Protein 5XOY (pdb70)

Nearest PDB structures (foldseek):
  5xoy-assembly1_B-2  TM=1.003E+00  e=1.636E-80  Thermus thermophilus HB27
  5xoy-assembly1_A-2  TM=9.913E-01  e=3.897E-72  Thermus thermophilus HB27
  4q7a-assembly1_D-2  TM=9.589E-01  e=3.058E-46  Sphaerobacter thermophilus DSM 20745
  4q7a-assembly1_A  TM=8.316E-01  e=2.411E-44  Sphaerobacter thermophilus DSM 20745
  3ct9-assembly1_B  TM=8.031E-01  e=6.276E-24  Bacteroides thetaiotaomicron VPI-5482

InterPro domains:
  IPR002933 Peptidase M20 [PF01546] (64-349)
  IPR010175 [LysW]-lysine/[LysW]-ornithine hydrolase [MF_01120] (6-352)
  IPR010175 [LysW]-lysine/[LysW]-ornithine hydrolase [TIGR01902] (10-354)
  IPR050072 Peptidase M20A family, bacterial cell wall biosynthesis [PTHR43808] (4-353)

Organism: Thermus thermophilus (strain ATCC BAA-163 / DSM 7039 / HB27) (NCBI:txid262724)

Foldseek 3Di:
DDLVVLLLVLQVDAAAFPRQQVSLVSLQVVLVVLVFNWDADPQRKTKGKFADADAEEEEAEASHAHDDWFPFDQPPQWTWITCQQRFSLQLSLLSLLRSPADNLLSHHYMYMGIHFGPFVHLPSVRLVVCLVVDAHQEYAYTHAQALLEWEQWEFKKKKKKKKAAAAPVDQRQVVVVVLLVVVVVVQVVLCVPHDLLQGKDKAWPDWDWDPNTMIMTMIMITHHQVAFDVNSVVVSVVSDDPRMDMDMGSGFHIGGHDCDDLLNVLLCVLSVVLVHHHDYDYDHHDGCCRVNCVRHVHYYIYHGHDDCVLRPPNGDIGRNVRSNSRSSSSSSSSVSSSVVD/DDLVVLLLVLQVDAAAFPRQQVSLVSLQVVLVVLVFNWDADPQRKTKGKFADAPAEEEEEEASHFHDDWFDWDCDDLKTWGGQQQRFSLQLSLLSLLRSPADPLLSHHYMYMRIHFGQFVPLCSVRLVVCLVPDAHQEYAYTHAQALQEWEQWEFWKKKKKKKFKDFDDDPPDPDDAGQVLVVVLVVLVVVVQVVLCVPHDLLQGKDKDWDDKDWDPDDGMTMIMTMMMIGHHQVAFDVNVVVVSVVSHDPRMDMDMGSGFGIGGHDCDDLLNVLLCVQCVVLPHHHDYDYYSHDGCCRVNCVRHVHYYIYHGHDDNVLRPPNGGIGRNVRSVSNSSSSNSSSVSSSVD

Structure (mmCIF, N/CA/C/O backbone):
data_5XOY
#
_entry.id   5XOY
#
_cell.length_a   132.778
_cell.length_b   69.927
_cell.length_c   118.094
_cell.angle_alpha   90.00
_cell.angle_beta   90.00
_cell.angle_gamma   90.00
#
_symmetry.space_group_name_H-M   'P 21 21 2'
#
loop_
_entity.id
_entity.type
_entity.pdbx_description
1 polymer '[LysW]-lysine hydrolase'
2 non-polymer LYSINE
3 non-polymer 'SULFATE ION'
4 water water
#
loop_
_atom_site.group_PDB
_atom_site.id
_atom_site.type_symbol
_atom_site.label_atom_id
_atom_site.label_alt_id
_atom_site.label_comp_id
_atom_site.label_asym_id
_atom_site.label_entity_id
_atom_site.label_seq_id
_atom_site.pdbx_PDB_ins_code
_atom_site.Cartn_x
_atom_site.Cartn_y
_atom_site.Cartn_z
_atom_site.occupancy
_atom_site.B_iso_or_equiv
_atom_site.auth_seq_id
_atom_site.auth_comp_id
_atom_site.auth_asym_id
_atom_site.auth_atom_id
_atom_site.pdbx_PDB_model_num
ATOM 1 N N . LEU A 1 18 ? -36.857 -14.875 73.543 1.00 60.50 6 LEU A N 1
ATOM 2 C CA . LEU A 1 18 ? -36.335 -15.526 72.281 1.00 61.74 6 LEU A CA 1
ATOM 3 C C . LEU A 1 18 ? -35.110 -16.417 72.574 1.00 51.70 6 LEU A C 1
ATOM 4 O O . LEU A 1 18 ? -34.166 -15.993 73.250 1.00 47.74 6 LEU A O 1
ATOM 9 N N . ASP A 1 19 ? -35.177 -17.689 72.187 1.00 44.71 7 ASP A N 1
ATOM 10 C CA . ASP A 1 19 ? -34.065 -18.578 72.470 1.00 48.74 7 ASP A CA 1
ATOM 11 C C . ASP A 1 19 ? -33.088 -18.563 71.258 1.00 45.36 7 ASP A C 1
ATOM 12 O O . ASP A 1 19 ? -33.511 -18.781 70.116 1.00 40.99 7 ASP A O 1
ATOM 17 N N . PRO A 1 20 ? -31.796 -18.324 71.512 1.00 45.41 8 PRO A N 1
ATOM 18 C CA . PRO A 1 20 ? -30.780 -18.279 70.424 1.00 49.19 8 PRO A CA 1
ATOM 19 C C . PRO A 1 20 ? -30.867 -19.495 69.505 1.00 45.37 8 PRO A C 1
ATOM 20 O O . PRO A 1 20 ? -31.128 -19.352 68.294 1.00 40.73 8 PRO A O 1
ATOM 24 N N . VAL A 1 21 ? -30.768 -20.686 70.088 1.00 43.81 9 VAL A N 1
ATOM 25 C CA . VAL A 1 21 ? -30.738 -21.874 69.245 1.00 48.04 9 VAL A CA 1
ATOM 26 C C . VAL A 1 21 ? -32.038 -22.119 68.472 1.00 45.11 9 VAL A C 1
ATOM 27 O O . VAL A 1 21 ? -31.998 -22.484 67.292 1.00 47.81 9 VAL A O 1
ATOM 31 N N . GLU A 1 22 ? -33.167 -21.898 69.103 1.00 44.94 10 GLU A N 1
ATOM 32 C CA . GLU A 1 22 ? -34.459 -22.132 68.451 1.00 48.34 10 GLU A CA 1
ATOM 33 C C . GLU A 1 22 ? -34.648 -21.054 67.366 1.00 45.23 10 GLU A C 1
ATOM 34 O O . GLU A 1 22 ? -35.188 -21.315 66.297 1.00 44.48 10 GLU A O 1
ATOM 40 N N . PHE A 1 23 ? -34.180 -19.833 67.633 1.00 45.28 11 PHE A N 1
ATOM 41 C CA . PHE A 1 23 ? -34.228 -18.776 66.609 1.00 45.65 11 PHE A CA 1
ATOM 42 C C . PHE A 1 23 ? -33.358 -19.141 65.384 1.00 43.04 11 PHE A C 1
ATOM 43 O O . PHE A 1 23 ? -33.817 -19.103 64.228 1.00 37.10 11 PHE A O 1
ATOM 51 N N . LEU A 1 24 ? -32.118 -19.554 65.648 1.00 39.25 12 LEU A N 1
ATOM 52 C CA . LEU A 1 24 ? -31.271 -20.050 64.554 1.00 41.38 12 LEU A CA 1
ATOM 53 C C . LEU A 1 24 ? -31.992 -21.159 63.786 1.00 43.82 12 LEU A C 1
ATOM 54 O O . LEU A 1 24 ? -32.103 -21.109 62.542 1.00 44.13 12 LEU A O 1
ATOM 59 N N . LYS A 1 25 ? -32.520 -22.137 64.533 1.00 44.79 13 LYS A N 1
ATOM 60 C CA . LYS A 1 25 ? -33.186 -23.305 63.929 1.00 42.25 13 LYS A CA 1
ATOM 61 C C . LYS A 1 25 ? -34.232 -22.849 62.981 1.00 39.88 13 LYS A C 1
ATOM 62 O O . LYS A 1 25 ? -34.289 -23.287 61.814 1.00 44.61 13 LYS A O 1
ATOM 68 N N . GLY A 1 26 ? -35.044 -21.918 63.439 1.00 38.38 14 GLY A N 1
ATOM 69 C CA . GLY A 1 26 ? -36.109 -21.405 62.561 1.00 38.14 14 GLY A CA 1
ATOM 70 C C . GLY A 1 26 ? -35.518 -20.694 61.362 1.00 35.31 14 GLY A C 1
ATOM 71 O O . GLY A 1 26 ? -36.095 -20.707 60.295 1.00 33.94 14 GLY A O 1
ATOM 72 N N . ALA A 1 27 ? -34.372 -20.048 61.533 1.00 37.91 15 ALA A N 1
ATOM 73 C CA . ALA A 1 27 ? -33.684 -19.459 60.352 1.00 41.79 15 ALA A CA 1
ATOM 74 C C . ALA A 1 27 ? -33.249 -20.536 59.345 1.00 38.13 15 ALA A C 1
ATOM 75 O O . ALA A 1 27 ? -33.553 -20.435 58.159 1.00 37.38 15 ALA A O 1
ATOM 77 N N . LEU A 1 28 ? -32.627 -21.604 59.831 1.00 37.51 16 LEU A N 1
ATOM 78 C CA . LEU A 1 28 ? -32.217 -22.693 58.930 1.00 37.89 16 LEU A CA 1
ATOM 79 C C . LEU A 1 28 ? -33.375 -23.285 58.180 1.00 38.51 16 LEU A C 1
ATOM 80 O O . LEU A 1 28 ? -33.215 -23.752 57.052 1.00 39.27 16 LEU A O 1
ATOM 85 N N . GLU A 1 29 ? -34.538 -23.300 58.825 1.00 43.24 17 GLU A N 1
ATOM 86 C CA . GLU A 1 29 ? -35.727 -23.956 58.259 1.00 43.09 17 GLU A CA 1
ATOM 87 C C . GLU A 1 29 ? -36.340 -23.190 57.104 1.00 42.79 17 GLU A C 1
ATOM 88 O O . GLU A 1 29 ? -37.187 -23.724 56.405 1.00 35.50 17 GLU A O 1
ATOM 94 N N . ILE A 1 30 ? -35.920 -21.933 56.922 1.00 44.40 18 ILE A N 1
ATOM 95 C CA . ILE A 1 30 ? -36.330 -21.144 55.776 1.00 45.68 18 ILE A CA 1
ATOM 96 C C . ILE A 1 30 ? -35.262 -21.161 54.639 1.00 45.82 18 ILE A C 1
ATOM 97 O O . ILE A 1 30 ? -34.204 -20.539 54.767 1.00 47.47 18 ILE A O 1
ATOM 102 N N . PRO A 1 31 ? -35.546 -21.841 53.514 1.00 44.34 19 PRO A N 1
ATOM 103 C CA . PRO A 1 31 ? -34.556 -21.814 52.393 1.00 47.12 19 PRO A CA 1
ATOM 104 C C . PRO A 1 31 ? -34.223 -20.391 51.928 1.00 45.30 19 PRO A C 1
ATOM 105 O O . PRO A 1 31 ? -35.118 -19.575 51.750 1.00 44.57 19 PRO A O 1
ATOM 109 N N . SER A 1 32 ? -32.938 -20.097 51.761 1.00 41.04 20 SER A N 1
ATOM 110 C CA . SER A 1 32 ? -32.523 -18.794 51.266 1.00 38.91 20 SER A CA 1
ATOM 111 C C . SER A 1 32 ? -31.368 -18.983 50.267 1.00 39.57 20 SER A C 1
ATOM 112 O O . SER A 1 32 ? -30.263 -18.486 50.478 1.00 38.40 20 SER A O 1
ATOM 115 N N . PRO A 1 33 ? -31.618 -19.732 49.180 1.00 39.68 21 PRO A N 1
ATOM 116 C CA . PRO A 1 33 ? -30.591 -19.759 48.138 1.00 41.19 21 PRO A CA 1
ATOM 117 C C . PRO A 1 33 ? -30.451 -18.365 47.555 1.00 41.74 21 PRO A C 1
ATOM 118 O O . PRO A 1 33 ? -31.415 -17.605 47.558 1.00 44.47 21 PRO A O 1
ATOM 122 N N . SER A 1 34 ? -29.243 -18.033 47.108 1.00 44.52 22 SER A N 1
ATOM 123 C CA . SER A 1 34 ? -28.906 -16.718 46.552 1.00 41.10 22 SER A CA 1
ATOM 124 C C . SER A 1 34 ? -29.983 -16.207 45.633 1.00 39.24 22 SER A C 1
ATOM 125 O O . SER A 1 34 ? -30.509 -16.942 44.821 1.00 44.39 22 SER A O 1
ATOM 128 N N . GLY A 1 35 ? -30.333 -14.938 45.794 1.00 42.45 23 GLY A N 1
ATOM 129 C CA . GLY A 1 35 ? -31.476 -14.380 45.082 1.00 43.68 23 GLY A CA 1
ATOM 130 C C . GLY A 1 35 ? -32.844 -14.595 45.730 1.00 45.50 23 GLY A C 1
ATOM 131 O O . GLY A 1 35 ? -33.832 -14.081 45.226 1.00 40.05 23 GLY A O 1
ATOM 132 N N . LYS A 1 36 ? -32.949 -15.373 46.809 1.00 45.82 24 LYS A N 1
ATOM 133 C CA . LYS A 1 36 ? -34.303 -15.719 47.323 1.00 50.10 24 LYS A CA 1
ATOM 134 C C . LYS A 1 36 ? -34.313 -15.617 48.794 1.00 39.76 24 LYS A C 1
ATOM 135 O O . LYS A 1 36 ? -34.812 -16.476 49.455 1.00 43.29 24 LYS A O 1
ATOM 141 N N . GLU A 1 37 ? -33.727 -14.536 49.273 1.00 42.83 25 GLU A N 1
ATOM 142 C CA . GLU A 1 37 ? -33.400 -14.342 50.671 1.00 43.25 25 GLU A CA 1
ATOM 143 C C . GLU A 1 37 ? -34.536 -13.633 51.436 1.00 43.46 25 GLU A C 1
ATOM 144 O O . GLU A 1 37 ? -34.433 -13.498 52.648 1.00 38.97 25 GLU A O 1
ATOM 150 N N . ARG A 1 38 ? -35.583 -13.190 50.737 1.00 41.69 26 ARG A N 1
ATOM 151 C CA . ARG A 1 38 ? -36.557 -12.247 51.296 1.00 50.32 26 ARG A CA 1
ATOM 152 C C . ARG A 1 38 ? -37.271 -12.854 52.533 1.00 46.35 26 ARG A C 1
ATOM 153 O O . ARG A 1 38 ? -37.243 -12.262 53.621 1.00 38.81 26 ARG A O 1
ATOM 161 N N . LEU A 1 39 ? -37.844 -14.045 52.360 1.00 43.56 27 LEU A N 1
ATOM 162 C CA . LEU A 1 39 ? -38.518 -14.749 53.457 1.00 46.44 27 LEU A CA 1
ATOM 163 C C . LEU A 1 39 ? -37.660 -14.800 54.721 1.00 45.23 27 LEU A C 1
ATOM 164 O O . LEU A 1 39 ? -38.144 -14.471 55.818 1.00 51.23 27 LEU A O 1
ATOM 169 N N . VAL A 1 40 ? -36.384 -15.152 54.594 1.00 40.71 28 VAL A N 1
ATOM 170 C CA . VAL A 1 40 ? -35.562 -15.300 55.794 1.00 38.55 28 VAL A CA 1
ATOM 171 C C . VAL A 1 40 ? -35.106 -13.969 56.347 1.00 36.88 28 VAL A C 1
ATOM 172 O O . VAL A 1 40 ? -34.792 -13.832 57.545 1.00 39.03 28 VAL A O 1
ATOM 176 N N . ALA A 1 41 ? -35.049 -12.972 55.482 1.00 40.27 29 ALA A N 1
ATOM 177 C CA . ALA A 1 41 ? -34.676 -11.617 55.924 1.00 42.45 29 ALA A CA 1
ATOM 178 C C . ALA A 1 41 ? -35.810 -11.093 56.823 1.00 40.81 29 ALA A C 1
ATOM 179 O O . ALA A 1 41 ? -35.570 -10.549 57.899 1.00 37.28 29 ALA A O 1
ATOM 181 N N . GLU A 1 42 ? -37.026 -11.262 56.319 1.00 42.99 30 GLU A N 1
ATOM 182 C CA . GLU A 1 42 ? -38.292 -11.056 57.036 1.00 50.57 30 GLU A CA 1
ATOM 183 C C . GLU A 1 42 ? -38.245 -11.651 58.433 1.00 46.22 30 GLU A C 1
ATOM 184 O O . GLU A 1 42 ? -38.381 -10.943 59.415 1.00 43.63 30 GLU A O 1
ATOM 190 N N . TYR A 1 43 ? -37.983 -12.954 58.499 1.00 44.66 31 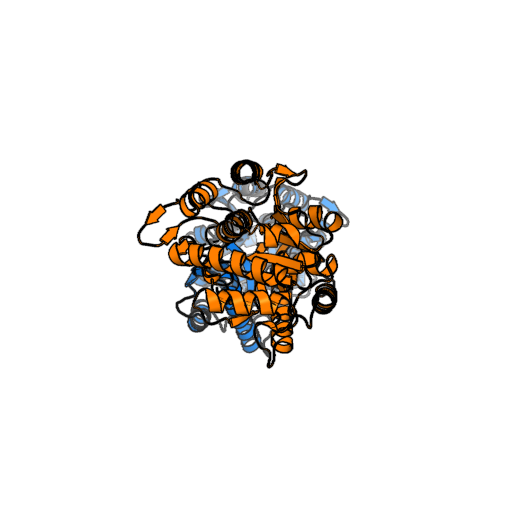TYR A N 1
ATOM 191 C CA . TYR A 1 43 ? -37.855 -13.651 59.759 1.00 39.88 31 TYR A CA 1
ATOM 192 C C . TYR A 1 43 ? -36.759 -13.048 60.611 1.00 42.39 31 TYR A C 1
ATOM 193 O O . TYR A 1 43 ? -36.934 -12.848 61.804 1.00 45.86 31 TYR A O 1
ATOM 202 N N . LEU A 1 44 ? -35.601 -12.768 60.030 1.00 46.22 32 LEU A N 1
ATOM 203 C CA . LEU A 1 44 ? -34.520 -12.200 60.841 1.00 46.44 32 LEU A CA 1
ATOM 204 C C . LEU A 1 44 ? -34.860 -10.770 61.364 1.00 43.40 32 LEU A C 1
ATOM 205 O O . LEU A 1 44 ? -34.500 -10.391 62.485 1.00 39.54 32 LEU A O 1
ATOM 210 N N . ALA A 1 45 ? -35.581 -10.010 60.558 1.00 45.18 33 ALA A N 1
ATOM 211 C CA . ALA A 1 45 ? -35.944 -8.630 60.887 1.00 53.84 33 ALA A CA 1
ATOM 212 C C . ALA A 1 45 ? -36.956 -8.619 62.045 1.00 53.02 33 ALA A C 1
ATOM 213 O O . ALA A 1 45 ? -36.764 -7.917 63.036 1.00 49.98 33 ALA A O 1
ATOM 215 N N . GLU A 1 46 ? -38.029 -9.390 61.877 1.00 54.07 34 GLU A N 1
ATOM 216 C CA . GLU A 1 46 ? -38.924 -9.774 62.979 1.00 60.27 34 GLU A CA 1
ATOM 217 C C . GLU A 1 46 ? -38.168 -10.020 64.280 1.00 54.70 34 GLU A C 1
ATOM 218 O O . GLU A 1 46 ? -38.399 -9.335 65.288 1.00 48.18 34 GLU A O 1
ATOM 224 N N . GLY A 1 47 ? -37.259 -10.988 64.254 1.00 46.71 35 GLY A N 1
ATOM 225 C CA . GLY A 1 47 ? -36.531 -11.354 65.456 1.00 48.96 35 GLY A CA 1
ATOM 226 C C . GLY A 1 47 ? -35.747 -10.199 66.064 1.00 49.43 35 GLY A C 1
ATOM 227 O O . GLY A 1 47 ? -35.559 -10.126 67.287 1.00 50.72 35 GLY A O 1
ATOM 228 N N . MET A 1 48 ? -35.268 -9.305 65.203 1.00 50.42 36 MET A N 1
ATOM 229 C CA . MET A 1 48 ? -34.421 -8.204 65.641 1.00 48.45 36 MET A CA 1
ATOM 230 C C . MET A 1 48 ? -35.289 -7.072 66.232 1.00 45.03 36 MET A C 1
ATOM 231 O O . MET A 1 48 ? -34.885 -6.400 67.166 1.00 43.87 36 MET A O 1
ATOM 236 N N . GLN A 1 49 ? -36.456 -6.857 65.660 1.00 45.69 37 GLN A N 1
ATOM 237 C CA . GLN A 1 49 ? -37.501 -6.037 66.300 1.00 56.21 37 GLN A CA 1
ATOM 238 C C . GLN A 1 49 ? -37.724 -6.453 67.752 1.00 52.30 37 GLN A C 1
ATOM 239 O O . GLN A 1 49 ? -37.428 -5.685 68.678 1.00 47.33 37 GLN A O 1
ATOM 245 N N . LYS A 1 50 ? -38.181 -7.698 67.919 1.00 57.71 38 LYS A N 1
ATOM 246 C CA . LYS A 1 50 ? -38.464 -8.297 69.220 1.00 54.99 38 LYS A CA 1
ATOM 247 C C . LYS A 1 50 ? -37.335 -8.109 70.201 1.00 52.74 38 LYS A C 1
ATOM 248 O O . LYS A 1 50 ? -37.581 -7.939 71.390 1.00 61.34 38 LYS A O 1
ATOM 254 N N . LEU A 1 51 ? -36.095 -8.153 69.728 1.00 49.87 39 LEU A N 1
ATOM 255 C CA . LEU A 1 51 ? -34.944 -8.059 70.628 1.00 43.88 39 LEU A CA 1
ATOM 256 C C . LEU A 1 51 ? -34.565 -6.613 70.948 1.00 42.38 39 LEU A C 1
ATOM 257 O O . LEU A 1 51 ? -33.603 -6.362 71.697 1.00 43.19 39 LEU A O 1
ATOM 262 N N . GLY A 1 52 ? -35.320 -5.654 70.413 1.00 44.47 40 GLY A N 1
ATOM 263 C CA . GLY A 1 52 ? -34.961 -4.225 70.562 1.00 49.35 40 GLY A CA 1
ATOM 264 C C . GLY A 1 52 ? -33.766 -3.814 69.703 1.00 53.44 40 GLY A C 1
ATOM 265 O O . GLY A 1 52 ? -32.857 -3.138 70.180 1.00 50.94 40 GLY A O 1
ATOM 266 N N . LEU A 1 53 ? -33.758 -4.258 68.442 1.00 50.70 41 LEU A N 1
ATOM 267 C CA . LEU A 1 53 ? -32.670 -3.993 67.521 1.00 48.55 41 LEU A CA 1
ATOM 268 C C . LEU A 1 53 ? -33.240 -3.428 66.264 1.00 44.29 41 LEU A C 1
ATOM 269 O O . LEU A 1 53 ? -32.646 -3.534 65.214 1.00 54.00 41 LEU A O 1
ATOM 274 N N . LYS A 1 54 ? -34.414 -2.838 66.371 1.00 48.96 42 LYS A N 1
ATOM 275 C CA . LYS A 1 54 ? -34.974 -1.997 65.324 1.00 49.03 42 LYS A CA 1
ATOM 276 C C . LYS A 1 54 ? -34.870 -2.654 63.945 1.00 52.34 42 LYS A C 1
ATOM 277 O O . LYS A 1 54 ? -34.543 -2.004 62.951 1.00 47.72 42 LYS A O 1
ATOM 283 N N . GLY A 1 55 ? -35.176 -3.939 63.912 1.00 50.55 43 GLY A N 1
ATOM 284 C CA . GLY A 1 55 ? -35.056 -4.740 62.720 1.00 47.22 43 GLY A CA 1
ATOM 285 C C . GLY A 1 55 ? -35.863 -4.247 61.553 1.00 47.03 43 GLY A C 1
ATOM 286 O O . GLY A 1 55 ? -36.996 -3.816 61.721 1.00 48.57 43 GLY A O 1
ATOM 287 N N . PHE A 1 56 ? -35.259 -4.337 60.359 1.00 48.37 44 PHE A N 1
ATOM 288 C CA . PHE A 1 56 ? -35.958 -4.143 59.076 1.00 42.87 44 PHE A CA 1
ATOM 289 C C . PHE A 1 56 ? -35.225 -4.838 57.924 1.00 45.13 44 PHE A C 1
ATOM 290 O O . PHE A 1 56 ? -34.120 -5.341 58.082 1.00 50.33 44 PHE A O 1
ATOM 298 N N . VAL A 1 57 ? -35.874 -4.811 56.770 1.00 47.60 45 VAL A N 1
ATOM 299 C CA . VAL A 1 57 ? -35.388 -5.303 55.522 1.00 45.06 45 VAL A CA 1
ATOM 300 C C . VAL A 1 57 ? -35.119 -4.163 54.549 1.00 42.87 45 VAL A C 1
ATOM 301 O O . VAL A 1 57 ? -36.037 -3.412 54.220 1.00 42.46 45 VAL A O 1
ATOM 305 N N . ASP A 1 58 ? -33.889 -4.056 54.033 1.00 44.59 46 ASP A N 1
ATOM 306 C CA . ASP A 1 58 ? -33.567 -2.942 53.097 1.00 41.28 46 ASP A CA 1
ATOM 307 C C . ASP A 1 58 ? -33.924 -3.264 51.682 1.00 40.73 46 ASP A C 1
ATOM 308 O O . ASP A 1 58 ? -34.500 -4.320 51.392 1.00 43.48 46 ASP A O 1
ATOM 313 N N . GLU A 1 59 ? -33.630 -2.324 50.807 1.00 45.12 47 GLU A N 1
ATOM 314 C CA . GLU A 1 59 ? -33.973 -2.464 49.398 1.00 48.83 47 GLU A CA 1
ATOM 315 C C . GLU A 1 59 ? -33.259 -3.632 48.714 1.00 46.35 47 GLU A C 1
ATOM 316 O O . GLU A 1 59 ? -33.789 -4.168 47.762 1.00 50.41 47 GLU A O 1
ATOM 322 N N . ALA A 1 60 ? -32.085 -4.023 49.194 1.00 42.36 48 ALA A N 1
ATOM 323 C CA . ALA A 1 60 ? -31.359 -5.162 48.614 1.00 48.96 48 ALA A CA 1
ATOM 324 C C . ALA A 1 60 ? -31.775 -6.487 49.277 1.00 50.80 48 ALA A C 1
ATOM 325 O O . ALA A 1 60 ? -31.134 -7.550 49.046 1.00 42.35 48 ALA A O 1
ATOM 327 N N . ASP A 1 61 ? -32.815 -6.392 50.120 1.00 43.32 49 ASP A N 1
ATOM 328 C CA . ASP A 1 61 ? -33.401 -7.520 50.842 1.00 40.55 49 ASP A CA 1
ATOM 329 C C . ASP A 1 61 ? -32.519 -8.019 51.923 1.00 36.69 49 ASP A C 1
ATOM 330 O O . ASP A 1 61 ? -32.659 -9.156 52.319 1.00 34.74 49 ASP A O 1
ATOM 335 N N . ASN A 1 62 ? -31.623 -7.176 52.409 1.00 37.62 50 ASN A N 1
ATOM 336 C CA . ASN A 1 62 ? -30.809 -7.525 53.526 1.00 39.90 50 ASN A CA 1
ATOM 337 C C . ASN A 1 62 ? -31.645 -7.487 54.832 1.00 47.05 50 ASN A C 1
ATOM 338 O O . ASN A 1 62 ? -32.540 -6.655 54.996 1.00 43.07 50 ASN A O 1
ATOM 343 N N . ALA A 1 63 ? -31.318 -8.378 55.763 1.00 46.03 51 ALA A N 1
ATOM 344 C CA . ALA A 1 63 ? -31.767 -8.273 57.127 1.00 44.75 51 ALA A CA 1
ATOM 345 C C . ALA A 1 63 ? -30.980 -7.191 57.827 1.00 47.37 51 ALA A C 1
ATOM 346 O O . ALA A 1 63 ? -29.773 -7.325 57.939 1.00 50.85 51 ALA A O 1
ATOM 348 N N . ARG A 1 64 ? -31.648 -6.169 58.371 1.00 46.86 52 ARG A N 1
ATOM 349 C CA . ARG A 1 64 ? -30.936 -5.073 59.047 1.00 45.65 52 ARG A CA 1
ATOM 350 C C . ARG A 1 64 ? -31.386 -4.834 60.490 1.00 51.84 52 ARG A C 1
ATOM 351 O O . ARG A 1 64 ? -32.532 -5.092 60.883 1.00 47.39 52 ARG A O 1
ATOM 359 N N . GLY A 1 65 ? -30.456 -4.336 61.277 1.00 46.53 53 GLY A N 1
ATOM 360 C CA . GLY A 1 65 ? -30.712 -4.116 62.665 1.00 50.79 53 GLY A CA 1
ATOM 361 C C . GLY A 1 65 ? -29.766 -3.077 63.181 1.00 49.92 53 GLY A C 1
ATOM 362 O O . GLY A 1 65 ? -28.723 -2.819 62.590 1.00 50.10 53 GLY A O 1
ATOM 363 N N . GLN A 1 66 ? -30.106 -2.475 64.303 1.00 51.88 54 GLN A N 1
ATOM 364 C CA . GLN A 1 66 ? -29.237 -1.431 64.816 1.00 54.63 54 GLN A CA 1
ATOM 365 C C . GLN A 1 66 ? -29.437 -1.219 66.297 1.00 56.40 54 GLN A C 1
ATOM 366 O O . GLN A 1 66 ? -30.571 -1.191 66.779 1.00 52.78 54 GLN A O 1
ATOM 372 N N . VAL A 1 67 ? -28.333 -1.068 67.014 1.00 52.58 55 VAL A N 1
ATOM 373 C CA . VAL A 1 67 ? -28.413 -0.812 68.430 1.00 54.31 55 VAL A CA 1
ATOM 374 C C . VAL A 1 67 ? -27.345 0.176 68.838 1.00 55.88 55 VAL A C 1
ATOM 375 O O . VAL A 1 67 ? -26.299 0.217 68.221 1.00 55.45 55 VAL A O 1
ATOM 379 N N . GLY A 1 68 ? -27.608 0.976 69.869 1.00 56.99 56 GLY A N 1
ATOM 380 C CA . GLY A 1 68 ? -26.581 1.864 70.432 1.00 57.78 56 GLY A CA 1
ATOM 381 C C . GLY A 1 68 ? -26.739 3.271 69.901 1.00 58.58 56 GLY A C 1
ATOM 382 O O . GLY A 1 68 ? -27.550 3.508 69.009 1.00 56.52 56 GLY A O 1
ATOM 383 N N . GLU A 1 69 ? -25.989 4.204 70.481 1.00 61.64 57 GLU A N 1
ATOM 384 C CA . GLU A 1 69 ? -26.084 5.631 70.116 1.00 66.38 57 GLU A CA 1
ATOM 385 C C . GLU A 1 69 ? -24.731 6.297 69.943 1.00 60.65 57 GLU A C 1
ATOM 386 O O . GLU A 1 69 ? -24.667 7.433 69.485 1.00 55.60 57 GLU A O 1
ATOM 392 N 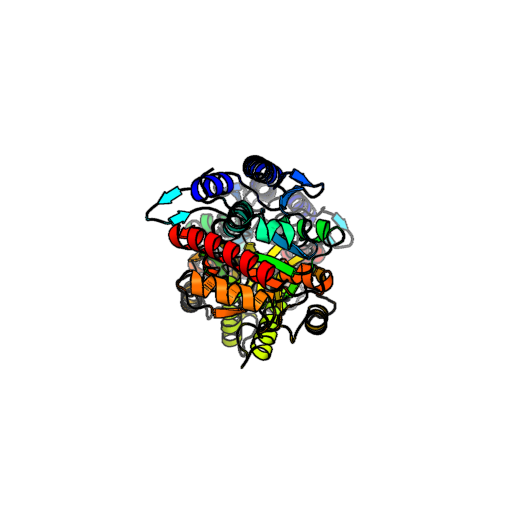N . GLY A 1 70 ? -23.672 5.591 70.324 1.00 59.16 58 GLY A N 1
ATOM 393 C CA . GLY A 1 70 ? -22.347 6.153 70.462 1.00 63.23 58 GLY A CA 1
ATOM 394 C C . GLY A 1 70 ? -21.674 6.576 69.177 1.00 67.58 58 GLY A C 1
ATOM 395 O O . GLY A 1 70 ? -22.127 6.241 68.089 1.00 65.29 58 GLY A O 1
ATOM 396 N N . PRO A 1 71 ? -20.590 7.346 69.304 1.00 69.16 59 PRO A N 1
ATOM 397 C CA . PRO A 1 71 ? -19.888 7.899 68.159 1.00 70.17 59 PRO A CA 1
ATOM 398 C C . PRO A 1 71 ? -19.242 6.834 67.253 1.00 69.29 59 PRO A C 1
ATOM 399 O O . PRO A 1 71 ? -19.220 7.026 66.041 1.00 70.15 59 PRO A O 1
ATOM 403 N N . VAL A 1 72 ? -18.732 5.739 67.830 1.00 66.03 60 VAL A N 1
ATOM 404 C CA . VAL A 1 72 ? -17.954 4.737 67.056 1.00 67.57 60 VAL A CA 1
ATOM 405 C C . VAL A 1 72 ? -18.848 3.658 66.415 1.00 63.78 60 VAL A C 1
ATOM 406 O O . VAL A 1 72 ? -19.490 2.877 67.120 1.00 69.18 60 VAL A O 1
ATOM 410 N N . GLN A 1 73 ? -18.875 3.646 65.081 1.00 58.65 61 GLN A N 1
ATOM 411 C CA . GLN A 1 73 ? -19.721 2.740 64.314 1.00 63.22 61 GLN A CA 1
ATOM 412 C C . GLN A 1 73 ? -19.024 1.383 64.159 1.00 60.47 61 GLN A C 1
ATOM 413 O O . GLN A 1 73 ? -17.855 1.308 63.792 1.00 55.70 61 GLN A O 1
ATOM 419 N N . VAL A 1 74 ? -19.762 0.322 64.452 1.00 56.40 62 VAL A N 1
ATOM 420 C CA . VAL A 1 74 ? -19.268 -1.028 64.325 1.00 50.95 62 VAL A CA 1
ATOM 421 C C . VAL A 1 74 ? -20.243 -1.736 63.433 1.00 51.55 62 VAL A C 1
ATOM 422 O O . VAL A 1 74 ? -21.452 -1.676 63.693 1.00 53.18 62 VAL A O 1
ATOM 426 N N . VAL A 1 75 ? -19.743 -2.329 62.342 1.00 48.62 63 VAL A N 1
ATOM 427 C CA . VAL A 1 75 ? -20.598 -3.144 61.499 1.00 48.35 63 VAL A CA 1
ATOM 428 C C . VAL A 1 75 ? -20.352 -4.627 61.740 1.00 49.92 63 VAL A C 1
ATOM 429 O O . VAL A 1 75 ? -19.223 -5.081 61.703 1.00 54.49 63 VAL A O 1
ATOM 433 N N . LEU A 1 76 ? -21.424 -5.350 62.068 1.00 47.53 64 LEU A N 1
ATOM 434 C CA . LEU A 1 76 ? -21.408 -6.799 62.143 1.00 44.99 64 LEU A CA 1
ATOM 435 C C . LEU A 1 76 ? -22.171 -7.199 60.902 1.00 43.02 64 LEU A C 1
ATOM 436 O O . LEU A 1 76 ? -23.403 -7.036 60.828 1.00 40.21 64 LEU A O 1
ATOM 441 N N . LEU A 1 77 ? -21.421 -7.668 59.898 1.00 40.21 65 LEU A N 1
ATOM 442 C CA . LEU A 1 77 ? -22.008 -7.997 58.624 1.00 41.51 65 LEU A CA 1
ATOM 443 C C . LEU A 1 77 ? -21.821 -9.488 58.364 1.00 38.33 65 LEU A C 1
ATOM 444 O O . LEU A 1 77 ? -20.693 -10.002 58.414 1.00 39.98 65 LEU A O 1
ATOM 449 N N . GLY A 1 78 ? -22.923 -10.163 58.064 1.00 34.92 66 GLY A N 1
ATOM 450 C CA . GLY A 1 78 ? -22.916 -11.601 57.795 1.00 31.84 66 GLY A CA 1
ATOM 451 C C . GLY A 1 78 ? -23.636 -11.802 56.507 1.00 32.94 66 GLY A C 1
ATOM 452 O O . GLY A 1 78 ? -23.941 -10.833 55.810 1.00 32.73 66 GLY A O 1
ATOM 453 N N . HIS A 1 79 ? -23.941 -13.048 56.153 1.00 33.77 67 HIS A N 1
ATOM 454 C CA . HIS A 1 79 ? -24.807 -13.227 55.023 1.00 34.17 67 HIS A CA 1
ATOM 455 C C . HIS A 1 79 ? -25.891 -14.248 55.308 1.00 34.52 67 HIS A C 1
ATOM 456 O O . HIS A 1 79 ? -25.736 -15.123 56.125 1.00 36.35 67 HIS A O 1
ATOM 463 N N . ILE A 1 80 ? -26.972 -14.123 54.572 1.00 35.38 68 ILE A N 1
ATOM 464 C CA . ILE A 1 80 ? -28.182 -14.819 54.883 1.00 38.28 68 ILE A CA 1
ATOM 465 C C . ILE A 1 80 ? -28.640 -15.692 53.759 1.00 35.54 68 ILE A C 1
ATOM 466 O O . ILE A 1 80 ? -29.578 -16.486 53.954 1.00 33.82 68 ILE A O 1
ATOM 471 N N . ASP A 1 81 ? -27.971 -15.586 52.600 1.00 34.64 69 ASP A N 1
ATOM 472 C CA . ASP A 1 81 ? -28.145 -16.564 51.541 1.00 31.21 69 ASP A CA 1
ATOM 473 C C . ASP A 1 81 ? -27.253 -17.759 51.827 1.00 33.88 69 ASP A C 1
ATOM 474 O O . ASP A 1 81 ? -26.316 -17.699 52.624 1.00 34.63 69 ASP A O 1
ATOM 479 N N . THR A 1 82 ? -27.568 -18.884 51.212 1.00 39.28 70 THR A N 1
ATOM 480 C CA . THR A 1 82 ? -26.702 -20.057 51.303 1.00 38.93 70 THR A CA 1
ATOM 481 C C . THR A 1 82 ? -26.572 -20.604 49.896 1.00 38.14 70 THR A C 1
ATOM 482 O O . THR A 1 82 ? -27.319 -20.201 48.999 1.00 32.35 70 THR A O 1
ATOM 486 N N . VAL A 1 83 ? -25.684 -21.572 49.736 1.00 35.01 71 VAL A N 1
ATOM 487 C CA . VAL A 1 83 ? -25.696 -22.368 48.516 1.00 41.19 71 VAL A CA 1
ATOM 488 C C . VAL A 1 83 ? -26.928 -23.278 48.517 1.00 40.99 71 VAL A C 1
ATOM 489 O O . VAL A 1 83 ? -27.502 -23.525 49.555 1.00 37.86 71 VAL A O 1
ATOM 493 N N . PRO A 1 84 ? -27.342 -23.746 47.339 1.00 42.16 72 PRO A N 1
ATOM 494 C CA . PRO A 1 84 ? -28.529 -24.577 47.279 1.00 42.56 72 PRO A CA 1
ATOM 495 C C . PRO A 1 84 ? -28.330 -25.994 47.803 1.00 40.36 72 PRO A C 1
ATOM 496 O O . PRO A 1 84 ? -27.208 -26.412 48.083 1.00 43.21 72 PRO A O 1
ATOM 500 N N . GLY A 1 85 ? -29.458 -26.692 47.975 1.00 45.28 73 GLY A N 1
ATOM 501 C CA . GLY A 1 85 ? -29.512 -28.015 48.625 1.00 45.26 73 GLY A CA 1
ATOM 502 C C . GLY A 1 85 ? -29.898 -27.864 50.084 1.00 42.72 73 GLY A C 1
ATOM 503 O O . GLY A 1 85 ? -29.061 -27.520 50.903 1.00 45.21 73 GLY A O 1
ATOM 504 N N . GLN A 1 86 ? -31.169 -28.080 50.413 1.00 42.67 74 GLN A N 1
ATOM 505 C CA . GLN A 1 86 ? -31.611 -27.972 51.808 1.00 43.36 74 GLN A CA 1
ATOM 506 C C . GLN A 1 86 ? -31.251 -29.267 52.570 1.00 44.82 74 GLN A C 1
ATOM 507 O O . GLN A 1 86 ? -31.404 -30.366 52.047 1.00 42.88 74 GLN A O 1
ATOM 513 N N . ILE A 1 87 ? -30.706 -29.103 53.772 1.00 45.70 75 ILE A N 1
ATOM 514 C CA . ILE A 1 87 ? -30.442 -30.184 54.716 1.00 45.93 75 ILE A CA 1
ATOM 515 C C . ILE A 1 87 ? -31.602 -30.214 55.747 1.00 50.06 75 ILE A C 1
ATOM 516 O O . ILE A 1 87 ? -31.950 -29.185 56.342 1.00 46.76 75 ILE A O 1
ATOM 521 N N . PRO A 1 88 ? -32.212 -31.390 55.978 1.00 57.29 76 PRO A N 1
ATOM 522 C CA . PRO A 1 88 ? -33.275 -31.422 56.994 1.00 49.54 76 PRO A CA 1
ATOM 523 C C . PRO A 1 88 ? -32.777 -30.886 58.310 1.00 43.46 76 PRO A C 1
ATOM 524 O O . PRO A 1 88 ? -31.731 -31.325 58.800 1.00 39.70 76 PRO A O 1
ATOM 528 N N . VAL A 1 89 ? -33.518 -29.944 58.884 1.00 39.02 77 VAL A N 1
ATOM 529 C CA . VAL A 1 89 ? -33.034 -29.276 60.071 1.00 37.69 77 VAL A CA 1
ATOM 530 C C . VAL A 1 89 ? -33.353 -30.112 61.298 1.00 38.53 77 VAL A C 1
ATOM 531 O O . VAL A 1 89 ? -34.468 -30.577 61.451 1.00 36.29 77 VAL A O 1
ATOM 535 N N . ARG A 1 90 ? -32.380 -30.360 62.159 1.00 40.57 78 ARG A N 1
ATOM 536 C CA . ARG A 1 90 ? -32.692 -31.104 63.387 1.00 39.70 78 ARG A CA 1
ATOM 537 C C . ARG A 1 90 ? -31.697 -30.793 64.429 1.00 41.58 78 ARG A C 1
ATOM 538 O O . ARG A 1 90 ? -30.562 -30.416 64.116 1.00 39.87 78 ARG A O 1
ATOM 546 N N . LEU A 1 91 ? -32.136 -30.962 65.673 1.00 45.32 79 LEU A N 1
ATOM 547 C CA . LEU A 1 91 ? -31.274 -30.855 66.818 1.00 45.84 79 LEU A CA 1
ATOM 548 C C . LEU A 1 91 ? -31.045 -32.263 67.313 1.00 46.36 79 LEU A C 1
ATOM 549 O O . LEU A 1 91 ? -31.995 -33.033 67.463 1.00 54.25 79 LEU A O 1
ATOM 554 N N . GLU A 1 92 ? -29.781 -32.639 67.474 1.00 46.16 80 GLU A N 1
ATOM 555 C CA . GLU A 1 92 ? -29.434 -34.042 67.652 1.00 48.08 80 GLU A CA 1
ATOM 556 C C . GLU A 1 92 ? -28.005 -34.203 68.124 1.00 51.24 80 GLU A C 1
ATOM 557 O O . GLU A 1 92 ? -27.067 -33.747 67.471 1.00 60.84 80 GLU A O 1
ATOM 563 N N . GLY A 1 93 ? -27.844 -34.855 69.269 1.00 47.85 81 GLY A N 1
ATOM 564 C CA . GLY A 1 93 ? -26.538 -35.100 69.828 1.00 49.54 81 GLY A CA 1
ATOM 565 C C . GLY A 1 93 ? -25.769 -33.831 70.114 1.00 50.70 81 GLY A C 1
ATOM 566 O O . GLY A 1 93 ? -24.540 -33.840 70.038 1.00 49.84 81 GLY A O 1
ATOM 567 N N . GLY A 1 94 ? -26.472 -32.743 70.446 1.00 50.11 82 GLY A N 1
ATOM 568 C CA . GLY A 1 94 ? -25.803 -31.474 70.778 1.00 51.30 82 GLY A CA 1
ATOM 569 C C . GLY A 1 94 ? -25.404 -30.635 69.552 1.00 56.60 82 GLY A C 1
ATOM 570 O O . GLY A 1 94 ? -24.711 -29.599 69.696 1.00 50.37 82 GLY A O 1
ATOM 571 N N . ARG A 1 95 ? -25.861 -31.059 68.359 1.00 50.98 83 ARG A N 1
ATOM 572 C CA . ARG A 1 95 ? -25.490 -30.416 67.100 1.00 50.89 83 ARG A CA 1
ATOM 573 C C . ARG A 1 95 ? -26.731 -29.918 66.393 1.00 47.92 83 ARG A C 1
ATOM 574 O O . ARG A 1 95 ? -27.771 -30.578 66.367 1.00 47.45 83 ARG A O 1
ATOM 582 N N . LEU A 1 96 ? -26.642 -28.726 65.821 1.00 41.82 84 LEU A N 1
ATOM 583 C CA . LEU A 1 96 ? -27.751 -28.229 65.065 1.00 41.59 84 LEU A CA 1
ATOM 584 C C . LEU A 1 96 ? -27.356 -28.321 63.607 1.00 41.14 84 LEU A C 1
ATOM 585 O O . LEU A 1 96 ? -26.406 -27.665 63.176 1.00 44.11 84 LEU A O 1
ATOM 590 N N . PHE A 1 97 ? -28.101 -29.139 62.867 1.00 40.45 85 PHE A N 1
ATOM 591 C CA . PHE A 1 97 ? -27.853 -29.434 61.449 1.00 41.65 85 PHE A CA 1
ATOM 592 C C . PHE A 1 97 ? -28.704 -28.542 60.566 1.00 39.72 85 PHE A C 1
ATOM 593 O O . PHE A 1 97 ? -29.856 -28.299 60.871 1.00 36.78 85 PHE A O 1
ATOM 601 N N . GLY A 1 98 ? -28.148 -28.077 59.457 1.00 37.61 86 GLY A N 1
ATOM 602 C CA . GLY A 1 98 ? -28.928 -27.353 58.454 1.00 39.66 86 GLY A CA 1
ATOM 603 C C . GLY A 1 98 ? -28.070 -26.548 57.488 1.00 40.37 86 GLY A C 1
ATOM 604 O O . GLY A 1 98 ? -26.932 -26.197 57.789 1.00 40.40 86 GLY A O 1
ATOM 605 N N . ARG A 1 99 ? -28.613 -26.273 56.316 1.00 38.17 87 ARG A N 1
ATOM 606 C CA . ARG A 1 99 ? -27.951 -25.392 55.386 1.00 38.65 87 ARG A CA 1
ATOM 607 C C . ARG A 1 99 ? -27.835 -23.966 55.954 1.00 41.46 87 ARG A C 1
ATOM 608 O O . ARG A 1 99 ? -28.848 -23.264 56.160 1.00 39.40 87 ARG A O 1
ATOM 616 N N . GLY A 1 100 ? -26.599 -23.529 56.162 1.00 41.55 88 GLY A N 1
ATOM 617 C CA . GLY A 1 100 ? -26.346 -22.223 56.727 1.00 41.31 88 GLY A CA 1
ATOM 618 C C . GLY A 1 100 ? -25.916 -22.261 58.172 1.00 41.05 88 GLY A C 1
ATOM 619 O O . GLY A 1 100 ? -25.543 -21.221 58.747 1.00 44.75 88 GLY A O 1
ATOM 620 N N . ALA A 1 101 ? -25.971 -23.450 58.765 1.00 37.15 89 ALA A N 1
ATOM 621 C CA . ALA A 1 101 ? -25.648 -23.674 60.181 1.00 37.03 89 ALA A CA 1
ATOM 622 C C . ALA A 1 101 ? -24.330 -23.023 60.536 1.00 39.52 89 ALA A C 1
ATOM 623 O O . ALA A 1 101 ? -24.130 -22.403 61.596 1.00 42.87 89 ALA A O 1
ATOM 625 N N . VAL A 1 102 ? -23.403 -23.196 59.610 1.00 42.95 90 VAL A N 1
ATOM 626 C CA . VAL A 1 102 ? -22.082 -22.677 59.763 1.00 42.05 90 VAL A CA 1
ATOM 627 C C . VAL A 1 102 ? -21.819 -21.536 58.790 1.00 37.73 90 VAL A C 1
ATOM 628 O O . VAL A 1 102 ? -21.100 -20.599 59.158 1.00 38.47 90 VAL A O 1
ATOM 632 N N . ASP A 1 103 ? -22.423 -21.593 57.589 1.00 36.97 91 ASP A N 1
ATOM 633 C CA . ASP A 1 103 ? -22.146 -20.645 56.512 1.00 35.62 91 ASP A CA 1
ATOM 634 C C . ASP A 1 103 ? -23.452 -20.141 55.921 1.00 35.20 91 ASP A C 1
ATOM 635 O O . ASP A 1 103 ? -23.930 -20.664 54.875 1.00 36.49 91 ASP A O 1
ATOM 640 N N . ALA A 1 104 ? -24.032 -19.095 56.518 1.00 33.27 92 ALA A N 1
ATOM 641 C CA . ALA A 1 104 ? -23.487 -18.403 57.689 1.00 36.65 92 ALA A CA 1
ATOM 642 C C . ALA A 1 104 ? -24.591 -17.769 58.583 1.00 31.18 92 ALA A C 1
ATOM 643 O O . ALA A 1 104 ? -24.384 -16.838 59.298 1.00 31.01 92 ALA A O 1
ATOM 645 N N . LYS A 1 105 ? -25.767 -18.332 58.518 1.00 35.13 93 LYS A N 1
ATOM 646 C CA . LYS A 1 105 ? -26.864 -18.058 59.412 1.00 30.96 93 LYS A CA 1
ATOM 647 C C . LYS A 1 105 ? -26.449 -18.169 60.863 1.00 33.69 93 LYS A C 1
ATOM 648 O O . LYS A 1 105 ? -26.709 -17.270 61.680 1.00 39.24 93 LYS A O 1
ATOM 654 N N . GLY A 1 106 ? -25.730 -19.213 61.182 1.00 34.05 94 GLY A N 1
ATOM 655 C CA . GLY A 1 106 ? -25.168 -19.326 62.504 1.00 37.58 94 GLY A CA 1
ATOM 656 C C . GLY A 1 106 ? -24.417 -18.105 62.973 1.00 39.95 94 GLY A C 1
ATOM 657 O O . GLY A 1 106 ? -24.788 -17.508 63.993 1.00 45.82 94 GLY A O 1
ATOM 658 N N . PRO A 1 107 ? -23.291 -17.764 62.296 1.00 42.67 95 PRO A N 1
ATOM 659 C CA . PRO A 1 107 ? -22.577 -16.555 62.715 1.00 38.89 95 PRO A CA 1
ATOM 660 C C . PRO A 1 107 ? -23.446 -15.271 62.794 1.00 36.62 95 PRO A C 1
ATOM 661 O O . PRO A 1 107 ? -23.265 -14.489 63.704 1.00 33.67 95 PRO A O 1
ATOM 665 N N . PHE A 1 108 ? -24.383 -15.074 61.875 1.00 34.57 96 PHE A N 1
ATOM 666 C CA . PHE A 1 108 ? -25.178 -13.859 61.907 1.00 38.70 96 PHE A CA 1
ATOM 667 C C . PHE A 1 108 ? -26.128 -13.837 63.107 1.00 42.22 96 PHE A C 1
ATOM 668 O O . PHE A 1 108 ? -26.295 -12.793 63.720 1.00 45.70 96 PHE A O 1
ATOM 676 N N . VAL A 1 109 ? -26.714 -14.990 63.437 1.00 41.36 97 VAL A N 1
ATOM 677 C CA . VAL A 1 109 ? -27.619 -15.085 64.573 1.00 44.44 97 VAL A CA 1
ATOM 678 C C . VAL A 1 109 ? -26.828 -14.853 65.849 1.00 44.05 97 VAL A C 1
ATOM 679 O O . VAL A 1 109 ? -27.313 -14.193 66.778 1.00 42.73 97 VAL A O 1
ATOM 683 N N . ALA A 1 110 ? -25.600 -15.351 65.877 1.00 42.42 98 ALA A N 1
ATOM 684 C CA . ALA A 1 110 ? -24.742 -15.133 67.031 1.00 42.15 98 ALA A CA 1
ATOM 685 C C . ALA A 1 110 ? -24.455 -13.649 67.181 1.00 46.25 98 ALA A C 1
ATOM 686 O O . ALA A 1 110 ? -24.237 -13.160 68.283 1.00 48.65 98 ALA A O 1
ATOM 688 N N . MET A 1 111 ? -24.438 -12.933 66.058 1.00 47.47 99 MET A N 1
ATOM 689 C CA . MET A 1 111 ? -24.194 -11.502 66.074 1.00 47.06 99 MET A CA 1
ATOM 690 C C . MET A 1 111 ? -25.428 -10.769 66.586 1.00 42.92 99 MET A C 1
ATOM 691 O O . MET A 1 111 ? -25.317 -9.805 67.290 1.00 38.70 99 MET A O 1
ATOM 696 N N . ILE A 1 112 ? -26.590 -11.200 66.142 1.00 42.42 100 ILE A N 1
ATOM 697 C CA . ILE A 1 112 ? -27.852 -10.652 66.614 1.00 45.41 100 ILE A CA 1
ATOM 698 C C . ILE A 1 112 ? -27.929 -10.749 68.145 1.00 45.64 100 ILE A C 1
ATOM 699 O O . ILE A 1 112 ? -28.038 -9.738 68.827 1.00 44.76 100 ILE A O 1
ATOM 704 N N . PHE A 1 113 ? -27.771 -11.941 68.693 1.00 49.67 101 PHE A N 1
ATOM 705 C CA . PHE A 1 113 ? -27.901 -12.120 70.155 1.00 50.91 101 PHE A CA 1
ATOM 706 C C . PHE A 1 113 ? -26.801 -11.460 70.974 1.00 50.18 101 PHE A C 1
ATOM 707 O O . PHE A 1 113 ? -27.046 -10.996 72.086 1.00 53.33 101 PHE A O 1
ATOM 715 N N . ALA A 1 114 ? -25.592 -11.411 70.440 1.00 51.42 102 ALA A N 1
ATOM 716 C CA . ALA A 1 114 ? -24.519 -10.675 71.119 1.00 53.22 102 ALA A CA 1
ATOM 717 C C . ALA A 1 114 ? -24.888 -9.181 71.217 1.00 52.10 102 ALA A C 1
ATOM 718 O O . ALA A 1 114 ? -24.595 -8.513 72.213 1.00 50.14 102 ALA A O 1
ATOM 720 N N . ALA A 1 115 ? -25.524 -8.663 70.179 1.00 45.02 103 ALA A N 1
ATOM 721 C CA . ALA A 1 115 ? -25.762 -7.244 70.116 1.00 52.96 103 ALA A CA 1
ATOM 722 C C . ALA A 1 115 ? -26.881 -6.940 71.079 1.00 57.05 103 ALA A C 1
ATOM 723 O O . ALA A 1 115 ? -26.861 -5.931 71.759 1.00 56.44 103 ALA A O 1
ATOM 725 N N . ALA A 1 116 ? -27.849 -7.852 71.113 1.00 60.35 104 ALA A N 1
ATOM 726 C CA . ALA A 1 116 ? -29.035 -7.745 71.934 1.00 57.34 104 ALA A CA 1
ATOM 727 C C . ALA A 1 116 ? -28.750 -7.709 73.434 1.00 57.12 104 ALA A C 1
ATOM 728 O O . ALA A 1 116 ? -29.604 -7.244 74.176 1.00 56.19 104 ALA A O 1
ATOM 730 N N . GLY A 1 117 ? -27.573 -8.169 73.870 1.00 52.60 105 GLY A N 1
ATOM 731 C CA . GLY A 1 117 ? -27.216 -8.184 75.276 1.00 51.66 105 GLY A CA 1
ATOM 732 C C . GLY A 1 117 ? -26.105 -7.221 75.640 1.00 57.56 105 GLY A C 1
ATOM 733 O O . GLY A 1 117 ? -25.369 -7.442 76.612 1.00 50.85 105 GLY A O 1
ATOM 734 N N . LEU A 1 118 ? -25.975 -6.146 74.874 1.00 58.12 106 LEU A N 1
ATOM 735 C CA . LEU A 1 118 ? -24.932 -5.143 75.152 1.00 66.61 106 LEU A CA 1
ATOM 736 C C . LEU A 1 118 ? -25.261 -4.300 76.372 1.00 66.44 106 LEU A C 1
ATOM 737 O O . LEU A 1 118 ? -26.402 -3.883 76.549 1.00 68.76 106 LEU A O 1
ATOM 742 N N . SER A 1 119 ? -24.246 -4.028 77.186 1.00 65.83 107 SER A N 1
ATOM 743 C CA . SER A 1 119 ? -24.388 -3.133 78.329 1.00 59.71 107 SER A CA 1
ATOM 744 C C . SER A 1 119 ? -24.858 -1.765 77.845 1.00 63.11 107 SER A C 1
ATOM 745 O O . SER A 1 119 ? -24.513 -1.356 76.726 1.00 63.50 107 SER A O 1
ATOM 748 N N . GLU A 1 120 ? -25.630 -1.063 78.680 1.00 66.52 108 GLU A N 1
ATOM 749 C CA . GLU A 1 120 ? -25.954 0.351 78.429 1.00 72.19 108 GLU A CA 1
ATOM 750 C C . GLU A 1 120 ? -24.685 1.234 78.356 1.00 67.53 108 GLU A C 1
ATOM 751 O O . GLU A 1 120 ? -24.678 2.210 77.611 1.00 63.30 108 GLU A O 1
ATOM 757 N N . GLU A 1 121 ? -23.609 0.860 79.063 1.00 67.35 109 GLU A N 1
ATOM 758 C CA . GLU A 1 121 ? -22.307 1.545 78.931 1.00 71.88 109 GLU A CA 1
ATOM 759 C C . GLU A 1 121 ? -21.799 1.477 77.483 1.00 76.90 109 GLU A C 1
ATOM 760 O O . GLU A 1 121 ? -21.471 2.498 76.874 1.00 79.64 109 GLU A O 1
ATOM 766 N N . ALA A 1 122 ? -21.754 0.268 76.928 1.00 75.86 110 ALA A N 1
ATOM 767 C CA . ALA A 1 122 ? -21.360 0.083 75.532 1.00 68.84 110 ALA A CA 1
ATOM 768 C C . ALA A 1 122 ? -22.322 0.749 74.526 1.00 66.92 110 ALA A C 1
ATOM 769 O O . ALA A 1 122 ? -21.877 1.248 73.497 1.00 61.38 110 ALA A O 1
ATOM 771 N N . ARG A 1 123 ? -23.622 0.776 74.819 1.00 62.61 111 ARG A N 1
ATOM 772 C CA . ARG A 1 123 ? -24.600 1.387 73.902 1.00 65.99 111 ARG A CA 1
ATOM 773 C C . ARG A 1 123 ? -24.466 2.924 73.796 1.00 66.83 111 ARG A C 1
ATOM 774 O O . ARG A 1 123 ? -25.084 3.564 72.929 1.00 67.06 111 ARG A O 1
ATOM 782 N N . LYS A 1 124 ? -23.647 3.512 74.659 1.00 66.12 112 LYS A N 1
ATOM 783 C CA . LYS A 1 124 ? -23.342 4.929 74.554 1.00 77.29 112 LYS A CA 1
ATOM 784 C C . LYS A 1 124 ? -21.984 5.183 73.888 1.00 78.36 112 LYS A C 1
ATOM 785 O O . LYS A 1 124 ? -21.794 6.234 73.294 1.00 74.70 112 LYS A O 1
ATOM 791 N N . ARG A 1 125 ? -21.042 4.240 73.985 1.00 81.17 113 ARG A N 1
ATOM 792 C CA . ARG A 1 125 ? -19.762 4.359 73.261 1.00 80.43 113 ARG A CA 1
ATOM 793 C C . ARG A 1 125 ? -19.938 3.994 71.774 1.00 77.56 113 ARG A C 1
ATOM 794 O O . ARG A 1 125 ? -19.437 4.706 70.901 1.00 80.61 113 ARG A O 1
ATOM 802 N N . LEU A 1 126 ? -20.681 2.915 71.490 1.00 70.49 114 LEU A N 1
ATOM 803 C CA . LEU A 1 126 ? -20.852 2.407 70.116 1.00 60.06 114 LEU A CA 1
ATOM 804 C C . LEU A 1 126 ? -22.228 2.649 69.568 1.00 54.36 114 LEU A C 1
ATOM 805 O O . LEU A 1 126 ? -23.194 2.717 70.314 1.00 60.92 114 LEU A O 1
ATOM 810 N N . THR A 1 127 ? -22.294 2.779 68.257 1.00 48.93 115 THR A N 1
ATOM 811 C CA . THR A 1 127 ? -23.476 2.461 67.487 1.00 49.93 115 THR A CA 1
ATOM 812 C C . THR A 1 127 ? -23.106 1.210 66.634 1.00 54.42 115 THR A C 1
ATOM 813 O O . THR A 1 127 ? -22.057 1.162 65.984 1.00 61.07 115 THR A O 1
ATOM 817 N N . VAL A 1 128 ? -23.934 0.171 66.705 1.00 54.19 116 VAL A N 1
ATOM 818 C CA . VAL A 1 128 ? -23.628 -1.134 66.130 1.00 48.36 116 VAL A CA 1
ATOM 819 C C . VAL A 1 128 ? -24.659 -1.417 65.066 1.00 46.31 116 VAL A C 1
ATOM 820 O O . VAL A 1 128 ? -25.816 -1.468 65.395 1.00 43.00 116 VAL A O 1
ATOM 824 N N . HIS A 1 129 ? -24.241 -1.592 63.805 1.00 44.22 117 HIS A N 1
ATOM 825 C CA . HIS A 1 129 ? -25.169 -1.951 62.747 1.00 45.24 117 HIS A CA 1
ATOM 826 C C . HIS A 1 129 ? -25.057 -3.429 62.348 1.00 46.76 117 HIS A C 1
ATOM 827 O O . HIS A 1 129 ? -23.974 -4.000 62.282 1.00 49.08 117 HIS A O 1
ATOM 834 N N . LEU A 1 130 ? -26.186 -4.016 62.009 1.00 46.78 118 LEU A N 1
ATOM 835 C CA . LEU A 1 130 ? -26.275 -5.437 61.760 1.00 43.47 118 LEU A CA 1
ATOM 836 C C . LEU A 1 130 ? -26.687 -5.552 60.341 1.00 40.84 118 LEU A C 1
ATOM 837 O O . LEU A 1 130 ? -27.692 -4.968 59.954 1.00 39.50 118 LEU A O 1
ATOM 842 N N . VAL A 1 131 ? -25.937 -6.321 59.557 1.00 42.14 119 VAL A N 1
ATOM 843 C CA . VAL A 1 131 ? -26.327 -6.557 58.153 1.00 42.30 119 VAL A CA 1
ATOM 844 C C . VAL A 1 131 ? -26.269 -8.043 57.851 1.00 39.85 119 VAL A C 1
ATOM 845 O O . VAL A 1 131 ? -25.202 -8.659 57.943 1.00 46.08 119 VAL A O 1
ATOM 849 N N . GLY A 1 132 ? -27.419 -8.608 57.520 1.00 36.36 120 GLY A N 1
ATOM 850 C CA . GLY A 1 132 ? -27.502 -9.965 56.996 1.00 35.96 120 GLY A CA 1
ATOM 851 C C . GLY A 1 132 ? -27.571 -9.865 55.504 1.00 40.27 120 GLY A C 1
ATOM 852 O O . GLY A 1 132 ? -28.683 -9.768 54.933 1.00 37.91 120 GLY A O 1
ATOM 853 N N . ALA A 1 133 ? -26.379 -9.861 54.869 1.00 40.52 121 ALA A N 1
ATOM 854 C CA . ALA A 1 133 ? -26.262 -9.549 53.422 1.00 39.20 121 ALA A CA 1
ATOM 855 C C . ALA A 1 133 ? -26.840 -10.601 52.494 1.00 37.70 121 ALA A C 1
ATOM 856 O O . ALA A 1 133 ? -26.791 -11.780 52.787 1.00 37.08 121 ALA A O 1
ATOM 858 N N . THR A 1 134 ? -27.437 -10.149 51.399 1.00 37.74 122 THR A N 1
ATOM 859 C CA . THR A 1 134 ? -27.831 -11.019 50.360 1.00 39.78 122 THR A CA 1
ATOM 860 C C . THR A 1 134 ? -26.724 -11.324 49.333 1.00 41.97 122 THR A C 1
ATOM 861 O O . THR A 1 134 ? -25.753 -10.573 49.170 1.00 35.18 122 THR A O 1
ATOM 865 N N . GLU A 1 135 ? -26.939 -12.444 48.640 1.00 40.50 123 GLU A N 1
ATOM 866 C CA . GLU A 1 135 ? -26.156 -12.846 47.481 1.00 39.29 123 GLU A CA 1
ATOM 867 C C . GLU A 1 135 ? -24.666 -12.920 47.787 1.00 36.47 123 GLU A C 1
ATOM 868 O O . GLU A 1 135 ? -23.878 -12.746 46.892 1.00 34.73 123 GLU A O 1
ATOM 874 N N . GLU A 1 136 ? -24.240 -13.156 49.034 1.00 33.68 124 GLU A N 1
ATOM 875 C CA . GLU A 1 136 ? -22.810 -13.361 49.223 1.00 33.34 124 GLU A CA 1
ATOM 876 C C . GLU A 1 136 ? -22.284 -14.632 48.562 1.00 41.08 124 GLU A C 1
ATOM 877 O O . GLU A 1 136 ? -21.089 -14.703 48.278 1.00 41.86 124 GLU A O 1
ATOM 883 N N . GLU A 1 137 ? -23.133 -15.640 48.337 1.00 41.21 125 GLU A N 1
ATOM 884 C CA . GLU A 1 137 ? -22.657 -16.886 47.728 1.00 44.05 125 GLU A CA 1
ATOM 885 C C . GLU A 1 137 ? -22.567 -16.749 46.204 1.00 45.34 125 GLU A C 1
ATOM 886 O O . GLU A 1 137 ? -22.004 -17.599 45.507 1.00 48.25 125 GLU A O 1
ATOM 892 N N . ALA A 1 138 ? -23.104 -15.661 45.684 1.00 40.97 126 ALA A N 1
ATOM 893 C CA . ALA A 1 138 ? -23.064 -15.422 44.278 1.00 40.14 126 ALA A CA 1
ATOM 894 C C . ALA A 1 138 ? -21.934 -14.432 43.883 1.00 39.29 126 ALA A C 1
ATOM 895 O O . ALA A 1 138 ? -21.392 -13.704 44.722 1.00 39.26 126 ALA A O 1
ATOM 897 N N . PRO A 1 139 ? -21.558 -14.417 42.593 1.00 43.05 127 PRO A N 1
ATOM 898 C CA . PRO A 1 139 ? -20.575 -13.418 42.104 1.00 41.80 127 PRO A CA 1
ATOM 899 C C . PRO A 1 139 ? -20.910 -11.948 42.503 1.00 40.94 127 PRO A C 1
ATOM 900 O O . PRO A 1 139 ? -20.029 -11.159 42.758 1.00 33.37 127 PRO A O 1
ATOM 904 N N . SER A 1 140 ? -22.189 -11.604 42.575 1.00 44.80 128 SER A N 1
ATOM 905 C CA . SER A 1 140 ? -22.627 -10.202 42.831 1.00 43.49 128 SER A CA 1
ATOM 906 C C . SER A 1 140 ? -22.190 -9.638 44.180 1.00 41.55 128 SER A C 1
ATOM 907 O O . SER A 1 140 ? -21.786 -8.485 44.284 1.00 42.24 128 SER A O 1
ATOM 910 N N . SER A 1 141 ? -22.280 -10.448 45.221 1.00 39.14 129 SER A N 1
ATOM 911 C CA . SER A 1 141 ? -22.297 -9.909 46.578 1.00 39.48 129 SER A CA 1
ATOM 912 C C . SER A 1 141 ? -23.163 -8.628 46.671 1.00 41.60 129 SER A C 1
ATOM 913 O O . SER A 1 141 ? -22.782 -7.682 47.358 1.00 41.98 129 SER A O 1
ATOM 916 N N . LYS A 1 142 ? -24.294 -8.610 45.963 1.00 38.61 130 LYS A N 1
ATOM 917 C CA . LYS A 1 142 ? -25.197 -7.476 45.900 1.00 41.87 130 LYS A CA 1
ATOM 918 C C . LYS A 1 142 ? -25.471 -6.844 47.273 1.00 45.54 130 LYS A C 1
ATOM 919 O O . LYS A 1 142 ? -25.332 -5.635 47.460 1.00 46.02 130 LYS A O 1
ATOM 925 N N . GLY A 1 143 ? -25.857 -7.694 48.221 1.00 42.67 131 GLY A N 1
ATOM 926 C CA . GLY A 1 143 ? -26.067 -7.302 49.578 1.00 39.93 131 GLY A CA 1
ATOM 927 C C . GLY A 1 143 ? -25.031 -6.393 50.172 1.00 38.03 131 GLY A C 1
ATOM 928 O O . GLY A 1 143 ? -25.353 -5.292 50.608 1.00 39.49 131 GLY A O 1
ATOM 929 N N . ALA A 1 144 ? -23.798 -6.858 50.232 1.00 37.94 132 ALA A N 1
ATOM 930 C CA . ALA A 1 144 ? -22.759 -6.129 50.890 1.00 38.14 132 ALA A CA 1
ATOM 931 C C . ALA A 1 144 ? -22.413 -4.863 50.100 1.00 44.21 132 ALA A C 1
ATOM 932 O O . ALA A 1 144 ? -21.988 -3.852 50.681 1.00 39.78 132 ALA A O 1
ATOM 934 N N . ARG A 1 145 ? -22.609 -4.913 48.786 1.00 43.61 133 ARG A N 1
ATOM 935 C CA . ARG A 1 145 ? -22.282 -3.770 47.968 1.00 46.04 133 ARG A CA 1
ATOM 936 C C . ARG A 1 145 ? -23.383 -2.737 48.121 1.00 46.35 133 ARG A C 1
ATOM 937 O O . ARG A 1 145 ? -23.154 -1.556 47.881 1.00 48.78 133 ARG A O 1
ATOM 945 N N . PHE A 1 146 ? -24.577 -3.161 48.518 1.00 51.32 134 PHE A N 1
ATOM 946 C CA . PHE A 1 146 ? -25.662 -2.195 48.762 1.00 48.09 134 PHE A CA 1
ATOM 947 C C . PHE A 1 146 ? -25.321 -1.293 49.932 1.00 44.75 134 PHE A C 1
ATOM 948 O O . PHE A 1 146 ? -25.446 -0.078 49.833 1.00 46.94 134 PHE A O 1
ATOM 956 N N . VAL A 1 147 ? -24.836 -1.874 51.013 1.00 41.71 135 VAL A N 1
ATOM 957 C CA . VAL A 1 147 ? -24.559 -1.093 52.210 1.00 41.98 135 VAL A CA 1
ATOM 958 C C . VAL A 1 147 ? -23.208 -0.417 52.276 1.00 43.98 135 VAL A C 1
ATOM 959 O O . VAL A 1 147 ? -22.960 0.413 53.167 1.00 44.93 135 VAL A O 1
ATOM 963 N N . ALA A 1 148 ? -22.315 -0.788 51.372 1.00 45.73 136 ALA A N 1
ATOM 964 C CA . ALA A 1 148 ? -20.962 -0.290 51.406 1.00 46.69 136 ALA A CA 1
ATOM 965 C C . ALA A 1 148 ? -20.899 1.263 51.451 1.00 39.94 136 ALA A C 1
ATOM 966 O O . ALA A 1 148 ? -20.247 1.840 52.327 1.00 41.46 136 ALA A O 1
ATOM 968 N N . PRO A 1 149 ? -21.567 1.927 50.524 1.00 37.04 137 PRO A N 1
ATOM 969 C CA . PRO A 1 149 ? -21.608 3.377 50.611 1.00 44.93 137 PRO A CA 1
ATOM 970 C C . PRO A 1 149 ? -22.714 3.927 51.542 1.00 53.84 137 PRO A C 1
ATOM 971 O O . PRO A 1 149 ? -22.822 5.143 51.674 1.00 58.02 137 PRO A O 1
ATOM 975 N N . ARG A 1 150 ? -23.562 3.071 52.123 1.00 49.49 138 ARG A N 1
ATOM 976 C CA . ARG A 1 150 ? -24.592 3.553 53.034 1.00 43.74 138 ARG A CA 1
ATOM 977 C C . ARG A 1 150 ? -24.214 3.452 54.499 1.00 49.40 138 ARG A C 1
ATOM 978 O O . ARG A 1 150 ? -25.054 3.697 55.329 1.00 60.84 138 ARG A O 1
ATOM 986 N N . LEU A 1 151 ? -22.971 3.095 54.827 1.00 50.96 139 LEU A N 1
ATOM 987 C CA . LEU A 1 151 ? -22.522 3.054 56.219 1.00 49.32 139 LEU A CA 1
ATOM 988 C C . LEU A 1 151 ? -21.065 3.425 56.257 1.00 53.72 139 LEU A C 1
ATOM 989 O O . LEU A 1 151 ? -20.353 3.203 55.285 1.00 57.57 139 LEU A O 1
ATOM 994 N N . LYS A 1 152 ? -20.609 3.911 57.404 1.00 58.84 140 LYS A N 1
ATOM 995 C CA . LYS A 1 152 ? -19.274 4.494 57.560 1.00 58.55 140 LYS A CA 1
ATOM 996 C C . LYS A 1 152 ? -18.632 3.915 58.806 1.00 53.86 140 LYS A C 1
ATOM 997 O O . LYS A 1 152 ? -18.478 4.589 59.805 1.00 57.30 140 LYS A O 1
ATOM 1003 N N . PRO A 1 153 ? -18.258 2.644 58.763 1.00 53.43 141 PRO A N 1
ATOM 1004 C CA . PRO A 1 153 ? -17.769 1.988 59.970 1.00 55.10 141 PRO A CA 1
ATOM 1005 C C . PRO A 1 153 ? -16.424 2.437 60.456 1.00 55.12 141 PRO A C 1
ATOM 1006 O O . PRO A 1 153 ? -15.591 2.825 59.658 1.00 67.69 141 PRO A O 1
ATOM 1010 N N . HIS A 1 154 ? -16.209 2.365 61.760 1.00 52.52 142 HIS A N 1
ATOM 1011 C CA . HIS A 1 154 ? -14.876 2.521 62.328 1.00 50.79 142 HIS A CA 1
ATOM 1012 C C . HIS A 1 154 ? -14.251 1.161 62.461 1.00 49.97 142 HIS A C 1
ATOM 1013 O O . HIS A 1 154 ? -13.037 1.030 62.477 1.00 50.92 142 HIS A O 1
ATOM 1020 N N . TYR A 1 155 ? -15.096 0.149 62.637 1.00 52.66 143 TYR A N 1
ATOM 1021 C CA . TYR A 1 155 ? -14.683 -1.242 62.657 1.00 51.13 143 TYR A CA 1
ATOM 1022 C C . TYR A 1 155 ? -15.728 -2.101 61.975 1.00 51.64 143 TYR A C 1
ATOM 1023 O O . TYR A 1 155 ? -16.899 -1.718 61.843 1.00 52.78 143 TYR A O 1
ATOM 1032 N N . ALA A 1 156 ? -15.304 -3.282 61.555 1.00 47.18 144 ALA A N 1
ATOM 1033 C CA . ALA A 1 156 ? -16.214 -4.193 60.881 1.00 48.38 144 ALA A CA 1
ATOM 1034 C C . ALA A 1 156 ? -15.840 -5.625 61.209 1.00 46.89 144 ALA A C 1
ATOM 1035 O O . ALA A 1 156 ? -14.663 -5.944 61.315 1.00 46.36 144 ALA A O 1
ATOM 1037 N N . VAL A 1 157 ? -16.869 -6.450 61.414 1.00 46.90 145 VAL A N 1
ATOM 1038 C CA . VAL A 1 157 ? -16.738 -7.872 61.684 1.00 43.98 145 VAL A CA 1
ATOM 1039 C C . VAL A 1 157 ? -17.620 -8.600 60.709 1.00 44.33 145 VAL A C 1
ATOM 1040 O O . VAL A 1 157 ? -18.809 -8.266 60.538 1.00 42.22 145 VAL A O 1
ATOM 1044 N N . ILE A 1 158 ? -17.013 -9.585 60.059 1.00 43.58 146 ILE A N 1
ATOM 1045 C CA . ILE A 1 158 ? -17.637 -10.357 59.008 1.00 42.72 146 ILE A CA 1
ATOM 1046 C C . ILE A 1 158 ? -17.980 -11.689 59.597 1.00 40.80 146 ILE A C 1
ATOM 1047 O O . ILE A 1 158 ? -17.152 -12.324 60.283 1.00 40.57 146 ILE A O 1
ATOM 1052 N N . GLY A 1 159 ? -19.216 -12.096 59.370 1.00 41.02 147 GLY A N 1
ATOM 1053 C CA . GLY A 1 159 ? -19.767 -13.266 60.040 1.00 41.08 147 GLY A CA 1
ATOM 1054 C C . GLY A 1 159 ? -19.580 -14.492 59.192 1.00 34.27 147 GLY A C 1
ATOM 1055 O O . GLY A 1 159 ? -20.392 -14.796 58.360 1.00 39.19 147 GLY A O 1
ATOM 1056 N N . GLU A 1 160 ? -18.480 -15.163 59.401 1.00 35.13 148 GLU A N 1
ATOM 1057 C CA . GLU A 1 160 ? -18.148 -16.387 58.667 1.00 40.27 148 GLU A CA 1
ATOM 1058 C C . GLU A 1 160 ? -17.458 -17.232 59.669 1.00 35.48 148 GLU A C 1
ATOM 1059 O O . GLU A 1 160 ? -16.832 -16.719 60.589 1.00 45.15 148 GLU A O 1
ATOM 1065 N N . PRO A 1 161 ? -17.567 -18.531 59.518 1.00 36.35 149 PRO A N 1
ATOM 1066 C CA . PRO A 1 161 ? -17.129 -19.422 60.570 1.00 36.88 149 PRO A CA 1
ATOM 1067 C C . PRO A 1 161 ? -15.625 -19.419 60.760 1.00 39.20 149 PRO A C 1
ATOM 1068 O O . PRO A 1 161 ? -14.909 -19.964 59.948 1.00 44.15 149 PRO A O 1
ATOM 1072 N N . SER A 1 162 ? -15.172 -18.820 61.846 1.00 39.78 150 SER A N 1
ATOM 1073 C CA . SER A 1 162 ? -13.792 -18.832 62.240 1.00 40.99 150 SER A CA 1
ATOM 1074 C C . SER A 1 162 ? -13.453 -19.889 63.234 1.00 45.05 150 SER A C 1
ATOM 1075 O O . SER A 1 162 ? -12.265 -20.066 63.544 1.00 42.49 150 SER A O 1
ATOM 1078 N N . GLY A 1 163 ? -14.470 -20.565 63.783 1.00 48.10 151 GLY A N 1
ATOM 1079 C CA . GLY A 1 163 ? -14.295 -21.330 65.027 1.00 45.16 151 GLY A CA 1
ATOM 1080 C C . GLY A 1 163 ? -14.377 -20.335 66.191 1.00 46.93 151 GLY A C 1
ATOM 1081 O O . GLY A 1 163 ? -13.957 -19.187 66.052 1.00 47.49 151 GLY A O 1
ATOM 1082 N N . TRP A 1 164 ? -14.904 -20.754 67.344 1.00 44.94 152 TRP A N 1
ATOM 1083 C CA . TRP A 1 164 ? -15.176 -19.815 68.427 1.00 43.46 152 TRP A CA 1
ATOM 1084 C C . TRP A 1 164 ? -13.927 -19.263 69.071 1.00 47.22 152 TRP A C 1
ATOM 1085 O O . TRP A 1 164 ? -13.928 -18.126 69.571 1.00 45.16 152 TRP A O 1
ATOM 1096 N N . GLU A 1 165 ? -12.858 -20.047 69.040 1.00 46.60 153 GLU A N 1
ATOM 1097 C CA . GLU A 1 165 ? -11.573 -19.582 69.530 1.00 47.81 153 GLU A CA 1
ATOM 1098 C C . GLU A 1 165 ? -10.752 -18.939 68.404 1.00 51.99 153 GLU A C 1
ATOM 1099 O O . GLU A 1 165 ? -9.577 -18.619 68.606 1.00 51.47 153 GLU A O 1
ATOM 1105 N N . GLY A 1 166 ? -11.349 -18.771 67.224 1.00 47.98 154 GLY A N 1
ATOM 1106 C CA . GLY A 1 166 ? -10.584 -18.388 66.039 1.00 49.03 154 GLY A CA 1
ATOM 1107 C C . GLY A 1 166 ? -10.937 -16.984 65.601 1.00 53.00 154 GLY A C 1
ATOM 1108 O O . GLY A 1 166 ? -12.088 -16.537 65.748 1.00 57.41 154 GLY A O 1
ATOM 1109 N N . ILE A 1 167 ? -9.940 -16.263 65.111 1.00 50.36 155 ILE A N 1
ATOM 1110 C CA . ILE A 1 167 ? -10.182 -14.968 64.515 1.00 52.38 155 ILE A CA 1
ATOM 1111 C C . ILE A 1 167 ? -9.482 -14.887 63.163 1.00 50.92 155 ILE A C 1
ATOM 1112 O O . ILE A 1 167 ? -8.291 -15.122 63.016 1.00 56.10 155 ILE A O 1
ATOM 1117 N N . THR A 1 168 ? -10.270 -14.565 62.163 1.00 46.61 156 THR A N 1
ATOM 1118 C CA . THR A 1 168 ? -9.834 -14.710 60.824 1.00 44.93 156 THR A CA 1
ATOM 1119 C C . THR A 1 168 ? -9.361 -13.371 60.313 1.00 43.56 156 THR A C 1
ATOM 1120 O O . THR A 1 168 ? -10.126 -12.383 60.247 1.00 38.07 156 THR A O 1
ATOM 1124 N N . LEU A 1 169 ? -8.082 -13.362 59.950 1.00 44.81 157 LEU A N 1
ATOM 1125 C CA . LEU A 1 169 ? -7.406 -12.139 59.497 1.00 44.33 157 LEU A CA 1
ATOM 1126 C C . LEU A 1 169 ? -7.543 -11.946 58.007 1.00 41.42 157 LEU A C 1
ATOM 1127 O O . LEU A 1 169 ? -7.446 -10.819 57.530 1.00 41.83 157 LEU A O 1
ATOM 1132 N N . GLY A 1 170 ? -7.811 -13.028 57.271 1.00 42.88 158 GLY A N 1
ATOM 1133 C CA . GLY A 1 170 ? -7.785 -12.961 55.812 1.00 42.53 158 GLY A CA 1
ATOM 1134 C C . GLY A 1 170 ? -8.518 -14.026 55.040 1.00 42.19 158 GLY A C 1
ATOM 1135 O O . GLY A 1 170 ? -8.702 -15.146 55.516 1.00 46.86 158 GLY A O 1
ATOM 1136 N N . TYR A 1 171 ? -8.924 -13.648 53.829 1.00 42.82 159 TYR A N 1
ATOM 1137 C CA . TYR A 1 171 ? -9.523 -14.513 52.850 1.00 43.40 159 TYR A CA 1
ATOM 1138 C C . TYR A 1 171 ? -8.872 -14.242 51.466 1.00 47.16 159 TYR A C 1
ATOM 1139 O O . TYR A 1 171 ? -8.572 -13.091 51.104 1.00 48.32 159 TYR A O 1
ATOM 1148 N N . LYS A 1 172 ? -8.684 -15.312 50.697 1.00 42.71 160 LYS A N 1
ATOM 1149 C CA . LYS A 1 172 ? -8.150 -15.240 49.344 1.00 38.06 160 LYS A CA 1
ATOM 1150 C C . LYS A 1 172 ? -9.092 -14.475 48.442 1.00 36.78 160 LYS A C 1
ATOM 1151 O O . LYS A 1 172 ? -10.297 -14.423 48.681 1.00 39.01 160 LYS A O 1
ATOM 1157 N N . GLY A 1 173 ? -8.547 -13.880 47.399 1.00 33.05 161 GLY A N 1
ATOM 1158 C CA . GLY A 1 173 ? -9.371 -13.178 46.427 1.00 33.99 161 GLY A CA 1
ATOM 1159 C C . GLY A 1 173 ? -9.937 -14.257 45.531 1.00 33.65 161 GLY A C 1
ATOM 1160 O O . GLY A 1 173 ? -9.770 -15.420 45.829 1.00 33.85 161 GLY A O 1
ATOM 1161 N N . ARG A 1 174 ? -10.538 -13.861 44.418 1.00 34.32 162 ARG A N 1
ATOM 1162 C CA . ARG A 1 174 ? -11.253 -14.760 43.558 1.00 39.05 162 ARG A CA 1
ATOM 1163 C C . ARG A 1 174 ? -11.265 -14.244 42.113 1.00 40.11 162 ARG A C 1
ATOM 1164 O O . ARG A 1 174 ? -11.127 -13.045 41.875 1.00 40.73 162 ARG A O 1
ATOM 1172 N N . LEU A 1 175 ? -11.407 -15.171 41.167 1.00 36.84 163 LEU A N 1
ATOM 1173 C CA . LEU A 1 175 ? -11.612 -14.850 39.770 1.00 36.91 163 LEU A CA 1
ATOM 1174 C C . LEU A 1 175 ? -12.374 -15.980 39.147 1.00 33.54 163 LEU A C 1
ATOM 1175 O O . LEU A 1 175 ? -12.022 -17.130 39.342 1.00 38.19 163 LEU A O 1
ATOM 1180 N N . LEU A 1 176 ? -13.427 -15.661 38.417 1.00 36.93 164 LEU A N 1
ATOM 1181 C CA . LEU A 1 176 ? -14.194 -16.641 37.653 1.00 37.35 164 LEU A CA 1
ATOM 1182 C C . LEU A 1 176 ? -13.953 -16.446 36.183 1.00 37.02 164 LEU A C 1
ATOM 1183 O O . LEU A 1 176 ? -13.691 -15.342 35.725 1.00 33.04 164 LEU A O 1
ATOM 1188 N N . VAL A 1 177 ? -14.041 -17.540 35.443 1.00 38.33 165 VAL A N 1
ATOM 1189 C CA . VAL A 1 177 ? -13.582 -17.573 34.087 1.00 36.71 165 VAL A CA 1
ATOM 1190 C C . VAL A 1 177 ? -14.514 -18.436 33.280 1.00 38.49 165 VAL A C 1
ATOM 1191 O O . VAL A 1 177 ? -14.893 -19.523 33.708 1.00 40.07 165 VAL A O 1
ATOM 1195 N N . LYS A 1 178 ? -14.898 -17.957 32.117 1.00 38.96 166 LYS A N 1
ATOM 1196 C CA . LYS A 1 178 ? -15.624 -18.786 31.206 1.00 42.26 166 LYS A CA 1
ATOM 1197 C C . LYS A 1 178 ? -14.707 -18.939 29.984 1.00 40.37 166 LYS A C 1
ATOM 1198 O O . LYS A 1 178 ? -14.220 -17.943 29.459 1.00 35.00 166 LYS A O 1
ATOM 1204 N N . ALA A 1 179 ? -14.418 -20.188 29.599 1.00 37.36 167 ALA A N 1
ATOM 1205 C CA . ALA A 1 179 ? -13.590 -20.476 28.423 1.00 37.01 167 ALA A CA 1
ATOM 1206 C C . ALA A 1 179 ? -14.462 -21.114 27.386 1.00 35.89 167 ALA A C 1
ATOM 1207 O O . ALA A 1 179 ? -15.261 -21.945 27.685 1.00 37.28 167 ALA A O 1
ATOM 1209 N N . ARG A 1 180 ? -14.298 -20.726 26.150 1.00 38.33 168 ARG A N 1
ATOM 1210 C CA . ARG A 1 180 ? -15.144 -21.234 25.123 1.00 38.66 168 ARG A CA 1
ATOM 1211 C C . ARG A 1 180 ? -14.294 -21.567 23.904 1.00 39.50 168 ARG A C 1
ATOM 1212 O O . ARG A 1 180 ? -13.318 -20.861 23.570 1.00 34.71 168 ARG A O 1
ATOM 1220 N N . ARG A 1 181 ? -14.666 -22.645 23.225 1.00 40.69 169 ARG A N 1
ATOM 1221 C CA . ARG A 1 181 ? -13.968 -23.018 22.015 1.00 42.51 169 ARG A CA 1
ATOM 1222 C C . ARG A 1 181 ? -14.987 -23.482 20.996 1.00 46.52 169 ARG A C 1
ATOM 1223 O O . ARG A 1 181 ? -15.842 -24.311 21.308 1.00 45.69 169 ARG A O 1
ATOM 1231 N N . GLU A 1 182 ? -14.873 -22.969 19.781 1.00 51.59 170 GLU A N 1
ATOM 1232 C CA . GLU A 1 182 ? -15.858 -23.205 18.724 1.00 63.35 170 GLU A CA 1
ATOM 1233 C C . GLU A 1 182 ? -15.142 -23.581 17.425 1.00 67.78 170 GLU A C 1
ATOM 1234 O O . GLU A 1 182 ? -14.238 -22.873 16.991 1.00 66.26 170 GLU A O 1
ATOM 1240 N N . LYS A 1 183 ? -15.570 -24.678 16.798 1.00 77.43 171 LYS A N 1
ATOM 1241 C CA . LYS A 1 183 ? -14.797 -25.362 15.729 1.00 80.22 171 LYS A CA 1
ATOM 1242 C C . LYS A 1 183 ? -15.726 -25.756 14.536 1.00 93.85 171 LYS A C 1
ATOM 1243 O O . LYS A 1 183 ? -16.731 -25.084 14.303 1.00 96.99 171 LYS A O 1
ATOM 1249 N N . ASP A 1 184 ? -15.363 -26.802 13.775 1.00 102.39 172 ASP A N 1
ATOM 1250 C CA . ASP A 1 184 ? -16.203 -27.423 12.719 1.00 98.89 172 ASP A CA 1
ATOM 1251 C C . ASP A 1 184 ? -16.063 -28.942 12.835 1.00 100.02 172 ASP A C 1
ATOM 1252 O O . ASP A 1 184 ? -14.940 -29.429 13.002 1.00 91.41 172 ASP A O 1
ATOM 1257 N N A HIS A 1 185 ? -17.161 -29.699 12.763 0.50 98.99 173 HIS A N 1
ATOM 1258 N N B HIS A 1 185 ? -17.175 -29.672 12.704 0.50 97.98 173 HIS A N 1
ATOM 1259 C CA A HIS A 1 185 ? -17.078 -31.171 12.901 0.50 94.19 173 HIS A CA 1
ATOM 1260 C CA B HIS A 1 185 ? -17.149 -31.136 12.804 0.50 93.24 173 HIS A CA 1
ATOM 1261 C C A HIS A 1 185 ? -16.595 -31.813 11.599 0.50 91.75 173 HIS A C 1
ATOM 1262 C C B HIS A 1 185 ? -16.198 -31.733 11.756 0.50 88.41 173 HIS A C 1
ATOM 1263 O O A HIS A 1 185 ? -15.391 -31.888 11.339 0.50 85.70 173 HIS A O 1
ATOM 1264 O O B HIS A 1 185 ? -15.751 -31.045 10.833 0.50 81.47 173 HIS A O 1
ATOM 1277 N N . GLU A 1 192 ? -7.717 -32.063 14.238 1.00 69.55 180 GLU A N 1
ATOM 1278 C CA . GLU A 1 192 ? -8.177 -33.384 14.680 1.00 80.26 180 GLU A CA 1
ATOM 1279 C C . GLU A 1 192 ? -8.984 -33.362 16.016 1.00 70.22 180 GLU A C 1
ATOM 1280 O O . GLU A 1 192 ? -10.185 -33.537 15.980 1.00 82.92 180 GLU A O 1
ATOM 1286 N N . PRO A 1 193 ? -8.350 -33.136 17.181 1.00 61.68 181 PRO A N 1
ATOM 1287 C CA . PRO A 1 193 ? -9.143 -33.222 18.410 1.00 52.57 181 PRO A CA 1
ATOM 1288 C C . PRO A 1 193 ? -10.295 -32.221 18.430 1.00 46.00 181 PRO A C 1
ATOM 1289 O O . PRO A 1 193 ? -10.217 -31.178 17.808 1.00 44.13 181 PRO A O 1
ATOM 1293 N N . ASN A 1 194 ? -11.368 -32.568 19.114 1.00 38.02 182 ASN A N 1
ATOM 1294 C CA . ASN A 1 194 ? -12.573 -31.779 19.072 1.00 38.41 182 ASN A CA 1
ATOM 1295 C C . ASN A 1 194 ? -12.497 -30.634 20.072 1.00 38.80 182 ASN A C 1
ATOM 1296 O O . ASN A 1 194 ? -11.553 -30.530 20.876 1.00 37.19 182 ASN A O 1
ATOM 1301 N N . ALA A 1 195 ? -13.515 -29.790 20.047 1.00 39.48 183 ALA A N 1
ATOM 1302 C CA . ALA A 1 195 ? -13.558 -28.611 20.931 1.00 38.92 183 ALA A CA 1
ATOM 1303 C C . ALA A 1 195 ? -13.439 -28.957 22.410 1.00 35.36 183 ALA A C 1
ATOM 1304 O O . ALA A 1 195 ? -12.741 -28.290 23.171 1.00 34.10 183 ALA A O 1
ATOM 1306 N N . ALA A 1 196 ? -14.091 -30.026 22.808 1.00 34.15 184 ALA A N 1
ATOM 1307 C CA . ALA A 1 196 ? -14.059 -30.416 24.201 1.00 37.48 184 ALA A CA 1
ATOM 1308 C C . ALA A 1 196 ? -12.610 -30.762 24.608 1.00 36.72 184 ALA A C 1
ATOM 1309 O O . ALA A 1 196 ? -12.082 -30.269 25.613 1.00 35.45 184 ALA A O 1
ATOM 1311 N N . GLU A 1 197 ? -11.956 -31.567 23.781 1.00 36.40 185 GLU A N 1
ATOM 1312 C CA . GLU A 1 197 ? -10.580 -32.000 24.075 1.00 35.94 185 GLU A CA 1
ATOM 1313 C C . GLU A 1 197 ? -9.631 -30.826 24.140 1.00 34.10 185 GLU A C 1
ATOM 1314 O O . GLU A 1 197 ? -8.672 -30.829 24.911 1.00 36.29 185 GLU A O 1
ATOM 1320 N N . GLU A 1 198 ? -9.897 -29.817 23.335 1.00 34.66 186 GLU A N 1
ATOM 1321 C CA . GLU A 1 198 ? -9.011 -28.680 23.284 1.00 37.33 186 GLU A CA 1
ATOM 1322 C C . GLU A 1 198 ? -9.213 -27.865 24.529 1.00 36.23 186 GLU A C 1
ATOM 1323 O O . GLU A 1 198 ? -8.260 -27.330 25.110 1.00 37.88 186 GLU A O 1
ATOM 1329 N N . LEU A 1 199 ? -10.450 -27.786 24.988 1.00 39.38 187 LEU A N 1
ATOM 1330 C CA . LEU A 1 199 ? -10.670 -27.148 26.302 1.00 36.93 187 LEU A CA 1
ATOM 1331 C C . LEU A 1 199 ? -9.979 -27.923 27.433 1.00 35.68 187 LEU A C 1
ATOM 1332 O O . LEU A 1 199 ? -9.414 -27.321 28.340 1.00 32.32 187 LEU A O 1
ATOM 1337 N N . ILE A 1 200 ? -9.972 -29.256 27.361 1.00 32.74 188 ILE A N 1
ATOM 1338 C CA . ILE A 1 200 ? -9.222 -30.023 28.329 1.00 32.51 188 ILE A CA 1
ATOM 1339 C C . ILE A 1 200 ? -7.739 -29.660 28.338 1.00 32.75 188 ILE A C 1
ATOM 1340 O O . ILE A 1 200 ? -7.147 -29.496 29.423 1.00 31.23 188 ILE A O 1
ATOM 1345 N N . SER A 1 201 ? -7.130 -29.531 27.150 1.00 32.18 189 SER A N 1
ATOM 1346 C CA . SER A 1 201 ? -5.698 -29.155 27.083 1.00 31.58 189 SER A CA 1
ATOM 1347 C C . SER A 1 201 ? -5.460 -27.831 27.793 1.00 31.28 189 SER A C 1
ATOM 1348 O O . SER A 1 201 ? -4.514 -27.696 28.569 1.00 32.19 189 SER A O 1
ATOM 1351 N N . TYR A 1 202 ? -6.345 -26.862 27.575 1.00 31.23 190 TYR A N 1
ATOM 1352 C CA . TYR A 1 202 ? -6.206 -25.607 28.297 1.00 31.33 190 TYR A CA 1
ATOM 1353 C C . TYR A 1 202 ? -6.276 -25.838 29.777 1.00 32.95 190 TYR A C 1
ATOM 1354 O O . TYR A 1 202 ? -5.402 -25.372 30.506 1.00 32.20 190 TYR A O 1
ATOM 1363 N N . PHE A 1 203 ? -7.300 -26.571 30.230 1.00 32.04 191 PHE A N 1
ATOM 1364 C CA . PHE A 1 203 ? -7.447 -26.831 31.662 1.00 33.40 191 PHE A CA 1
ATOM 1365 C C . PHE A 1 203 ? -6.202 -27.527 32.255 1.00 31.62 191 PHE A C 1
ATOM 1366 O O . PHE A 1 203 ? -5.723 -27.197 33.362 1.00 31.12 191 PHE A O 1
ATOM 1374 N N . VAL A 1 204 ? -5.668 -28.488 31.520 1.00 29.55 192 VAL A N 1
ATOM 1375 C CA . VAL A 1 204 ? -4.512 -29.221 32.039 1.00 31.30 192 VAL A CA 1
ATOM 1376 C C . VAL A 1 204 ? -3.301 -28.265 32.148 1.00 32.47 192 VAL A C 1
ATOM 1377 O O . VAL A 1 204 ? -2.553 -28.335 33.105 1.00 36.13 192 VAL A O 1
ATOM 1381 N N . ALA A 1 205 ? -3.131 -27.349 31.186 1.00 34.15 193 ALA A N 1
ATOM 1382 C CA . ALA A 1 205 ? -2.023 -26.388 31.267 1.00 34.36 193 ALA A CA 1
ATOM 1383 C C . ALA A 1 205 ? -2.172 -25.453 32.402 1.00 33.53 193 ALA A C 1
ATOM 1384 O O . ALA A 1 205 ? -1.187 -25.143 33.093 1.00 31.90 193 ALA A O 1
ATOM 1386 N N . ILE A 1 206 ? -3.394 -24.990 32.648 1.00 37.16 194 ILE A N 1
ATOM 1387 C CA . ILE A 1 206 ? -3.544 -24.028 33.739 1.00 33.61 194 ILE A CA 1
ATOM 1388 C C . ILE A 1 206 ? -3.334 -24.739 35.075 1.00 32.70 194 ILE A C 1
ATOM 1389 O O . ILE A 1 206 ? -2.706 -24.180 35.964 1.00 34.19 194 ILE A O 1
ATOM 1394 N N . LYS A 1 207 ? -3.756 -25.991 35.189 1.00 33.05 195 LYS A N 1
ATOM 1395 C CA . LYS A 1 207 ? -3.419 -26.781 36.387 1.00 37.64 195 LYS A CA 1
ATOM 1396 C C . LYS A 1 207 ? -1.929 -26.905 36.657 1.00 33.65 195 LYS A C 1
ATOM 1397 O O . LYS A 1 207 ? -1.464 -26.687 37.773 1.00 34.19 195 LYS A O 1
ATOM 1403 N N . ALA A 1 208 ? -1.175 -27.253 35.618 1.00 36.63 196 ALA A N 1
ATOM 1404 C CA . ALA A 1 208 ? 0.273 -27.407 35.723 1.00 32.61 196 ALA A CA 1
ATOM 1405 C C . ALA A 1 208 ? 0.912 -26.075 36.090 1.00 29.31 196 ALA A C 1
ATOM 1406 O O . ALA A 1 208 ? 1.826 -26.002 36.908 1.00 29.65 196 ALA A O 1
ATOM 1408 N N . TRP A 1 209 ? 0.379 -25.003 35.532 1.00 29.14 197 TRP A N 1
ATOM 1409 C CA . TRP A 1 209 ? 0.849 -23.641 35.896 1.00 32.47 197 TRP A CA 1
ATOM 1410 C C . TRP A 1 209 ? 0.658 -23.417 37.377 1.00 35.67 197 TRP A C 1
ATOM 1411 O O . TRP A 1 209 ? 1.596 -23.007 38.062 1.00 31.96 197 TRP A O 1
ATOM 1422 N N . ALA A 1 210 ? -0.548 -23.725 37.886 1.00 35.31 198 ALA A N 1
ATOM 1423 C CA . ALA A 1 210 ? -0.862 -23.461 39.310 1.00 32.96 198 ALA A CA 1
ATOM 1424 C C . ALA A 1 210 ? 0.021 -24.247 40.255 1.00 33.51 198 ALA A C 1
ATOM 1425 O O . ALA A 1 210 ? 0.475 -23.713 41.256 1.00 36.04 198 ALA A O 1
ATOM 1427 N N . GLU A 1 211 ? 0.273 -25.517 39.929 1.00 36.02 199 GLU A N 1
ATOM 1428 C CA . GLU A 1 211 ? 1.173 -26.383 40.729 1.00 37.58 199 GLU A CA 1
ATOM 1429 C C . GLU A 1 211 ? 2.575 -25.788 40.797 1.00 35.87 199 GLU A C 1
ATOM 1430 O O . GLU A 1 211 ? 3.191 -25.755 41.854 1.00 35.37 199 GLU A O 1
ATOM 1436 N N . ALA A 1 212 ? 3.081 -25.283 39.674 1.00 38.34 200 ALA A N 1
ATOM 1437 C CA . ALA A 1 212 ? 4.431 -24.708 39.670 1.00 36.29 200 ALA A CA 1
ATOM 1438 C C . ALA A 1 212 ? 4.428 -23.442 40.482 1.00 34.91 200 ALA A C 1
ATOM 1439 O O . ALA A 1 212 ? 5.279 -23.283 41.346 1.00 39.42 200 ALA A O 1
ATOM 1441 N N . MET A 1 213 ? 3.447 -22.575 40.276 1.00 35.60 201 MET A N 1
ATOM 1442 C CA . MET A 1 213 ? 3.324 -21.356 41.121 1.00 37.30 201 MET A CA 1
ATOM 1443 C C . MET A 1 213 ? 3.201 -21.643 42.621 1.00 37.60 201 MET A C 1
ATOM 1444 O O . MET A 1 213 ? 3.576 -20.808 43.431 1.00 39.24 201 MET A O 1
ATOM 1449 N N . ASN A 1 214 ? 2.672 -22.811 42.997 1.00 38.45 202 ASN A N 1
ATOM 1450 C CA . ASN A 1 214 ? 2.425 -23.133 44.410 1.00 37.59 202 ASN A CA 1
ATOM 1451 C C . ASN A 1 214 ? 3.525 -23.864 45.162 1.00 38.42 202 ASN A C 1
ATOM 1452 O O . ASN A 1 214 ? 3.411 -24.016 46.368 1.00 36.23 202 ASN A O 1
ATOM 1457 N N . VAL A 1 215 ? 4.554 -24.361 44.472 1.00 36.68 203 VAL A N 1
ATOM 1458 C CA . VAL A 1 215 ? 5.527 -25.164 45.125 1.00 37.55 203 VAL A CA 1
ATOM 1459 C C . VAL A 1 215 ? 6.180 -24.295 46.207 1.00 43.05 203 VAL A C 1
ATOM 1460 O O . VAL A 1 215 ? 6.577 -23.186 45.949 1.00 43.69 203 VAL A O 1
ATOM 1464 N N . GLY A 1 216 ? 6.266 -24.820 47.425 1.00 50.46 204 GLY A N 1
ATOM 1465 C CA . GLY A 1 216 ? 6.881 -24.102 48.530 1.00 53.38 204 GLY A CA 1
ATOM 1466 C C . GLY A 1 216 ? 6.038 -23.058 49.249 1.00 56.18 204 GLY A C 1
ATOM 1467 O O . GLY A 1 216 ? 6.556 -22.354 50.118 1.00 52.18 204 GLY A O 1
ATOM 1468 N N . GLN A 1 217 ? 4.755 -22.936 48.907 1.00 51.86 205 GLN A N 1
ATOM 1469 C CA . GLN A 1 217 ? 3.918 -21.880 49.489 1.00 51.34 205 GLN A CA 1
ATOM 1470 C C . GLN A 1 217 ? 2.920 -22.470 50.459 1.00 48.76 205 GLN A C 1
ATOM 1471 O O . GLN A 1 217 ? 2.429 -23.553 50.253 1.00 53.13 205 GLN A O 1
ATOM 1477 N N . ARG A 1 218 ? 2.591 -21.751 51.514 1.00 56.13 206 ARG A N 1
ATOM 1478 C CA . ARG A 1 218 ? 1.540 -22.225 52.424 1.00 56.33 206 ARG A CA 1
ATOM 1479 C C . ARG A 1 218 ? 0.193 -21.987 51.768 1.00 54.14 206 ARG A C 1
ATOM 1480 O O . ARG A 1 218 ? 0.093 -21.149 50.858 1.00 50.28 206 ARG A O 1
ATOM 1488 N N . PRO A 1 219 ? -0.845 -22.708 52.229 1.00 49.82 207 PRO A N 1
ATOM 1489 C CA . PRO A 1 219 ? -2.131 -22.664 51.539 1.00 45.13 207 PRO A CA 1
ATOM 1490 C C . PRO A 1 219 ? -2.677 -21.286 51.300 1.00 42.08 207 PRO A C 1
ATOM 1491 O O . PRO A 1 219 ? -3.306 -21.045 50.265 1.00 39.19 207 PRO A O 1
ATOM 1495 N N . PHE A 1 220 ? -2.455 -20.362 52.220 1.00 40.95 208 PHE A N 1
ATOM 1496 C CA . PHE A 1 220 ? -3.002 -19.047 51.992 1.00 44.48 208 PHE A CA 1
ATOM 1497 C C . PHE A 1 220 ? -2.343 -18.401 50.779 1.00 42.63 208 PHE A C 1
ATOM 1498 O O . PHE A 1 220 ? -2.975 -17.597 50.072 1.00 38.94 208 PHE A O 1
ATOM 1506 N N . ASP A 1 221 ? -1.077 -18.739 50.543 1.00 41.81 209 ASP A N 1
ATOM 1507 C CA . ASP A 1 221 ? -0.342 -18.153 49.430 1.00 42.31 209 ASP A CA 1
ATOM 1508 C C . ASP A 1 221 ? -0.403 -18.973 48.146 1.00 41.76 209 ASP A C 1
ATOM 1509 O O . ASP A 1 221 ? 0.307 -18.674 47.200 1.00 41.44 209 ASP A O 1
ATOM 1514 N N . GLN A 1 222 ? -1.284 -19.965 48.084 1.00 40.24 210 GLN A N 1
ATOM 1515 C CA . GLN A 1 222 ? -1.429 -20.777 46.885 1.00 39.45 210 GLN A CA 1
ATOM 1516 C C . GLN A 1 222 ? -2.555 -20.302 46.037 1.00 38.63 210 GLN A C 1
ATOM 1517 O O . GLN A 1 222 ? -3.469 -19.665 46.531 1.00 42.51 210 GLN A O 1
ATOM 1523 N N . VAL A 1 223 ? -2.433 -20.573 44.740 1.00 40.19 211 VAL A N 1
ATOM 1524 C CA . VAL A 1 223 ? -3.474 -20.345 43.758 1.00 39.34 211 VAL A CA 1
ATOM 1525 C C . VAL A 1 223 ? -4.270 -21.625 43.716 1.00 38.76 211 VAL A C 1
ATOM 1526 O O . VAL A 1 223 ? -3.714 -22.705 43.763 1.00 38.74 211 VAL A O 1
ATOM 1530 N N . GLN A 1 224 ? -5.572 -21.514 43.667 1.00 43.57 212 GLN A N 1
ATOM 1531 C CA . GLN A 1 224 ? -6.419 -22.678 43.662 1.00 41.16 212 GLN A CA 1
ATOM 1532 C C . GLN A 1 224 ? -7.230 -22.569 42.395 1.00 39.76 212 GLN A C 1
ATOM 1533 O O . GLN A 1 224 ? -7.712 -21.479 42.066 1.00 38.36 212 GLN A O 1
ATOM 1539 N N . TYR A 1 225 ? -7.346 -23.668 41.664 1.00 36.63 213 TYR A N 1
ATOM 1540 C CA . TYR A 1 225 ? -7.877 -23.645 40.302 1.00 41.28 213 TYR A CA 1
ATOM 1541 C C . TYR A 1 225 ? -8.857 -24.796 40.193 1.00 42.08 213 TYR A C 1
ATOM 1542 O O . TYR A 1 225 ? -8.450 -25.958 40.273 1.00 40.44 213 TYR A O 1
ATOM 1551 N N . THR A 1 226 ? -10.146 -24.464 40.061 1.00 41.61 214 THR A N 1
ATOM 1552 C CA . THR A 1 226 ? -11.213 -25.444 40.120 1.00 36.30 214 THR A CA 1
ATOM 1553 C C . THR A 1 226 ? -12.071 -25.391 38.884 1.00 36.80 214 THR A C 1
ATOM 1554 O O . THR A 1 226 ? -12.569 -24.321 38.502 1.00 39.20 214 THR A O 1
ATOM 1558 N N . LEU A 1 227 ? -12.305 -26.555 38.296 1.00 37.68 215 LEU A N 1
ATOM 1559 C CA . LEU A 1 227 ? -13.317 -26.709 37.239 1.00 38.97 215 LEU A CA 1
ATOM 1560 C C . LEU A 1 227 ? -14.745 -26.751 37.814 1.00 39.86 215 LEU A C 1
ATOM 1561 O O . LEU A 1 227 ? -15.081 -27.674 38.513 1.00 39.46 215 LEU A O 1
ATOM 1566 N N . ARG A 1 228 ? -15.578 -25.761 37.505 1.00 44.15 216 ARG A N 1
ATOM 1567 C CA . ARG A 1 228 ? -16.947 -25.687 38.028 1.00 45.01 216 ARG A CA 1
ATOM 1568 C C . ARG A 1 228 ? -17.948 -26.409 37.130 1.00 45.46 216 ARG A C 1
ATOM 1569 O O . ARG A 1 228 ? -18.919 -27.017 37.583 1.00 43.64 216 ARG A O 1
ATOM 1577 N N . ASP A 1 229 ? -17.711 -26.350 35.836 1.00 45.99 217 ASP A N 1
ATOM 1578 C CA . ASP A 1 229 ? -18.646 -26.944 34.906 1.00 44.02 217 ASP A CA 1
ATOM 1579 C C . ASP A 1 229 ? -17.973 -27.132 33.569 1.00 38.56 217 ASP A C 1
ATOM 1580 O O . ASP A 1 229 ? -17.034 -26.432 33.229 1.00 39.26 217 ASP A O 1
ATOM 1585 N N . PHE A 1 230 ? -18.478 -28.057 32.786 1.00 39.72 218 PHE A N 1
ATOM 1586 C CA . PHE A 1 230 ? -17.895 -28.358 31.508 1.00 39.98 218 PHE A CA 1
ATOM 1587 C C . PHE A 1 230 ? -19.074 -28.770 30.665 1.00 41.49 218 PHE A C 1
ATOM 1588 O O . PHE A 1 230 ? -19.800 -29.706 30.993 1.00 41.13 218 PHE A O 1
ATOM 1596 N N . ARG A 1 231 ? -19.288 -28.042 29.597 1.00 43.95 219 ARG A N 1
ATOM 1597 C CA . ARG A 1 231 ? -20.488 -28.219 28.794 1.00 51.71 219 ARG A CA 1
ATOM 1598 C C . ARG A 1 231 ? -20.084 -28.474 27.354 1.00 49.09 219 ARG A C 1
ATOM 1599 O O . ARG A 1 231 ? -19.276 -27.748 26.776 1.00 46.94 219 ARG A O 1
ATOM 1607 N N . VAL A 1 232 ? -20.617 -29.552 26.805 1.00 43.79 220 VAL A N 1
ATOM 1608 C CA . VAL A 1 232 ? -20.307 -29.955 25.481 1.00 47.55 220 VAL A CA 1
ATOM 1609 C C . VAL A 1 232 ? -21.614 -30.004 24.679 1.00 52.90 220 VAL A C 1
ATOM 1610 O O . VAL A 1 232 ? -22.572 -30.633 25.101 1.00 54.66 220 VAL A O 1
ATOM 1614 N N . HIS A 1 233 ? -21.635 -29.351 23.525 1.00 63.71 221 HIS A N 1
ATOM 1615 C CA . HIS A 1 233 ? -22.845 -29.213 22.719 1.00 71.63 221 HIS A CA 1
ATOM 1616 C C . HIS A 1 233 ? -22.606 -29.875 21.371 1.00 75.95 221 HIS A C 1
ATOM 1617 O O . HIS A 1 233 ? -21.960 -29.280 20.511 1.00 75.71 221 HIS A O 1
ATOM 1624 N N . PRO A 1 234 ? -23.089 -31.118 21.180 1.00 91.04 222 PRO A N 1
ATOM 1625 C CA . PRO A 1 234 ? -23.029 -31.715 19.825 1.00 97.38 222 PRO A CA 1
ATOM 1626 C C . PRO A 1 234 ? -23.895 -30.997 18.766 1.00 91.93 222 PRO A C 1
ATOM 1627 O O . PRO A 1 234 ? -23.410 -30.705 17.661 1.00 88.67 222 PRO A O 1
ATOM 1631 N N . ARG A 1 238 ? -21.781 -26.767 13.775 1.00 102.89 226 ARG A N 1
ATOM 1632 C CA . ARG A 1 238 ? -20.411 -26.809 14.290 1.00 103.47 226 ARG A CA 1
ATOM 1633 C C . ARG A 1 238 ? -20.327 -27.363 15.719 1.00 94.88 226 ARG A C 1
ATOM 1634 O O . ARG A 1 238 ? -21.357 -27.622 16.347 1.00 96.70 226 ARG A O 1
ATOM 1642 N N . GLN A 1 239 ? -19.107 -27.548 16.230 1.00 78.40 227 GLN A N 1
ATOM 1643 C CA . GLN A 1 239 ? -18.927 -28.027 17.621 1.00 71.62 227 GLN A CA 1
ATOM 1644 C C . GLN A 1 239 ? -18.349 -26.985 18.582 1.00 57.49 227 GLN A C 1
ATOM 1645 O O . GLN A 1 239 ? -17.495 -26.184 18.233 1.00 52.54 227 GLN A O 1
ATOM 1651 N N . VAL A 1 240 ? -18.872 -27.019 19.798 1.00 51.10 228 VAL A N 1
ATOM 1652 C CA . VAL A 1 240 ? -18.732 -25.951 20.767 1.00 49.69 228 VAL A CA 1
ATOM 1653 C C . VAL A 1 240 ? -18.678 -26.545 22.151 1.00 43.63 228 VAL A C 1
ATOM 1654 O O . VAL A 1 240 ? -19.442 -27.472 22.496 1.00 42.98 228 VAL A O 1
ATOM 1658 N N . ALA A 1 241 ? -17.806 -25.988 22.968 1.00 40.16 229 ALA A N 1
ATOM 1659 C CA . ALA A 1 241 ? -17.675 -26.453 24.327 1.00 36.92 229 ALA A CA 1
ATOM 1660 C C . ALA A 1 241 ? -17.264 -25.293 25.173 1.00 33.74 229 ALA A C 1
ATOM 1661 O O . ALA A 1 241 ? -16.609 -24.376 24.681 1.00 36.35 229 ALA A O 1
ATOM 1663 N N . GLU A 1 242 ? -17.682 -25.317 26.439 1.00 38.18 230 GLU A N 1
ATOM 1664 C CA . GLU A 1 242 ? -17.316 -24.308 27.422 1.00 38.31 230 GLU A CA 1
ATOM 1665 C C . GLU A 1 242 ? -16.940 -24.914 28.768 1.00 36.02 230 GLU A C 1
ATOM 1666 O O . GLU A 1 242 ? -17.433 -25.960 29.140 1.00 32.93 230 GLU A O 1
ATOM 1672 N N . MET A 1 243 ? -16.093 -24.206 29.498 1.00 33.50 231 MET A N 1
ATOM 1673 C CA . MET A 1 243 ? -15.712 -24.571 30.832 1.00 35.01 231 MET A CA 1
ATOM 1674 C C . MET A 1 243 ? -15.887 -23.322 31.671 1.00 36.65 231 MET A C 1
ATOM 1675 O O . MET A 1 243 ? -15.720 -22.204 31.187 1.00 36.51 231 MET A O 1
ATOM 1680 N N . PHE A 1 244 ? -16.144 -23.525 32.948 1.00 36.88 232 PHE A N 1
ATOM 1681 C CA . PHE A 1 244 ? -16.162 -22.451 33.871 1.00 39.41 232 PHE A CA 1
ATOM 1682 C C . PHE A 1 244 ? -15.176 -22.812 34.945 1.00 35.27 232 PHE A C 1
ATOM 1683 O O . PHE A 1 244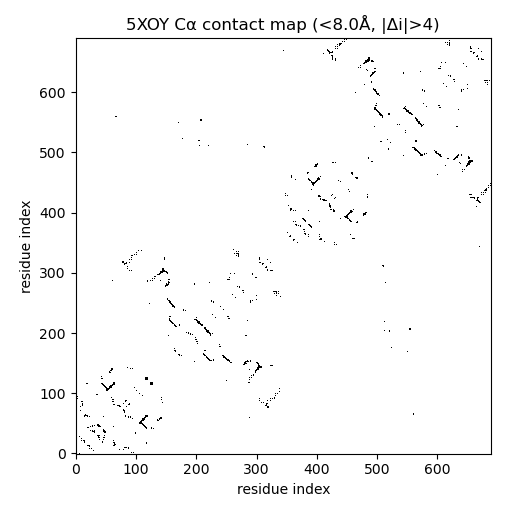 ? -15.215 -23.923 35.464 1.00 35.70 232 PHE A O 1
ATOM 1691 N N . PHE A 1 245 ? -14.345 -21.857 35.331 1.00 31.90 233 PHE A N 1
ATOM 1692 C CA . PHE A 1 245 ? -13.303 -22.124 36.301 1.00 36.98 233 PHE A CA 1
ATOM 1693 C C . PHE A 1 245 ? -13.474 -21.188 37.451 1.00 34.78 233 PHE A C 1
ATOM 1694 O O . PHE A 1 245 ? -13.983 -20.124 37.272 1.00 37.82 233 PHE A O 1
ATOM 1702 N N . ASP A 1 246 ? -12.930 -21.547 38.601 1.00 36.16 234 ASP A N 1
ATOM 1703 C CA . ASP A 1 246 ? -13.068 -20.753 39.789 1.00 37.69 234 ASP A CA 1
ATOM 1704 C C . ASP A 1 246 ? -11.711 -20.744 40.391 1.00 35.92 234 ASP A C 1
ATOM 1705 O O . ASP A 1 246 ? -11.200 -21.778 40.816 1.00 39.79 234 ASP A O 1
ATOM 1710 N N . LEU A 1 247 ? -11.097 -19.583 40.413 1.00 36.06 235 LEU A N 1
ATOM 1711 C CA . LEU A 1 247 ? -9.800 -19.476 41.059 1.00 36.79 235 LEU A CA 1
ATOM 1712 C C . LEU A 1 247 ? -9.919 -18.730 42.332 1.00 32.92 235 LEU A C 1
ATOM 1713 O O . LEU A 1 247 ? -10.618 -17.726 42.376 1.00 34.24 235 LEU A O 1
ATOM 1718 N N . ARG A 1 248 ? -9.189 -19.197 43.334 1.00 35.45 236 ARG A N 1
ATOM 1719 C CA . ARG A 1 248 ? -8.953 -18.453 44.560 1.00 38.63 236 ARG A CA 1
ATOM 1720 C C . ARG A 1 248 ? -7.520 -18.024 44.574 1.00 38.49 236 ARG A C 1
ATOM 1721 O O . ARG A 1 248 ? -6.632 -18.836 44.324 1.00 39.78 236 ARG A O 1
ATOM 1729 N N . LEU A 1 249 ? -7.307 -16.768 44.965 1.00 38.54 237 LEU A N 1
ATOM 1730 C CA . LEU A 1 249 ? -6.111 -16.032 44.643 1.00 38.85 237 LEU A CA 1
ATOM 1731 C C . LEU A 1 249 ? -5.391 -15.594 45.883 1.00 38.96 237 LEU A C 1
ATOM 1732 O O . LEU A 1 249 ? -5.960 -14.912 46.703 1.00 39.65 237 LEU A O 1
ATOM 1737 N N . PRO A 1 250 ? -4.112 -15.951 46.012 1.00 37.56 238 PRO A N 1
ATOM 1738 C CA . PRO A 1 250 ? -3.310 -15.431 47.127 1.00 39.23 238 PRO A CA 1
ATOM 1739 C C . PRO A 1 250 ? -2.969 -13.936 46.962 1.00 36.86 238 PRO A C 1
ATOM 1740 O O . PRO A 1 250 ? -3.124 -13.404 45.880 1.00 39.08 238 PRO A O 1
ATOM 1744 N N . PRO A 1 251 ? -2.559 -13.252 48.043 1.00 41.32 239 PRO A N 1
ATOM 1745 C CA . PRO A 1 251 ? -2.103 -11.841 47.951 1.00 43.31 239 PRO A CA 1
ATOM 1746 C C . PRO A 1 251 ? -1.065 -11.579 46.853 1.00 43.59 239 PRO A C 1
ATOM 1747 O O . PRO A 1 251 ? -1.165 -10.602 46.158 1.00 44.14 239 PRO A O 1
ATOM 1751 N N . ARG A 1 252 ? -0.099 -12.477 46.674 1.00 50.17 240 ARG A N 1
ATOM 1752 C CA . ARG A 1 252 ? 0.872 -12.341 45.587 1.00 47.53 240 ARG A CA 1
ATOM 1753 C C . ARG A 1 252 ? 0.294 -12.533 44.188 1.00 49.21 240 ARG A C 1
ATOM 1754 O O . ARG A 1 252 ? 1.032 -12.406 43.224 1.00 53.43 240 ARG A O 1
ATOM 1762 N N . LEU A 1 253 ? -1.006 -12.805 44.040 1.00 47.20 241 LEU A N 1
ATOM 1763 C CA . LEU A 1 253 ? -1.571 -13.008 42.698 1.00 45.53 241 LEU A CA 1
ATOM 1764 C C . LEU A 1 253 ? -3.011 -12.526 42.534 1.00 45.49 241 LEU A C 1
ATOM 1765 O O . LEU A 1 253 ? -3.923 -13.321 42.308 1.00 48.91 241 LEU A O 1
ATOM 1770 N N . PRO A 1 254 ? -3.235 -11.212 42.643 1.00 44.62 242 PRO A N 1
ATOM 1771 C CA . PRO A 1 254 ? -4.621 -10.718 42.592 1.00 44.65 242 PRO A CA 1
ATOM 1772 C C . PRO A 1 254 ? -5.270 -10.887 41.219 1.00 42.55 242 PRO A C 1
ATOM 1773 O O . PRO A 1 254 ? -4.633 -11.288 40.254 1.00 41.57 242 PRO A O 1
ATOM 1777 N N . PRO A 1 255 ? -6.541 -10.537 41.119 1.00 43.18 243 PRO A N 1
ATOM 1778 C CA . PRO A 1 255 ? -7.206 -10.824 39.864 1.00 43.61 243 PRO A CA 1
ATOM 1779 C C . PRO A 1 255 ? -6.552 -10.363 38.561 1.00 42.09 243 PRO A C 1
ATOM 1780 O O . PRO A 1 255 ? -6.619 -11.076 37.558 1.00 43.92 243 PRO A O 1
ATOM 1784 N N . GLU A 1 256 ? -5.989 -9.171 38.516 1.00 45.72 244 GLU A N 1
ATOM 1785 C CA . GLU A 1 256 ? -5.582 -8.670 37.217 1.00 44.21 244 GLU A CA 1
ATOM 1786 C C . GLU A 1 256 ? -4.264 -9.359 36.828 1.00 41.75 244 GLU A C 1
ATOM 1787 O O . GLU A 1 256 ? -4.035 -9.618 35.676 1.00 37.65 244 GLU A O 1
ATOM 1793 N N . GLU A 1 257 ? -3.452 -9.708 37.809 1.00 40.16 245 GLU A N 1
ATOM 1794 C CA . GLU A 1 257 ? -2.277 -10.530 37.588 1.00 42.70 245 GLU A CA 1
ATOM 1795 C C . GLU A 1 257 ? -2.631 -11.960 37.090 1.00 41.13 245 GLU A C 1
ATOM 1796 O O . GLU A 1 257 ? -2.084 -12.431 36.089 1.00 35.59 245 GLU A O 1
ATOM 1802 N N . ALA A 1 258 ? -3.584 -12.607 37.756 1.00 36.57 246 ALA A N 1
ATOM 1803 C CA . ALA A 1 258 ? -4.033 -13.944 37.387 1.00 36.33 246 ALA A CA 1
ATOM 1804 C C . ALA A 1 258 ? -4.615 -13.922 36.004 1.00 34.74 246 ALA A C 1
ATOM 1805 O O . ALA A 1 258 ? -4.530 -14.884 35.254 1.00 36.96 246 ALA A O 1
ATOM 1807 N N . ILE A 1 259 ? -5.257 -12.834 35.671 1.00 35.38 247 ILE A N 1
ATOM 1808 C CA . ILE A 1 259 ? -5.846 -12.722 34.337 1.00 37.62 247 ILE A CA 1
ATOM 1809 C C . ILE A 1 259 ? -4.742 -12.607 33.279 1.00 38.34 247 ILE A C 1
ATOM 1810 O O . ILE A 1 259 ? -4.906 -13.089 32.158 1.00 39.33 247 ILE A O 1
ATOM 1815 N N . ARG A 1 260 ? -3.627 -11.965 33.622 1.00 36.62 248 ARG A N 1
ATOM 1816 C CA . ARG A 1 260 ? -2.533 -11.811 32.646 1.00 42.97 248 ARG A CA 1
ATOM 1817 C C . ARG A 1 260 ? -1.910 -13.182 32.340 1.00 40.57 248 ARG A C 1
ATOM 1818 O O . ARG A 1 260 ? -1.660 -13.475 31.198 1.00 36.13 248 ARG A O 1
ATOM 1826 N N . HIS A 1 261 ? -1.692 -14.017 33.358 1.00 40.53 249 HIS A N 1
ATOM 1827 C CA . HIS A 1 261 ? -1.241 -15.375 33.103 1.00 40.34 249 HIS A CA 1
ATOM 1828 C C . HIS A 1 261 ? -2.204 -16.160 32.254 1.00 37.39 249 HIS A C 1
ATOM 1829 O O . HIS A 1 261 ? -1.820 -16.784 31.275 1.00 43.97 249 HIS A O 1
ATOM 1836 N N . LEU A 1 262 ? -3.468 -16.113 32.580 1.00 37.53 250 LEU A N 1
ATOM 1837 C CA . LEU A 1 262 ? -4.381 -17.033 31.928 1.00 37.78 250 LEU A CA 1
ATOM 1838 C C . LEU A 1 262 ? -4.594 -16.646 30.496 1.00 35.51 250 LEU A C 1
ATOM 1839 O O . LEU A 1 262 ? -4.799 -17.513 29.644 1.00 31.43 250 LEU A O 1
ATOM 1844 N N . THR A 1 263 ? -4.603 -15.354 30.212 1.00 35.19 251 THR A N 1
ATOM 1845 C CA . THR A 1 263 ? -4.832 -14.956 28.826 1.00 40.33 251 THR A CA 1
ATOM 1846 C C . THR A 1 263 ? -3.547 -15.157 28.018 1.00 35.47 251 THR A C 1
ATOM 1847 O O . THR A 1 263 ? -3.601 -15.434 26.826 1.00 34.35 251 THR A O 1
ATOM 1851 N N . ALA A 1 264 ? -2.400 -15.048 28.675 1.00 32.04 252 ALA A N 1
ATOM 1852 C CA . ALA A 1 264 ? -1.131 -15.336 27.987 1.00 32.94 252 ALA A CA 1
ATOM 1853 C C . ALA A 1 264 ? -1.051 -16.815 27.541 1.00 32.87 252 ALA A C 1
ATOM 1854 O O . ALA A 1 264 ? -0.528 -17.110 26.448 1.00 32.38 252 ALA A O 1
ATOM 1856 N N . TYR A 1 265 ? -1.638 -17.731 28.328 1.00 33.22 253 TYR A N 1
ATOM 1857 C CA . TYR A 1 265 ? -1.542 -19.187 28.012 1.00 31.19 253 TYR A CA 1
ATOM 1858 C C . TYR A 1 265 ? -2.669 -19.659 27.149 1.00 31.15 253 TYR A C 1
ATOM 1859 O O . TYR A 1 265 ? -2.754 -20.830 26.818 1.00 33.70 253 TYR A O 1
ATOM 1868 N N . ALA A 1 266 ? -3.526 -18.741 26.732 1.00 34.99 254 ALA A N 1
ATOM 1869 C CA . ALA A 1 266 ? -4.638 -19.090 25.849 1.00 35.49 254 ALA A CA 1
ATOM 1870 C C . ALA A 1 266 ? -4.369 -18.556 24.467 1.00 36.90 254 ALA A C 1
ATOM 1871 O O . ALA A 1 266 ? -4.198 -17.367 24.284 1.00 39.00 254 ALA A O 1
ATOM 1873 N N . PRO A 1 267 ? -4.360 -19.420 23.480 1.00 35.04 255 PRO A N 1
ATOM 1874 C CA . PRO A 1 267 ? -4.231 -18.885 22.164 1.00 41.08 255 PRO A CA 1
ATOM 1875 C C . PRO A 1 267 ? -5.566 -18.175 21.787 1.00 44.84 255 PRO A C 1
ATOM 1876 O O . PRO A 1 267 ? -6.575 -18.372 22.466 1.00 39.94 255 PRO A O 1
ATOM 1880 N N . PRO A 1 268 ? -5.560 -17.329 20.739 1.00 49.64 256 PRO A N 1
ATOM 1881 C CA . PRO A 1 268 ? -6.765 -16.531 20.387 1.00 49.82 256 PRO A CA 1
ATOM 1882 C C . PRO A 1 268 ? -7.974 -17.399 20.088 1.00 47.65 256 PRO A C 1
ATOM 1883 O O . PRO A 1 268 ? -9.103 -16.971 20.199 1.00 54.14 256 PRO A O 1
ATOM 1887 N N . THR A 1 269 ? -7.716 -18.634 19.731 1.00 44.54 257 THR A N 1
ATOM 1888 C CA . THR A 1 269 ? -8.753 -19.582 19.437 1.00 41.84 257 THR A CA 1
ATOM 1889 C C . THR A 1 269 ? -9.547 -20.062 20.674 1.00 42.95 257 THR A C 1
ATOM 1890 O O . THR A 1 269 ? -10.591 -20.681 20.548 1.00 39.15 257 THR A O 1
ATOM 1894 N N . ILE A 1 270 ? -9.036 -19.821 21.881 1.00 47.67 258 ILE A N 1
ATOM 1895 C CA . ILE A 1 270 ? -9.804 -20.093 23.088 1.00 47.16 258 ILE A CA 1
ATOM 1896 C C . ILE A 1 270 ? -10.212 -18.771 23.730 1.00 45.20 258 ILE A C 1
ATOM 1897 O O . ILE A 1 270 ? -9.350 -18.015 24.133 1.00 45.35 258 ILE A O 1
ATOM 1902 N N . GLU A 1 271 ? -11.520 -18.516 23.830 1.00 45.63 259 GLU A N 1
ATOM 1903 C CA . GLU A 1 271 ? -12.029 -17.205 24.275 1.00 44.56 259 GLU A CA 1
ATOM 1904 C C . GLU A 1 271 ? -12.295 -17.251 25.761 1.00 41.12 259 GLU A C 1
ATOM 1905 O O . GLU A 1 271 ? -12.989 -18.147 26.273 1.00 39.44 259 GLU A O 1
ATOM 1911 N N . LEU A 1 272 ? -11.764 -16.267 26.447 1.00 36.76 260 LEU A N 1
ATOM 1912 C CA . LEU A 1 272 ? -11.886 -16.179 27.847 1.00 36.07 260 LEU A CA 1
ATOM 1913 C C . LEU A 1 272 ? -12.804 -15.023 28.253 1.00 39.47 260 LEU A C 1
ATOM 1914 O O . LEU A 1 272 ? -12.683 -13.944 27.715 1.00 38.37 260 LEU A O 1
ATOM 1919 N N . GLU A 1 273 ? -13.720 -15.259 29.200 1.00 42.71 261 GLU A N 1
ATOM 1920 C CA . GLU A 1 273 ? -14.412 -14.175 29.921 1.00 44.53 261 GLU A CA 1
ATOM 1921 C C . GLU A 1 273 ? -14.155 -14.192 31.417 1.00 40.13 261 GLU A C 1
ATOM 1922 O O . GLU A 1 273 ? -14.250 -15.223 32.067 1.00 32.30 261 GLU A O 1
ATOM 1928 N N . PHE A 1 274 ? -13.864 -13.015 31.940 1.00 38.79 262 PHE A N 1
ATOM 1929 C CA . PHE A 1 274 ? -13.593 -12.830 33.339 1.00 42.35 262 PHE A CA 1
ATOM 1930 C C . PHE A 1 274 ? -14.734 -12.094 34.044 1.00 45.38 262 PHE A C 1
ATOM 1931 O O . PHE A 1 274 ? -15.356 -11.169 33.505 1.00 46.01 262 PHE A O 1
ATOM 1939 N N . PHE A 1 275 ? -15.029 -12.558 35.244 1.00 47.33 263 PHE A N 1
ATOM 1940 C CA . PHE A 1 275 ? -16.031 -11.954 36.109 1.00 45.60 263 PHE A CA 1
ATOM 1941 C C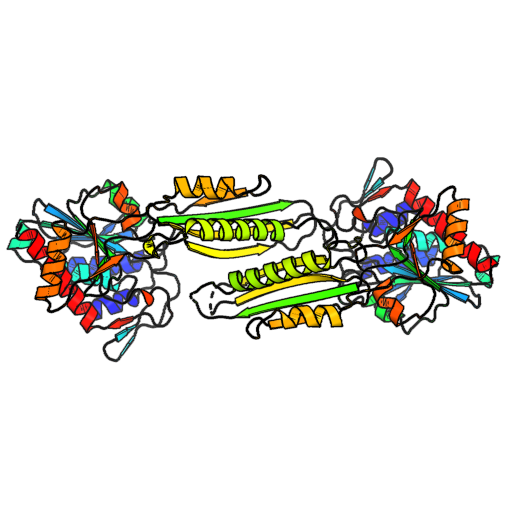 . PHE A 1 275 ? -15.780 -12.440 37.528 1.00 46.35 263 PHE A C 1
ATOM 1942 O O . PHE A 1 275 ? -14.886 -13.269 37.755 1.00 50.91 263 PHE A O 1
ATOM 1950 N N . GLY A 1 276 ? -16.511 -11.864 38.483 1.00 41.81 264 GLY A N 1
ATOM 1951 C CA . GLY A 1 276 ? -16.450 -12.255 39.885 1.00 38.12 264 GLY A CA 1
ATOM 1952 C C . GLY A 1 276 ? -15.152 -11.948 40.579 1.00 39.61 264 GLY A C 1
ATOM 1953 O O . GLY A 1 276 ? -14.799 -12.642 41.541 1.00 38.64 264 GLY A O 1
ATOM 1954 N N . ARG A 1 277 ? -14.461 -10.900 40.122 1.00 39.87 265 ARG A N 1
ATOM 1955 C CA . ARG A 1 277 ? -13.127 -10.553 40.620 1.00 37.59 265 ARG A CA 1
ATOM 1956 C C . ARG A 1 277 ? -13.215 -10.067 42.041 1.00 38.51 265 ARG A C 1
ATOM 1957 O O . ARG A 1 277 ? -13.976 -9.155 42.317 1.00 36.88 265 ARG A O 1
ATOM 1965 N N . GLU A 1 278 ? -12.384 -10.601 42.930 1.00 36.14 266 GLU A N 1
ATOM 1966 C CA . GLU A 1 278 ? -12.293 -10.040 44.225 1.00 34.98 266 GLU A CA 1
ATOM 1967 C C . GLU A 1 278 ? -10.835 -10.050 44.643 1.00 37.88 266 GLU A C 1
ATOM 1968 O O . GLU A 1 278 ? -10.125 -11.044 44.474 1.00 34.95 266 GLU A O 1
ATOM 1974 N N . VAL A 1 279 ? -10.434 -8.957 45.271 1.00 36.43 267 VAL A N 1
ATOM 1975 C CA . VAL A 1 279 ? -9.100 -8.754 45.726 1.00 39.66 267 VAL A CA 1
ATOM 1976 C C . VAL A 1 279 ? -8.849 -9.578 46.961 1.00 40.10 267 VAL A C 1
ATOM 1977 O O . VAL A 1 279 ? -9.708 -9.658 47.802 1.00 46.72 267 VAL A O 1
ATOM 1981 N N . PRO A 1 280 ? -7.665 -10.212 47.079 1.00 42.05 268 PRO A N 1
ATOM 1982 C CA . PRO A 1 280 ? -7.356 -10.845 48.360 1.00 40.29 268 PRO A CA 1
ATOM 1983 C C . PRO A 1 280 ? -7.244 -9.811 49.465 1.00 41.99 268 PRO A C 1
ATOM 1984 O O . PRO A 1 280 ? -7.008 -8.651 49.175 1.00 44.23 268 PRO A O 1
ATOM 1988 N N . TYR A 1 281 ? -7.404 -10.234 50.719 1.00 41.69 269 TYR A N 1
ATOM 1989 C CA . TYR A 1 281 ? -7.286 -9.331 51.857 1.00 43.90 269 TYR A CA 1
ATOM 1990 C C . TYR A 1 281 ? -6.624 -10.103 52.975 1.00 41.38 269 TYR A C 1
ATOM 1991 O O . TYR A 1 281 ? -6.858 -11.300 53.124 1.00 45.56 269 TYR A O 1
ATOM 2000 N N . GLN A 1 282 ? -5.743 -9.445 53.705 1.00 39.95 270 GLN A N 1
ATOM 2001 C CA . GLN A 1 282 ? -5.085 -10.054 54.844 1.00 43.36 270 GLN A CA 1
ATOM 2002 C C . GLN A 1 282 ? -4.696 -8.891 55.717 1.00 48.39 270 GLN A C 1
ATOM 2003 O O . GLN A 1 282 ? -3.812 -8.113 55.366 1.00 49.68 270 GLN A O 1
ATOM 2009 N N . GLY A 1 283 ? -5.374 -8.760 56.848 1.00 54.26 271 GLY A N 1
ATOM 2010 C CA . GLY A 1 283 ? -5.222 -7.603 57.711 1.00 49.90 271 GLY A CA 1
ATOM 2011 C C . GLY A 1 283 ? -4.217 -7.916 58.785 1.00 50.60 271 GLY A C 1
ATOM 2012 O O . GLY A 1 283 ? -3.896 -9.086 58.986 1.00 48.87 271 GLY A O 1
ATOM 2013 N N . PRO A 1 284 ? -3.726 -6.868 59.497 1.00 51.44 272 PRO A N 1
ATOM 2014 C CA . PRO A 1 284 ? -2.635 -7.030 60.462 1.00 51.32 272 PRO A CA 1
ATOM 2015 C C . PRO A 1 284 ? -3.015 -7.693 61.781 1.00 56.05 272 PRO A C 1
ATOM 2016 O O . PRO A 1 284 ? -4.134 -7.544 62.252 1.00 58.90 272 PRO A O 1
ATOM 2020 N N . LYS A 1 285 ? -2.051 -8.371 62.398 1.00 58.33 273 LYS A N 1
ATOM 2021 C CA . LYS A 1 285 ? -2.301 -9.099 63.630 1.00 62.56 273 LYS A CA 1
ATOM 2022 C C . LYS A 1 285 ? -2.665 -8.248 64.839 1.00 71.03 273 LYS A C 1
ATOM 2023 O O . LYS A 1 285 ? -3.247 -8.781 65.775 1.00 72.91 273 LYS A O 1
ATOM 2029 N N . ASP A 1 286 ? -2.300 -6.961 64.848 1.00 72.47 274 ASP A N 1
ATOM 2030 C CA . ASP A 1 286 ? -2.468 -6.127 66.035 1.00 70.25 274 ASP A CA 1
ATOM 2031 C C . ASP A 1 286 ? -3.239 -4.856 65.712 1.00 72.82 274 ASP A C 1
ATOM 2032 O O . ASP A 1 286 ? -2.793 -4.000 64.958 1.00 67.57 274 ASP A O 1
ATOM 2037 N N . THR A 1 287 ? -4.388 -4.738 66.360 1.00 73.16 275 THR A N 1
ATOM 2038 C CA . THR A 1 287 ? -5.444 -3.823 65.981 1.00 62.30 275 THR A CA 1
ATOM 2039 C C . THR A 1 287 ? -6.323 -3.703 67.253 1.00 61.81 275 THR A C 1
ATOM 2040 O O . THR A 1 287 ? -6.284 -4.584 68.128 1.00 58.07 275 THR A O 1
ATOM 2044 N N . PRO A 1 288 ? -7.087 -2.611 67.397 1.00 61.27 276 PRO A N 1
ATOM 2045 C CA . PRO A 1 288 ? -8.024 -2.613 68.542 1.00 60.00 276 PRO A CA 1
ATOM 2046 C C . PRO A 1 288 ? -9.104 -3.730 68.450 1.00 57.35 276 PRO A C 1
ATOM 2047 O O . PRO A 1 288 ? -9.368 -4.413 69.450 1.00 60.35 276 PRO A O 1
ATOM 2051 N N . LEU A 1 289 ? -9.681 -3.918 67.263 1.00 50.89 277 LEU A N 1
ATOM 2052 C CA . LEU A 1 289 ? -10.589 -5.051 66.962 1.00 50.06 277 LEU A CA 1
ATOM 2053 C C . LEU A 1 289 ? -9.949 -6.366 67.323 1.00 50.33 277 LEU A C 1
ATOM 2054 O O . LEU A 1 289 ? -10.484 -7.164 68.060 1.00 51.16 277 LEU A O 1
ATOM 2059 N N . THR A 1 290 ? -8.762 -6.569 66.821 1.00 55.02 278 THR A N 1
ATOM 2060 C CA . THR A 1 290 ? -8.049 -7.788 67.062 1.00 56.32 278 THR A CA 1
ATOM 2061 C C . THR A 1 290 ? -7.838 -8.014 68.569 1.00 60.27 278 THR A C 1
ATOM 2062 O O . THR A 1 290 ? -7.987 -9.130 69.049 1.00 57.81 278 THR A O 1
ATOM 2066 N N . ARG A 1 291 ? -7.513 -6.953 69.309 1.00 62.33 279 ARG A N 1
ATOM 2067 C CA . ARG A 1 291 ? -7.170 -7.083 70.729 1.00 63.13 279 ARG A CA 1
ATOM 2068 C C . ARG A 1 291 ? -8.430 -7.362 71.541 1.00 54.91 279 ARG A C 1
ATOM 2069 O O . ARG A 1 291 ? -8.438 -8.185 72.474 1.00 53.76 279 ARG A O 1
ATOM 2077 N N . ALA A 1 292 ? -9.496 -6.692 71.150 1.00 44.51 280 ALA A N 1
ATOM 2078 C CA . ALA A 1 292 ? -10.799 -6.903 71.734 1.00 47.31 280 ALA A CA 1
ATOM 2079 C C . ALA A 1 292 ? -11.217 -8.377 71.683 1.00 54.40 280 ALA A C 1
ATOM 2080 O O . ALA A 1 292 ? -11.644 -8.947 72.686 1.00 53.80 280 ALA A O 1
ATOM 2082 N N . PHE A 1 293 ? -11.101 -8.987 70.501 1.00 55.65 281 PHE A N 1
ATOM 2083 C CA . PHE A 1 293 ? -11.491 -10.378 70.323 1.00 52.48 281 PHE A CA 1
ATOM 2084 C C . PHE A 1 293 ? -10.594 -11.323 71.079 1.00 52.28 281 PHE A C 1
ATOM 2085 O O . PHE A 1 293 ? -11.066 -12.358 71.529 1.00 54.97 281 PHE A O 1
ATOM 2093 N N . ARG A 1 294 ? -9.318 -10.998 71.233 1.00 54.50 282 ARG A N 1
ATOM 2094 C CA . ARG A 1 294 ? -8.437 -11.923 71.960 1.00 61.61 282 ARG A CA 1
ATOM 2095 C C . ARG A 1 294 ? -8.779 -11.917 73.446 1.00 65.00 282 ARG A C 1
ATOM 2096 O O . ARG A 1 294 ? -8.752 -12.958 74.092 1.00 64.16 282 ARG A O 1
ATOM 2104 N N . GLN A 1 295 ? -9.113 -10.747 73.976 1.00 64.86 283 GLN A N 1
ATOM 2105 C CA . GLN A 1 295 ? -9.560 -10.642 75.366 1.00 68.69 283 GLN A CA 1
ATOM 2106 C C . GLN A 1 295 ? -10.903 -11.372 75.583 1.00 59.47 283 GLN A C 1
ATOM 2107 O O . GLN A 1 295 ? -11.020 -12.237 76.452 1.00 57.42 283 GLN A O 1
ATOM 2113 N N . ALA A 1 296 ? -11.890 -11.022 74.760 1.00 53.30 284 ALA A N 1
ATOM 2114 C CA . ALA A 1 296 ? -13.208 -11.649 74.774 1.00 49.31 284 ALA A CA 1
ATOM 2115 C C . ALA A 1 296 ? -13.164 -13.160 74.735 1.00 51.36 284 ALA A C 1
ATOM 2116 O O . ALA A 1 296 ? -13.940 -13.827 75.444 1.00 56.83 284 ALA A O 1
ATOM 2118 N N . ILE A 1 297 ? -12.244 -13.681 73.921 1.00 53.00 285 ILE A N 1
ATOM 2119 C CA . ILE A 1 297 ? -12.027 -15.118 73.780 1.00 53.42 285 ILE A CA 1
ATOM 2120 C C . ILE A 1 297 ? -11.414 -15.719 75.039 1.00 54.08 285 ILE A C 1
ATOM 2121 O O . ILE A 1 297 ? -11.879 -16.756 75.514 1.00 52.17 285 ILE A O 1
ATOM 2126 N N . ARG A 1 298 ? -10.378 -15.077 75.573 1.00 60.02 286 ARG A N 1
ATOM 2127 C CA . ARG A 1 298 ? -9.736 -15.532 76.826 1.00 68.26 286 ARG A CA 1
ATOM 2128 C C . ARG A 1 298 ? -10.748 -15.537 77.999 1.00 63.88 286 ARG A C 1
ATOM 2129 O O . ARG A 1 298 ? -10.851 -16.530 78.730 1.00 56.27 286 ARG A O 1
ATOM 2137 N N . LYS A 1 299 ? -11.547 -14.473 78.110 1.00 59.81 287 LYS A N 1
ATOM 2138 C CA . LYS A 1 299 ? -12.542 -14.364 79.178 1.00 65.55 287 LYS A CA 1
ATOM 2139 C C . LYS A 1 299 ? -13.623 -15.427 79.024 1.00 62.03 287 LYS A C 1
ATOM 2140 O O . LYS A 1 299 ? -14.141 -15.946 80.003 1.00 58.70 287 LYS A O 1
ATOM 2146 N N . ALA A 1 300 ? -13.933 -15.802 77.795 1.00 65.27 288 ALA A N 1
ATOM 2147 C CA . ALA A 1 300 ? -14.863 -16.909 77.601 1.00 60.04 288 ALA A CA 1
ATOM 2148 C C . ALA A 1 300 ? -14.204 -18.265 77.851 1.00 55.88 288 ALA A C 1
ATOM 2149 O O . ALA A 1 300 ? -14.835 -19.304 77.644 1.00 57.67 288 ALA A O 1
ATOM 2151 N N . GLY A 1 301 ? -12.954 -18.262 78.312 1.00 55.82 289 GLY A N 1
ATOM 2152 C CA . GLY A 1 301 ? -12.262 -19.503 78.687 1.00 57.67 289 GLY A CA 1
ATOM 2153 C C . GLY A 1 301 ? -11.519 -20.226 77.565 1.00 63.59 289 GLY A C 1
ATOM 2154 O O . GLY A 1 301 ? -11.172 -21.395 77.729 1.00 58.36 289 GLY A O 1
ATOM 2155 N N . GLY A 1 302 ? -11.267 -19.543 76.438 1.00 61.88 290 GLY A N 1
ATOM 2156 C CA . GLY A 1 302 ? -10.593 -20.153 75.297 1.00 66.34 290 GLY A CA 1
ATOM 2157 C C . GLY A 1 302 ? -9.229 -19.545 75.024 1.00 69.92 290 GLY A C 1
ATOM 2158 O O . GLY A 1 302 ? -8.867 -18.527 75.639 1.00 62.66 290 GLY A O 1
ATOM 2159 N N . ARG A 1 303 ? -8.494 -20.184 74.100 1.00 73.13 291 ARG A N 1
ATOM 2160 C CA . ARG A 1 303 ? -7.172 -19.727 73.613 1.00 73.09 291 ARG A CA 1
ATOM 2161 C C . ARG A 1 303 ? -7.272 -19.198 72.180 1.00 66.04 291 ARG A C 1
ATOM 2162 O O . ARG A 1 303 ? -7.391 -19.994 71.243 1.00 63.11 291 ARG A O 1
ATOM 2170 N N . PRO A 1 304 ? -7.191 -17.868 71.993 1.00 59.02 292 PRO A N 1
ATOM 2171 C CA . PRO A 1 304 ? -7.432 -17.272 70.684 1.00 57.30 292 PRO A CA 1
ATOM 2172 C C . PRO A 1 304 ? -6.311 -17.592 69.686 1.00 61.14 292 PRO A C 1
ATOM 2173 O O . PRO A 1 304 ? -5.142 -17.673 70.088 1.00 55.20 292 PRO A O 1
ATOM 2177 N N . VAL A 1 305 ? -6.691 -17.778 68.411 1.00 63.56 293 VAL A N 1
ATOM 2178 C CA . VAL A 1 305 ? -5.802 -18.254 67.328 1.00 58.73 293 VAL A CA 1
ATOM 2179 C C . VAL A 1 305 ? -6.127 -17.526 66.031 1.00 61.17 293 VAL A C 1
ATOM 2180 O O . VAL A 1 305 ? -7.269 -17.573 65.549 1.00 56.49 293 VAL A O 1
ATOM 2184 N N . PHE A 1 306 ? -5.123 -16.859 65.465 1.00 56.02 294 PHE A N 1
ATOM 2185 C CA . PHE A 1 306 ? -5.279 -16.217 64.175 1.00 53.46 294 PHE A CA 1
ATOM 2186 C C . PHE A 1 306 ? -5.351 -17.243 63.067 1.00 50.39 294 PHE A C 1
ATOM 2187 O O . PHE A 1 306 ? -4.676 -18.273 63.126 1.00 48.16 294 PHE A O 1
ATOM 2195 N N . LYS A 1 307 ? -6.191 -16.950 62.080 1.00 44.80 295 LYS A N 1
ATOM 2196 C CA . LYS A 1 307 ? -6.434 -17.854 60.965 1.00 47.12 295 LYS A CA 1
ATOM 2197 C C . LYS A 1 307 ? -6.457 -17.106 59.660 1.00 41.03 295 LYS A C 1
ATOM 2198 O O . LYS A 1 307 ? -6.953 -15.974 59.581 1.00 41.33 295 LYS A O 1
ATOM 2204 N N . LEU A 1 308 ? -5.950 -17.762 58.639 1.00 40.38 296 LEU A N 1
ATOM 2205 C CA . LEU A 1 308 ? -6.150 -17.328 57.255 1.00 45.65 296 LEU A CA 1
ATOM 2206 C C . LEU A 1 308 ? -7.056 -18.328 56.489 1.00 41.89 296 LEU A C 1
ATOM 2207 O O . LEU A 1 308 ? -6.836 -19.499 56.547 1.00 38.79 296 LEU A O 1
ATOM 2212 N N . LYS A 1 309 ? -8.098 -17.866 55.812 1.00 42.77 297 LYS A N 1
ATOM 2213 C CA . LYS A 1 309 ? -9.066 -18.800 55.237 1.00 44.73 297 LYS A CA 1
ATOM 2214 C C . LYS A 1 309 ? -8.833 -18.867 53.745 1.00 46.01 297 LYS A C 1
ATOM 2215 O O . LYS A 1 309 ? -8.485 -17.858 53.103 1.00 41.40 297 LYS A O 1
ATOM 2221 N N . THR A 1 310 ? -9.068 -20.046 53.189 1.00 43.28 298 THR A N 1
ATOM 2222 C CA . THR A 1 310 ? -8.766 -20.288 51.786 1.00 41.26 298 THR A CA 1
ATOM 2223 C C . THR A 1 310 ? -9.936 -20.039 50.878 1.00 38.19 298 THR A C 1
ATOM 2224 O O . THR A 1 310 ? -9.769 -20.053 49.676 1.00 35.69 298 THR A O 1
ATOM 2228 N N . GLY A 1 311 ? -11.124 -19.806 51.415 1.00 36.45 299 GLY A N 1
ATOM 2229 C CA . GLY A 1 311 ? -12.217 -19.367 50.547 1.00 36.31 299 GLY A CA 1
ATOM 2230 C C . GLY A 1 311 ? -12.163 -17.858 50.382 1.00 37.84 299 GLY A C 1
ATOM 2231 O O . GLY A 1 311 ? -11.134 -17.220 50.647 1.00 41.00 299 GLY A O 1
ATOM 2232 N N . THR A 1 312 ? -13.285 -17.304 49.941 1.00 41.65 300 THR A N 1
ATOM 2233 C CA . THR A 1 312 ? -13.496 -15.870 49.730 1.00 42.00 300 THR A CA 1
ATOM 2234 C C . THR A 1 312 ? -14.745 -15.390 50.499 1.00 42.43 300 THR A C 1
ATOM 2235 O O . THR A 1 312 ? -15.631 -16.165 50.776 1.00 44.10 300 THR A O 1
ATOM 2239 N N . SER A 1 313 ? -14.804 -14.120 50.875 1.00 46.13 301 SER A N 1
ATOM 2240 C CA . SER A 1 313 ? -15.902 -13.635 51.728 1.00 42.66 301 SER A CA 1
ATOM 2241 C C . SER A 1 313 ? -16.238 -12.197 51.443 1.00 40.71 301 SER A C 1
ATOM 2242 O O . SER A 1 313 ? -15.603 -11.544 50.619 1.00 39.44 301 SER A O 1
ATOM 2245 N N . ASP A 1 314 ? -17.247 -11.690 52.132 1.00 41.60 302 ASP A N 1
ATOM 2246 C CA . ASP A 1 314 ? -17.593 -10.295 51.976 1.00 39.53 302 ASP A CA 1
ATOM 2247 C C . ASP A 1 314 ? -16.534 -9.352 52.565 1.00 39.81 302 ASP A C 1
ATOM 2248 O O . ASP A 1 314 ? -16.518 -8.205 52.189 1.00 37.84 302 ASP A O 1
ATOM 2253 N N . MET A 1 315 ? -15.609 -9.877 53.379 1.00 42.50 303 MET A N 1
ATOM 2254 C CA . MET A 1 315 ? -14.388 -9.173 53.788 1.00 43.25 303 MET A CA 1
ATOM 2255 C C . MET A 1 315 ? -13.605 -8.704 52.555 1.00 47.11 303 MET A C 1
ATOM 2256 O O . MET A 1 315 ? -13.144 -7.561 52.478 1.00 48.06 303 MET A O 1
ATOM 2261 N N . ASN A 1 316 ? -13.490 -9.574 51.567 1.00 44.72 304 ASN A N 1
ATOM 2262 C CA . ASN A 1 316 ? -12.810 -9.203 50.319 1.00 43.80 304 ASN A CA 1
ATOM 2263 C C . ASN A 1 316 ? -13.636 -8.181 49.556 1.00 40.43 304 ASN A C 1
ATOM 2264 O O . ASN A 1 316 ? -13.101 -7.322 48.856 1.00 44.14 304 ASN A O 1
ATOM 2269 N N . VAL A 1 317 ? -14.943 -8.284 49.636 1.00 41.19 305 VAL A N 1
ATOM 2270 C CA . VAL A 1 317 ? -15.758 -7.345 48.877 1.00 41.04 305 VAL A CA 1
ATOM 2271 C C . VAL A 1 317 ? -15.694 -5.972 49.538 1.00 41.03 305 VAL A C 1
ATOM 2272 O O . VAL A 1 317 ? -15.888 -4.958 48.886 1.00 39.50 305 VAL A O 1
ATOM 2276 N N . LEU A 1 318 ? -15.430 -5.935 50.837 1.00 42.88 306 LEU A N 1
ATOM 2277 C CA . LEU A 1 318 ? -15.703 -4.727 51.594 1.00 46.99 306 LEU A CA 1
ATOM 2278 C C . LEU A 1 318 ? -14.441 -3.949 51.922 1.00 44.99 306 LEU A C 1
ATOM 2279 O O . LEU A 1 318 ? -14.489 -2.743 52.040 1.00 46.22 306 LEU A O 1
ATOM 2284 N N . ALA A 1 319 ? -13.316 -4.630 52.068 1.00 50.93 307 ALA A N 1
ATOM 2285 C CA . ALA A 1 319 ? -12.034 -3.949 52.289 1.00 51.78 307 ALA A CA 1
ATOM 2286 C C . ALA A 1 319 ? -11.781 -2.746 51.354 1.00 47.54 307 ALA A C 1
ATOM 2287 O O . ALA A 1 319 ? -11.366 -1.690 51.802 1.00 48.30 307 ALA A O 1
ATOM 2289 N N . PRO A 1 320 ? -12.040 -2.901 50.060 1.00 47.05 308 PRO A N 1
ATOM 2290 C CA . PRO A 1 320 ? -11.788 -1.745 49.215 1.00 50.82 308 PRO A CA 1
ATOM 2291 C C . PRO A 1 320 ? -12.701 -0.561 49.512 1.00 54.59 308 PRO A C 1
ATOM 2292 O O . PRO A 1 320 ? -12.422 0.527 49.056 1.00 53.73 308 PRO A O 1
ATOM 2296 N N . HIS A 1 321 ? -13.810 -0.765 50.215 1.00 52.66 309 HIS A N 1
ATOM 2297 C CA . HIS A 1 321 ? -14.714 0.333 50.480 1.00 47.21 309 HIS A CA 1
ATOM 2298 C C . HIS A 1 321 ? -14.515 0.859 51.885 1.00 50.24 309 HIS A C 1
ATOM 2299 O O . HIS A 1 321 ? -14.736 2.022 52.119 1.00 51.39 309 HIS A O 1
ATOM 2306 N N . TRP A 1 322 ? -14.117 -0.007 52.818 1.00 49.04 310 TRP A N 1
ATOM 2307 C CA . TRP A 1 322 ? -14.050 0.342 54.221 1.00 47.70 310 TRP A CA 1
ATOM 2308 C C . TRP A 1 322 ? -12.642 0.147 54.651 1.00 46.10 310 TRP A C 1
ATOM 2309 O O . TRP A 1 322 ? -12.249 -0.946 55.042 1.00 47.61 310 TRP A O 1
ATOM 2320 N N . PRO A 1 323 ? -11.865 1.224 54.585 1.00 52.99 311 PRO A N 1
ATOM 2321 C CA . PRO A 1 323 ? -10.447 1.175 54.916 1.00 52.05 311 PRO A CA 1
ATOM 2322 C C . PRO A 1 323 ? -10.226 1.162 56.399 1.00 56.69 311 PRO A C 1
ATOM 2323 O O . PRO A 1 323 ? -9.526 2.027 56.916 1.00 61.72 311 PRO A O 1
ATOM 2327 N N . VAL A 1 324 ? -10.799 0.180 57.090 1.00 58.09 312 VAL A N 1
ATOM 2328 C CA . VAL A 1 324 ? -10.805 0.201 58.552 1.00 58.69 312 VAL A CA 1
ATOM 2329 C C . VAL A 1 324 ? -10.520 -1.174 59.084 1.00 55.82 312 VAL A C 1
ATOM 2330 O O . VAL A 1 324 ? -10.616 -2.138 58.345 1.00 55.86 312 VAL A O 1
ATOM 2334 N N . PRO A 1 325 ? -10.199 -1.279 60.380 1.00 52.95 313 PRO A N 1
ATOM 2335 C CA . PRO A 1 325 ? -9.867 -2.623 60.851 1.00 52.16 313 PRO A CA 1
ATOM 2336 C C . PRO A 1 325 ? -11.046 -3.593 60.774 1.00 52.61 313 PRO A C 1
ATOM 2337 O O . PRO A 1 325 ? -12.191 -3.232 61.031 1.00 57.39 313 PRO A O 1
ATOM 2341 N N . MET A 1 326 ? -10.731 -4.816 60.386 1.00 51.49 314 MET A N 1
ATOM 2342 C CA . MET A 1 326 ? -11.716 -5.758 59.935 1.00 48.43 314 MET A CA 1
ATOM 2343 C C . MET A 1 326 ? -11.202 -7.146 60.246 1.00 45.63 314 MET A C 1
ATOM 2344 O O . MET A 1 326 ? -10.024 -7.441 60.046 1.00 48.00 314 MET A O 1
ATOM 2349 N N . VAL A 1 327 ? -12.080 -7.982 60.786 1.00 46.21 315 VAL A N 1
ATOM 2350 C CA . VAL A 1 327 ? -11.815 -9.409 60.975 1.00 45.42 315 VAL A CA 1
ATOM 2351 C C . VAL A 1 327 ? -13.068 -10.178 60.677 1.00 44.71 315 VAL A C 1
ATOM 2352 O O . VAL A 1 327 ? -14.135 -9.592 60.592 1.00 43.87 315 VAL A O 1
ATOM 2356 N N . ALA A 1 328 ? -12.930 -11.494 60.541 1.00 42.69 316 ALA A N 1
ATOM 2357 C CA . ALA A 1 328 ? -14.091 -12.355 60.401 1.00 45.65 316 ALA A CA 1
ATOM 2358 C C . ALA A 1 328 ? -14.165 -13.242 61.634 1.00 43.37 316 ALA A C 1
ATOM 2359 O O . ALA A 1 328 ? -13.130 -13.628 62.193 1.00 46.39 316 ALA A O 1
ATOM 2361 N N . TYR A 1 329 ? -15.384 -13.480 62.093 1.00 40.33 317 TYR A N 1
ATOM 2362 C CA . TYR A 1 329 ? -15.629 -14.267 63.317 1.00 41.81 317 TYR A CA 1
ATOM 2363 C C . TYR A 1 329 ? -16.945 -14.961 63.229 1.00 39.47 317 TYR A C 1
ATOM 2364 O O . TYR A 1 329 ? -17.887 -14.423 62.678 1.00 41.16 317 TYR A O 1
ATOM 2373 N N . GLY A 1 330 ? -16.982 -16.179 63.753 1.00 41.36 318 GLY A N 1
ATOM 2374 C CA . GLY A 1 330 ? -18.223 -16.871 63.947 1.00 39.21 318 GLY A CA 1
ATOM 2375 C C . GLY A 1 330 ? -17.991 -18.261 64.454 1.00 41.52 318 GLY A C 1
ATOM 2376 O O . GLY A 1 330 ? -16.956 -18.877 64.153 1.00 41.81 318 GLY A O 1
ATOM 2377 N N . PRO A 1 331 ? -18.947 -18.782 65.242 1.00 45.03 319 PRO A N 1
ATOM 2378 C CA . PRO A 1 331 ? -18.801 -20.172 65.689 1.00 42.11 319 PRO A CA 1
ATOM 2379 C C . PRO A 1 331 ? -18.965 -21.088 64.509 1.00 39.54 319 PRO A C 1
ATOM 2380 O O . PRO A 1 331 ? -19.648 -20.733 63.528 1.00 38.05 319 PRO A O 1
ATOM 2384 N N . GLY A 1 332 ? -18.350 -22.255 64.606 1.00 37.56 320 GLY A N 1
ATOM 2385 C CA . GLY A 1 332 ? -18.502 -23.267 63.592 1.00 39.58 320 GLY A CA 1
ATOM 2386 C C . GLY A 1 332 ? -17.196 -23.526 62.863 1.00 44.38 320 GLY A C 1
ATOM 2387 O O . GLY A 1 332 ? -16.292 -22.670 62.816 1.00 45.39 320 GLY A O 1
ATOM 2388 N N . ASP A 1 333 ? -17.128 -24.718 62.289 1.00 46.15 321 ASP A N 1
ATOM 2389 C CA . ASP A 1 333 ? -15.971 -25.234 61.575 1.00 49.83 321 ASP A CA 1
ATOM 2390 C C . ASP A 1 333 ? -16.210 -25.045 60.055 1.00 47.99 321 ASP A C 1
ATOM 2391 O O . ASP A 1 333 ? -17.133 -25.664 59.472 1.00 41.76 321 ASP A O 1
ATOM 2396 N N . SER A 1 334 ? -15.385 -24.192 59.430 1.00 44.69 322 SER A N 1
ATOM 2397 C CA . SER A 1 334 ? -15.534 -23.850 57.992 1.00 42.39 322 SER A CA 1
ATOM 2398 C C . SER A 1 334 ? -15.306 -25.007 57.028 1.00 39.91 322 SER A C 1
ATOM 2399 O O . SER A 1 334 ? -15.726 -24.921 55.880 1.00 35.64 322 SER A O 1
ATOM 2402 N N . THR A 1 335 ? -14.696 -26.093 57.486 1.00 40.61 323 THR A N 1
ATOM 2403 C CA . THR A 1 335 ? -14.621 -27.305 56.663 1.00 45.73 323 THR A CA 1
ATOM 2404 C C . THR A 1 335 ? -15.987 -27.920 56.322 1.00 47.63 323 THR A C 1
ATOM 2405 O O . THR A 1 335 ? -16.083 -28.697 55.357 1.00 47.08 323 THR A O 1
ATOM 2409 N N . LEU A 1 336 ? -17.029 -27.567 57.088 1.00 45.16 324 LEU A N 1
ATOM 2410 C CA . LEU A 1 336 ? -18.396 -27.965 56.773 1.00 41.76 324 LEU A CA 1
ATOM 2411 C C . LEU A 1 336 ? -19.106 -27.051 55.777 1.00 43.88 324 LEU A C 1
ATOM 2412 O O . LEU A 1 336 ? -20.241 -27.378 55.357 1.00 47.09 324 LEU A O 1
ATOM 2417 N N . ASP A 1 337 ? -18.478 -25.944 55.355 1.00 39.59 325 ASP A N 1
ATOM 2418 C CA . ASP A 1 337 ? -19.111 -25.100 54.352 1.00 40.09 325 ASP A CA 1
ATOM 2419 C C . ASP A 1 337 ? -19.575 -25.965 53.179 1.00 40.50 325 ASP A C 1
ATOM 2420 O O . ASP A 1 337 ? -18.806 -26.742 52.607 1.00 43.36 325 ASP A O 1
ATOM 2425 N N . HIS A 1 338 ? -20.821 -25.791 52.773 1.00 42.14 326 HIS A N 1
ATOM 2426 C CA . HIS A 1 338 ? -21.312 -26.372 51.533 1.00 42.52 326 HIS A CA 1
ATOM 2427 C C . HIS A 1 338 ? -21.449 -27.910 51.547 1.00 42.11 326 HIS A C 1
ATOM 2428 O O . HIS A 1 338 ? -21.852 -28.497 50.548 1.00 48.10 326 HIS A O 1
ATOM 2435 N N . THR A 1 339 ? -21.147 -28.556 52.667 1.00 42.33 327 THR A N 1
ATOM 2436 C CA . THR A 1 339 ? -21.285 -30.014 52.778 1.00 44.79 327 THR A CA 1
ATOM 2437 C C . THR A 1 339 ? -22.706 -30.420 53.127 1.00 48.35 327 THR A C 1
ATOM 2438 O O . THR A 1 339 ? -23.490 -29.608 53.654 1.00 47.11 327 THR A O 1
ATOM 2442 N N . PRO A 1 340 ? -23.047 -31.689 52.868 1.00 52.32 328 PRO A N 1
ATOM 2443 C CA . PRO A 1 340 ? -24.419 -32.163 53.140 1.00 50.44 328 PRO A CA 1
ATOM 2444 C C . PRO A 1 340 ? -24.720 -32.510 54.607 1.00 44.17 328 PRO A C 1
ATOM 2445 O O . PRO A 1 340 ? -25.825 -32.874 54.892 1.00 47.65 328 PRO A O 1
ATOM 2449 N N . TYR A 1 341 ? -23.756 -32.370 55.512 1.00 48.10 329 TYR A N 1
ATOM 2450 C CA . TYR A 1 341 ? -23.940 -32.613 56.944 1.00 46.83 329 TYR A CA 1
ATOM 2451 C C . TYR A 1 341 ? -23.591 -31.380 57.740 1.00 41.16 329 TYR A C 1
ATOM 2452 O O . TYR A 1 341 ? -23.154 -31.471 58.890 1.00 39.57 329 TYR A O 1
ATOM 2461 N N . GLU A 1 342 ? -23.766 -30.218 57.121 1.00 40.45 330 GLU A N 1
ATOM 2462 C CA . GLU A 1 342 ? -23.439 -28.943 57.744 1.00 36.27 330 GLU A CA 1
ATOM 2463 C C . GLU A 1 342 ? -24.168 -28.836 59.091 1.00 39.86 330 GLU A C 1
ATOM 2464 O O . GLU A 1 342 ? -25.384 -29.017 59.166 1.00 37.79 330 GLU A O 1
ATOM 2470 N N . HIS A 1 343 ? -23.412 -28.547 60.142 1.00 38.68 331 HIS A N 1
ATOM 2471 C CA . HIS A 1 343 ? -23.985 -28.331 61.420 1.00 38.54 331 HIS A CA 1
ATOM 2472 C C . HIS A 1 343 ? -23.038 -27.504 62.246 1.00 40.60 331 HIS A C 1
ATOM 2473 O O . HIS A 1 343 ? -21.839 -27.459 61.971 1.00 40.00 331 HIS A O 1
ATOM 2480 N N . VAL A 1 344 ? -23.562 -26.886 63.296 1.00 45.10 332 VAL A N 1
ATOM 2481 C CA . VAL A 1 344 ? -22.704 -26.302 64.331 1.00 43.03 332 VAL A CA 1
ATOM 2482 C C . VAL A 1 344 ? -22.983 -27.008 65.657 1.00 42.62 332 VAL A C 1
ATOM 2483 O O . VAL A 1 344 ? -24.113 -27.371 65.886 1.00 47.41 332 VAL A O 1
ATOM 2487 N N . GLU A 1 345 ? -21.973 -27.196 66.514 1.00 43.45 333 GLU A N 1
ATOM 2488 C CA . GLU A 1 345 ? -22.200 -27.668 67.893 1.00 46.96 333 GLU A CA 1
ATOM 2489 C C . GLU A 1 345 ? -22.888 -26.549 68.681 1.00 48.26 333 GLU A C 1
ATOM 2490 O O . GLU A 1 345 ? -22.431 -25.381 68.679 1.00 47.18 333 GLU A O 1
ATOM 2496 N N . VAL A 1 346 ? -23.963 -26.909 69.385 1.00 46.96 334 VAL A N 1
ATOM 2497 C CA . VAL A 1 346 ? -24.715 -25.932 70.185 1.00 44.90 334 VAL A CA 1
ATOM 2498 C C . VAL A 1 346 ? -23.831 -25.193 71.174 1.00 45.30 334 VAL A C 1
ATOM 2499 O O . VAL A 1 346 ? -23.879 -23.958 71.229 1.00 44.35 334 VAL A O 1
ATOM 2503 N N . ALA A 1 347 ? -23.010 -25.920 71.932 1.00 43.27 335 ALA A N 1
ATOM 2504 C CA . ALA A 1 347 ? -22.185 -25.268 72.940 1.00 44.14 335 ALA A CA 1
ATOM 2505 C C . ALA A 1 347 ? -21.310 -24.195 72.265 1.00 52.39 335 ALA A C 1
ATOM 2506 O O . ALA A 1 347 ? -21.187 -23.047 72.755 1.00 54.22 335 ALA A O 1
ATOM 2508 N N . GLU A 1 348 ? -20.705 -24.574 71.133 1.00 51.42 336 GLU A N 1
ATOM 2509 C CA . GLU A 1 348 ? -19.793 -23.689 70.427 1.00 48.61 336 GLU A CA 1
ATOM 2510 C C . GLU A 1 348 ? -20.541 -22.424 69.942 1.00 44.82 336 GLU A C 1
ATOM 2511 O O . GLU A 1 348 ? -20.055 -21.317 70.096 1.00 42.65 336 GLU A O 1
ATOM 2517 N N . PHE A 1 349 ? -21.728 -22.607 69.387 1.00 39.81 337 PHE A N 1
ATOM 2518 C CA . PHE A 1 349 ? -22.562 -21.500 68.959 1.00 42.85 337 PHE A CA 1
ATOM 2519 C C . PHE A 1 349 ? -22.787 -20.513 70.075 1.00 48.85 337 PHE A C 1
ATOM 2520 O O . PHE A 1 349 ? -22.705 -19.300 69.848 1.00 55.17 337 PHE A O 1
ATOM 2528 N N . LEU A 1 350 ? -23.069 -21.021 71.275 1.00 51.80 338 LEU A N 1
ATOM 2529 C CA . LEU A 1 350 ? -23.337 -20.138 72.419 1.00 54.60 338 LEU A CA 1
ATOM 2530 C C . LEU A 1 350 ? -22.075 -19.420 72.818 1.00 52.89 338 LEU A C 1
ATOM 2531 O O . LEU A 1 350 ? -22.107 -18.238 73.119 1.00 46.20 338 LEU A O 1
ATOM 2536 N N . LYS A 1 351 ? -20.954 -20.130 72.808 1.00 54.02 339 LYS A N 1
ATOM 2537 C CA . LYS A 1 351 ? -19.675 -19.466 73.029 1.00 55.92 339 LYS A CA 1
ATOM 2538 C C . LYS A 1 351 ? -19.440 -18.350 71.972 1.00 52.70 339 LYS A C 1
ATOM 2539 O O . LYS A 1 351 ? -18.836 -17.324 72.263 1.00 50.78 339 LYS A O 1
ATOM 2545 N N . GLY A 1 352 ? -19.962 -18.532 70.767 1.00 47.97 340 GLY A N 1
ATOM 2546 C CA . GLY A 1 352 ? -19.828 -17.524 69.740 1.00 49.39 340 GLY A CA 1
ATOM 2547 C C . GLY A 1 352 ? -20.494 -16.237 70.143 1.00 47.73 340 GLY A C 1
ATOM 2548 O O . GLY A 1 352 ? -19.919 -15.145 70.001 1.00 50.98 340 GLY A O 1
ATOM 2549 N N . ILE A 1 353 ? -21.700 -16.380 70.674 1.00 47.68 341 ILE A N 1
ATOM 2550 C CA . ILE A 1 353 ? -22.486 -15.257 71.199 1.00 46.02 341 ILE A CA 1
ATOM 2551 C C . ILE A 1 353 ? -21.719 -14.529 72.291 1.00 46.62 341 ILE A C 1
ATOM 2552 O O . ILE A 1 353 ? -21.535 -13.313 72.236 1.00 48.70 341 ILE A O 1
ATOM 2557 N N . GLU A 1 354 ? -21.239 -15.299 73.255 1.00 47.91 342 GLU A N 1
ATOM 2558 C CA . GLU A 1 354 ? -20.510 -14.785 74.392 1.00 49.52 342 GLU A CA 1
ATOM 2559 C C . GLU A 1 354 ? -19.266 -14.001 73.969 1.00 51.65 342 GLU A C 1
ATOM 2560 O O . GLU A 1 354 ? -19.004 -12.922 74.500 1.00 52.77 342 GLU A O 1
ATOM 2566 N N . VAL A 1 355 ? -18.507 -14.547 73.015 1.00 52.76 343 VAL A N 1
ATOM 2567 C CA . VAL A 1 355 ? -17.246 -13.931 72.565 1.00 46.12 343 VAL A CA 1
ATOM 2568 C C . VAL A 1 355 ? -17.532 -12.655 71.838 1.00 44.30 343 VAL A C 1
ATOM 2569 O O . VAL A 1 355 ? -16.874 -11.652 72.037 1.00 46.58 343 VAL A O 1
ATOM 2573 N N . LEU A 1 356 ? -18.536 -12.688 70.992 1.00 45.00 344 LEU A N 1
ATOM 2574 C CA . LEU A 1 356 ? -18.862 -11.512 70.251 1.00 44.39 344 LEU A CA 1
ATOM 2575 C C . LEU A 1 356 ? -19.186 -10.399 71.209 1.00 48.96 344 LEU A C 1
ATOM 2576 O O . LEU A 1 356 ? -18.635 -9.288 71.098 1.00 48.75 344 LEU A O 1
ATOM 2581 N N . ARG A 1 357 ? -20.094 -10.692 72.145 1.00 56.39 345 ARG A N 1
ATOM 2582 C CA . ARG A 1 357 ? -20.562 -9.679 73.086 1.00 57.69 345 ARG A CA 1
ATOM 2583 C C . ARG A 1 357 ? -19.389 -9.085 73.863 1.00 51.96 345 ARG A C 1
ATOM 2584 O O . ARG A 1 357 ? -19.286 -7.879 73.961 1.00 48.41 345 ARG A O 1
ATOM 2592 N N . GLY A 1 358 ? -18.508 -9.934 74.379 1.00 46.85 346 GLY A N 1
ATOM 2593 C CA . GLY A 1 358 ? -17.361 -9.470 75.115 1.00 52.16 346 GLY A CA 1
ATOM 2594 C C . GLY A 1 358 ? -16.410 -8.630 74.274 1.00 59.38 346 GLY A C 1
ATOM 2595 O O . GLY A 1 358 ? -15.795 -7.702 74.783 1.00 57.13 346 GLY A O 1
ATOM 2596 N N . ALA A 1 359 ? -16.278 -8.949 72.990 1.00 57.08 347 ALA A N 1
ATOM 2597 C CA . ALA A 1 359 ? -15.367 -8.200 72.142 1.00 60.95 347 ALA A CA 1
ATOM 2598 C C . ALA A 1 359 ? -15.954 -6.830 71.895 1.00 55.94 347 ALA A C 1
ATOM 2599 O O . ALA A 1 359 ? -15.269 -5.823 72.001 1.00 61.91 347 ALA A O 1
ATOM 2601 N N . LEU A 1 360 ? -17.229 -6.802 71.550 1.00 51.65 348 LEU A N 1
ATOM 2602 C CA . LEU A 1 360 ? -17.947 -5.550 71.441 1.00 53.28 348 LEU A CA 1
ATOM 2603 C C . LEU A 1 360 ? -17.808 -4.709 72.704 1.00 58.93 348 LEU A C 1
ATOM 2604 O O . LEU A 1 360 ? -17.700 -3.480 72.634 1.00 63.00 348 LEU A O 1
ATOM 2609 N N . GLU A 1 361 ? -17.846 -5.385 73.854 1.00 62.98 349 GLU A N 1
ATOM 2610 C CA . GLU A 1 361 ? -17.715 -4.750 75.182 1.00 64.76 349 GLU A CA 1
ATOM 2611 C C . GLU A 1 361 ? -16.301 -4.210 75.370 1.00 61.64 349 GLU A C 1
ATOM 2612 O O . GLU A 1 361 ? -16.121 -3.094 75.845 1.00 61.65 349 GLU A O 1
ATOM 2618 N N . ALA A 1 362 ? -15.306 -4.995 74.961 1.00 59.10 350 ALA A N 1
ATOM 2619 C CA . ALA A 1 362 ? -13.915 -4.632 75.151 1.00 60.56 350 ALA A CA 1
ATOM 2620 C C . ALA A 1 362 ? -13.520 -3.424 74.346 1.00 68.65 350 ALA A C 1
ATOM 2621 O O . ALA A 1 362 ? -12.665 -2.655 74.786 1.00 80.71 350 ALA A O 1
ATOM 2623 N N . LEU A 1 363 ? -14.100 -3.239 73.169 1.00 66.83 351 LEU A N 1
ATOM 2624 C CA . LEU A 1 363 ? -13.707 -2.083 72.401 1.00 74.53 351 LEU A CA 1
ATOM 2625 C C . LEU A 1 363 ? -14.565 -0.848 72.670 1.00 72.95 351 LEU A C 1
ATOM 2626 O O . LEU A 1 363 ? -14.233 0.242 72.217 1.00 79.52 351 LEU A O 1
ATOM 2631 N N . ALA A 1 364 ? -15.661 -1.004 73.402 1.00 74.08 352 ALA A N 1
ATOM 2632 C CA . ALA A 1 364 ? -16.340 0.157 73.974 1.00 68.91 352 ALA A CA 1
ATOM 2633 C C . ALA A 1 364 ? -15.466 0.713 75.099 1.00 70.91 352 ALA A C 1
ATOM 2634 O O . ALA A 1 364 ? -15.320 1.923 75.220 1.00 77.88 352 ALA A O 1
ATOM 2636 N N . GLN A 1 365 ? -14.850 -0.171 75.885 1.00 72.05 353 GLN A N 1
ATOM 2637 C CA . GLN A 1 365 ? -13.922 0.248 76.929 1.00 82.81 353 GLN A CA 1
ATOM 2638 C C . GLN A 1 365 ? -12.689 1.001 76.393 1.00 92.99 353 GLN A C 1
ATOM 2639 O O . GLN A 1 365 ? -12.322 2.033 76.961 1.00 105.72 353 GLN A O 1
ATOM 2645 N N . THR A 1 366 ? -12.065 0.544 75.304 1.00 96.58 354 THR A N 1
ATOM 2646 C CA . THR A 1 366 ? -10.930 1.307 74.715 1.00 99.63 354 THR A CA 1
ATOM 2647 C C . THR A 1 366 ? -11.326 2.714 74.149 1.00 101.05 354 THR A C 1
ATOM 2648 O O . THR A 1 366 ? -10.451 3.519 73.821 1.00 95.50 354 THR A O 1
ATOM 2652 N N . HIS A 1 367 ? -12.624 3.008 74.050 1.00 104.76 355 HIS A N 1
ATOM 2653 C CA . HIS A 1 367 ? -13.102 4.305 73.555 1.00 108.97 355 HIS A CA 1
ATOM 2654 C C . HIS A 1 367 ? -14.035 4.965 74.568 1.00 111.33 355 HIS A C 1
ATOM 2655 O O . HIS A 1 367 ? -15.097 5.472 74.204 1.00 112.08 355 HIS A O 1
ATOM 2662 N N . LEU B 1 18 ? -35.413 -49.181 -15.075 1.00 75.42 6 LEU B N 1
ATOM 2663 C CA . LEU B 1 18 ? -34.902 -48.763 -13.718 1.00 75.95 6 LEU B CA 1
ATOM 2664 C C . LEU B 1 18 ? -33.455 -48.284 -13.826 1.00 65.41 6 LEU B C 1
ATOM 2665 O O . LEU B 1 18 ? -32.578 -49.062 -14.172 1.00 63.80 6 LEU B O 1
ATOM 2670 N N . ASP B 1 19 ? -33.228 -46.994 -13.583 1.00 57.96 7 ASP B N 1
ATOM 2671 C CA . ASP B 1 19 ? -31.917 -46.363 -13.773 1.00 60.83 7 ASP B CA 1
ATOM 2672 C C . ASP B 1 19 ? -31.151 -46.305 -12.422 1.00 62.86 7 ASP B C 1
ATOM 2673 O O . ASP B 1 19 ? -31.734 -45.901 -11.407 1.00 64.02 7 ASP B O 1
ATOM 2678 N N . PRO B 1 20 ? -29.857 -46.700 -12.402 1.00 62.22 8 PRO B N 1
ATOM 2679 C CA . PRO B 1 20 ? -29.032 -46.665 -11.175 1.00 60.45 8 PRO B CA 1
ATOM 2680 C C . PRO B 1 20 ? -29.158 -45.370 -10.360 1.00 56.18 8 PRO B C 1
ATOM 2681 O O . PRO B 1 20 ? -29.562 -45.423 -9.190 1.00 45.06 8 PRO B O 1
ATOM 2685 N N . VAL B 1 21 ? -28.870 -44.225 -10.987 1.00 53.00 9 VAL B N 1
ATOM 2686 C CA . VAL B 1 21 ? -28.811 -42.961 -10.236 1.00 57.01 9 VAL B CA 1
ATOM 2687 C C . VAL B 1 21 ? -30.177 -42.454 -9.766 1.00 58.80 9 VAL B C 1
ATOM 2688 O O . VAL B 1 21 ? -30.286 -41.911 -8.667 1.00 60.68 9 VAL B O 1
ATOM 2692 N N . GLU B 1 22 ? -31.215 -42.645 -10.566 1.00 61.29 10 GLU B N 1
ATOM 2693 C CA . GLU B 1 22 ? -32.537 -42.245 -10.127 1.00 58.42 10 GLU B CA 1
ATOM 2694 C C . GLU B 1 22 ? -33.003 -43.180 -9.006 1.00 52.29 10 GLU B C 1
ATOM 2695 O O . GLU B 1 22 ? -33.769 -42.778 -8.153 1.00 49.11 10 GLU B O 1
ATOM 2701 N N . PHE B 1 23 ? -32.558 -44.435 -8.988 1.00 53.62 11 PHE B N 1
ATOM 2702 C CA . PHE B 1 23 ? -33.005 -45.346 -7.915 1.00 51.47 11 PHE B CA 1
ATOM 2703 C C . PHE B 1 23 ? -32.283 -44.937 -6.616 1.00 49.04 11 PHE B C 1
ATOM 2704 O O . PHE B 1 23 ? -32.890 -44.849 -5.555 1.00 49.05 11 PHE B O 1
ATOM 2712 N N . LEU B 1 24 ? -31.006 -44.610 -6.723 1.00 45.79 12 LEU B N 1
ATOM 2713 C CA . LEU B 1 24 ? -30.268 -44.126 -5.568 1.00 51.62 12 LEU B CA 1
ATOM 2714 C C . LEU B 1 24 ? -30.898 -42.875 -5.005 1.00 55.41 12 LEU B C 1
ATOM 2715 O O . LEU B 1 24 ? -31.111 -42.790 -3.778 1.00 50.91 12 LEU B O 1
ATOM 2720 N N . LYS B 1 25 ? -31.216 -41.923 -5.889 1.00 57.62 13 LYS B N 1
ATOM 2721 C CA . LYS B 1 25 ? -31.816 -40.626 -5.476 1.00 56.74 13 LYS B CA 1
ATOM 2722 C C . LYS B 1 25 ? -33.036 -40.844 -4.611 1.00 49.34 13 LYS B C 1
ATOM 2723 O O . LYS B 1 25 ? -33.195 -40.237 -3.557 1.00 54.68 13 LYS B O 1
ATOM 2729 N N . GLY B 1 26 ? -33.896 -41.740 -5.044 1.00 47.15 14 GLY B N 1
ATOM 2730 C CA . GLY B 1 26 ? -35.102 -42.055 -4.291 1.00 46.39 14 GLY B CA 1
ATOM 2731 C C . GLY B 1 26 ? -34.789 -42.748 -2.985 1.00 47.24 14 GLY B C 1
ATOM 2732 O O . GLY B 1 26 ? -35.555 -42.647 -2.040 1.00 48.84 14 GLY B O 1
ATOM 2733 N N . ALA B 1 27 ? -33.681 -43.483 -2.943 1.00 49.03 15 ALA B N 1
ATOM 2734 C CA . ALA B 1 27 ? -33.192 -44.071 -1.670 1.00 48.98 15 ALA B CA 1
ATOM 2735 C C . ALA B 1 27 ? -32.755 -42.984 -0.702 1.00 42.96 15 ALA B C 1
ATOM 2736 O O . ALA B 1 27 ? -33.205 -42.942 0.422 1.00 42.65 15 ALA B O 1
ATOM 2738 N N . LEU B 1 28 ? -31.922 -42.078 -1.185 1.00 43.32 16 LEU 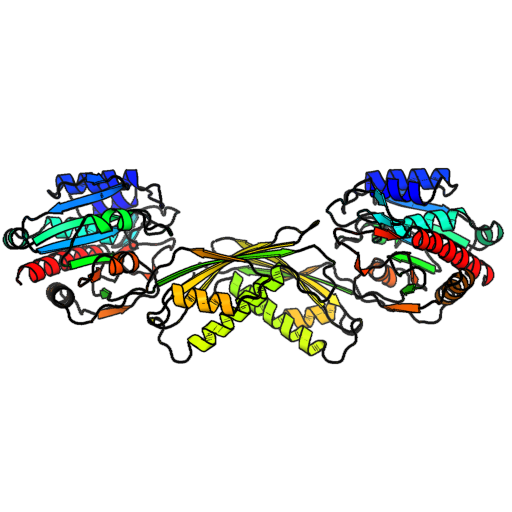B N 1
ATOM 2739 C CA . LEU B 1 28 ? -31.495 -40.904 -0.415 1.00 46.43 16 LEU B CA 1
ATOM 2740 C C . LEU B 1 28 ? -32.645 -40.034 0.087 1.00 50.57 16 LEU B C 1
ATOM 2741 O O . LEU B 1 28 ? -32.529 -39.395 1.133 1.00 49.94 16 LEU B O 1
ATOM 2746 N N . GLU B 1 29 ? -33.746 -39.988 -0.664 1.00 57.80 17 GLU B N 1
ATOM 2747 C CA . GLU B 1 29 ? -34.883 -39.146 -0.286 1.00 57.45 17 GLU B CA 1
ATOM 2748 C C . GLU B 1 29 ? -35.676 -39.760 0.862 1.00 56.75 17 GLU B C 1
ATOM 2749 O O . GLU B 1 29 ? -36.466 -39.068 1.515 1.00 53.82 17 GLU B O 1
ATOM 2755 N N . ILE B 1 30 ? -35.483 -41.050 1.133 1.00 55.23 18 ILE B N 1
ATOM 2756 C CA . ILE B 1 30 ? -36.202 -41.658 2.253 1.00 56.25 18 ILE B CA 1
ATOM 2757 C C . ILE B 1 30 ? -35.318 -41.646 3.504 1.00 55.97 18 ILE B C 1
ATOM 2758 O O . ILE B 1 30 ? -34.345 -42.387 3.577 1.00 58.35 18 ILE B O 1
ATOM 2763 N N . PRO B 1 31 ? -35.653 -40.795 4.491 1.00 58.74 19 PRO B N 1
ATOM 2764 C CA . PRO B 1 31 ? -34.815 -40.753 5.699 1.00 57.15 19 PRO B CA 1
ATOM 2765 C C . PRO B 1 31 ? -34.766 -42.121 6.375 1.00 56.94 19 PRO B C 1
ATOM 2766 O O . PRO B 1 31 ? -35.778 -42.828 6.389 1.00 56.19 19 PRO B O 1
ATOM 2770 N N . SER B 1 32 ? -33.600 -42.503 6.908 1.00 50.79 20 SER B N 1
ATOM 2771 C CA . SER B 1 32 ? -33.486 -43.794 7.571 1.00 47.48 20 SER B CA 1
ATOM 2772 C C . SER B 1 32 ? -32.472 -43.786 8.726 1.00 54.32 20 SER B C 1
ATOM 2773 O O . SER B 1 32 ? -31.556 -44.629 8.788 1.00 52.21 20 SER B O 1
ATOM 2776 N N . PRO B 1 33 ? -32.640 -42.835 9.655 1.00 52.77 21 PRO B N 1
ATOM 2777 C CA . PRO B 1 33 ? -31.777 -42.883 10.815 1.00 52.78 21 PRO B CA 1
ATOM 2778 C C . PRO B 1 33 ? -31.917 -44.239 11.445 1.00 51.53 21 PRO B C 1
ATOM 2779 O O . PRO B 1 33 ? -32.955 -44.901 11.269 1.00 52.94 21 PRO B O 1
ATOM 2783 N N . SER B 1 34 ? -30.865 -44.657 12.147 1.00 49.54 22 SER B N 1
ATOM 2784 C CA . SER B 1 34 ? -30.826 -45.967 12.755 1.00 48.13 22 SER B CA 1
ATOM 2785 C C . SER B 1 34 ? -32.107 -46.226 13.527 1.00 46.69 22 SER B C 1
ATOM 2786 O O . SER B 1 34 ? -32.549 -45.373 14.243 1.00 48.08 22 SER B O 1
ATOM 2789 N N . GLY B 1 35 ? -32.676 -47.414 13.370 1.00 49.26 23 GLY B N 1
ATOM 2790 C CA . GLY B 1 35 ? -33.914 -47.810 14.036 1.00 53.64 23 GLY B CA 1
ATOM 2791 C C . GLY B 1 35 ? -35.179 -47.521 13.228 1.00 55.94 23 GLY B C 1
ATOM 2792 O O . GLY B 1 35 ? -36.269 -47.962 13.596 1.00 53.34 23 GLY B O 1
ATOM 2793 N N . LYS B 1 36 ? -35.048 -46.770 12.142 1.00 52.26 24 LYS B N 1
ATOM 2794 C CA . LYS B 1 36 ? -36.226 -46.289 11.421 1.00 58.59 24 LYS B CA 1
ATOM 2795 C C . LYS B 1 36 ? -36.052 -46.549 9.932 1.00 52.97 24 LYS B C 1
ATOM 2796 O O . LYS B 1 36 ? -36.263 -45.671 9.113 1.00 53.20 24 LYS B O 1
ATOM 2802 N N . GLU B 1 37 ? -35.650 -47.775 9.604 1.00 54.09 25 GLU B N 1
ATOM 2803 C CA . GLU B 1 37 ? -35.177 -48.119 8.263 1.00 53.49 25 GLU B CA 1
ATOM 2804 C C . GLU B 1 37 ? -36.244 -48.732 7.370 1.00 52.53 25 GLU B C 1
ATOM 2805 O O . GLU B 1 37 ? -36.030 -48.849 6.151 1.00 47.89 25 GLU B O 1
ATOM 2811 N N . ARG B 1 38 ? -37.350 -49.156 7.982 1.00 53.72 26 ARG B N 1
ATOM 2812 C CA . ARG B 1 38 ? -38.429 -49.857 7.293 1.00 60.09 26 ARG B CA 1
ATOM 2813 C C . ARG B 1 38 ? -38.813 -49.233 5.952 1.00 55.37 26 ARG B C 1
ATOM 2814 O O . ARG B 1 38 ? -38.844 -49.926 4.955 1.00 54.91 26 ARG B O 1
ATOM 2822 N N . LEU B 1 39 ? -39.107 -47.936 5.934 1.00 52.03 27 LEU B N 1
ATOM 2823 C CA . LEU B 1 39 ? -39.532 -47.284 4.710 1.00 55.76 27 LEU B CA 1
ATOM 2824 C C . LEU B 1 39 ? -38.518 -47.516 3.593 1.00 52.47 27 LEU B C 1
ATOM 2825 O O . LEU B 1 39 ? -38.898 -47.807 2.455 1.00 52.69 27 LEU B O 1
ATOM 2830 N N . VAL B 1 40 ? -37.232 -47.401 3.895 1.00 48.08 28 VAL B N 1
ATOM 2831 C CA . VAL B 1 40 ? -36.229 -47.523 2.827 1.00 49.36 28 VAL B CA 1
ATOM 2832 C C . VAL B 1 40 ? -36.009 -48.975 2.496 1.00 45.50 28 VAL B C 1
ATOM 2833 O O . VAL B 1 40 ? -35.684 -49.286 1.395 1.00 47.27 28 VAL B O 1
ATOM 2837 N N . ALA B 1 41 ? -36.213 -49.862 3.440 1.00 47.63 29 ALA B N 1
ATOM 2838 C CA . ALA B 1 41 ? -36.038 -51.265 3.152 1.00 52.05 29 ALA B CA 1
ATOM 2839 C C . ALA B 1 41 ? -37.095 -51.672 2.122 1.00 50.37 29 ALA B C 1
ATOM 2840 O O . ALA B 1 41 ? -36.769 -52.266 1.075 1.00 48.66 29 ALA B O 1
ATOM 2842 N N . GLU B 1 42 ? -38.343 -51.306 2.409 1.00 50.31 30 GLU B N 1
ATOM 2843 C CA . GLU B 1 42 ? -39.477 -51.550 1.486 1.00 54.00 30 GLU B CA 1
ATOM 2844 C C . GLU B 1 42 ? -39.140 -51.053 0.078 1.00 50.05 30 GLU B C 1
ATOM 2845 O O . GLU B 1 42 ? -39.185 -51.814 -0.884 1.00 51.45 30 GLU B O 1
ATOM 2851 N N . TYR B 1 43 ? -38.700 -49.811 -0.020 1.00 45.85 31 TYR B N 1
ATOM 2852 C CA . TYR B 1 43 ? -38.271 -49.255 -1.290 1.00 43.89 31 TYR B CA 1
ATOM 2853 C C . TYR B 1 43 ? -37.174 -50.091 -1.929 1.00 48.09 31 TYR B C 1
ATOM 2854 O O . TYR B 1 43 ? -37.242 -50.407 -3.105 1.00 54.28 31 TYR B O 1
ATOM 2863 N N . LEU B 1 44 ? -36.150 -50.452 -1.173 1.00 52.83 32 LEU B N 1
ATOM 2864 C CA . LEU B 1 44 ? -35.033 -51.197 -1.766 1.00 52.58 32 LEU B CA 1
ATOM 2865 C C . LEU B 1 44 ? -35.470 -52.588 -2.183 1.00 45.93 32 LEU B C 1
ATOM 2866 O O . LEU B 1 44 ? -35.042 -53.089 -3.213 1.00 46.78 32 LEU B O 1
ATOM 2871 N N . ALA B 1 45 ? -36.284 -53.212 -1.350 1.00 42.27 33 ALA B N 1
ATOM 2872 C CA . ALA B 1 45 ? -36.865 -54.497 -1.668 1.00 48.35 33 ALA B CA 1
ATOM 2873 C C . ALA B 1 45 ? -37.717 -54.470 -2.976 1.00 53.07 33 ALA B C 1
ATOM 2874 O O . ALA B 1 45 ? -37.622 -55.401 -3.769 1.00 49.24 33 ALA B O 1
ATOM 2876 N N . GLU B 1 46 ? -38.536 -53.426 -3.175 1.00 59.16 34 GLU B N 1
ATOM 2877 C CA . GLU B 1 46 ? -39.319 -53.216 -4.434 1.00 64.58 34 GLU B CA 1
ATOM 2878 C C . GLU B 1 46 ? -38.393 -53.277 -5.627 1.00 58.89 34 GLU B C 1
ATOM 2879 O O . GLU B 1 46 ? -38.557 -54.101 -6.533 1.00 58.78 34 GLU B O 1
ATOM 2885 N N . GLY B 1 47 ? -37.394 -52.406 -5.605 1.00 52.13 35 GLY B N 1
ATOM 2886 C CA . GLY B 1 47 ? -36.484 -52.277 -6.722 1.00 53.32 35 GLY B CA 1
ATOM 2887 C C . GLY B 1 47 ? -35.809 -53.589 -6.987 1.00 52.83 35 GLY B C 1
ATOM 2888 O O . GLY B 1 47 ? -35.513 -53.925 -8.111 1.00 53.90 35 GLY B O 1
ATOM 2889 N N . MET B 1 48 ? -35.529 -54.327 -5.925 1.00 57.25 36 MET B N 1
ATOM 2890 C CA . MET B 1 48 ? -34.862 -55.599 -6.082 1.00 58.95 36 MET B CA 1
ATOM 2891 C C . MET B 1 48 ? -35.836 -56.599 -6.691 1.00 56.91 36 MET B C 1
ATOM 2892 O O . MET B 1 48 ? -35.431 -57.382 -7.530 1.00 58.03 36 MET B O 1
ATOM 2897 N N . GLN B 1 49 ? -37.100 -56.562 -6.262 1.00 58.22 37 GLN B N 1
ATOM 2898 C CA . GLN B 1 49 ? -38.176 -57.371 -6.868 1.00 65.40 37 GLN B CA 1
ATOM 2899 C C . GLN B 1 49 ? -38.249 -57.134 -8.382 1.00 61.76 37 GLN B C 1
ATOM 2900 O O . GLN B 1 49 ? -38.229 -58.068 -9.163 1.00 51.58 37 GLN B O 1
ATOM 2906 N N . LYS B 1 50 ? -38.268 -55.869 -8.772 1.00 62.82 38 LYS B N 1
ATOM 2907 C CA . LYS B 1 50 ? -38.326 -55.483 -10.188 1.00 64.87 38 LYS B CA 1
ATOM 2908 C C . LYS B 1 50 ? -37.081 -55.884 -10.984 1.00 62.91 38 LYS B C 1
ATOM 2909 O O . LYS B 1 50 ? -37.134 -56.016 -12.213 1.00 64.96 38 LYS B O 1
ATOM 2915 N N . LEU B 1 51 ? -35.949 -56.063 -10.317 1.00 57.78 39 LEU B N 1
ATOM 2916 C CA . LEU B 1 51 ? -34.720 -56.344 -11.046 1.00 49.93 39 LEU B CA 1
ATOM 2917 C C . LEU B 1 51 ? -34.478 -57.833 -11.104 1.00 46.17 39 LEU B C 1
ATOM 2918 O O . LEU B 1 51 ? -33.493 -58.270 -11.676 1.00 50.18 39 LEU B O 1
ATOM 2923 N N . GLY B 1 52 ? -35.377 -58.616 -10.511 1.00 46.98 40 GLY B N 1
ATOM 2924 C CA . GLY B 1 52 ? -35.200 -60.063 -10.431 1.00 51.14 40 GLY B CA 1
ATOM 2925 C C . GLY B 1 52 ? -34.343 -60.596 -9.285 1.00 55.96 40 GLY B C 1
ATOM 2926 O O . GLY B 1 52 ? -33.770 -61.702 -9.404 1.00 54.40 40 GLY B O 1
ATOM 2927 N N . LEU B 1 53 ? -34.271 -59.841 -8.174 1.00 53.83 41 LEU B N 1
ATOM 2928 C CA . LEU B 1 53 ? -33.487 -60.233 -7.013 1.00 52.44 41 LEU B CA 1
ATOM 2929 C C . LEU B 1 53 ? -34.381 -60.624 -5.848 1.00 54.10 41 LEU B C 1
ATOM 2930 O O . LEU B 1 53 ? -33.912 -60.818 -4.716 1.00 48.44 41 LEU B O 1
ATOM 2935 N N . LYS B 1 54 ? -35.680 -60.708 -6.120 1.00 55.27 42 LYS B N 1
ATOM 2936 C CA . LYS B 1 54 ? -36.646 -61.342 -5.204 1.00 58.56 42 LYS B CA 1
ATOM 2937 C C . LYS B 1 54 ? -36.686 -60.663 -3.847 1.00 52.22 42 LYS B C 1
ATOM 2938 O O . LYS B 1 54 ? -36.814 -61.306 -2.813 1.00 56.90 42 LYS B O 1
ATOM 2944 N N . GLY B 1 55 ? -36.601 -59.346 -3.884 1.00 52.50 43 GLY B N 1
ATOM 2945 C CA . GLY B 1 55 ? -36.383 -58.536 -2.717 1.00 50.04 43 GLY B CA 1
ATOM 2946 C C . GLY B 1 55 ? -37.435 -58.744 -1.672 1.00 50.12 43 GLY B C 1
ATOM 2947 O O . GLY B 1 55 ? -38.569 -59.008 -1.984 1.00 50.28 43 GLY B O 1
ATOM 2948 N N . PHE B 1 56 ? -37.039 -58.634 -0.417 1.00 55.28 44 PHE B N 1
ATOM 2949 C CA . PHE B 1 56 ? -37.980 -58.644 0.689 1.00 53.94 44 PHE B CA 1
ATOM 2950 C C . PHE B 1 56 ? -37.340 -57.975 1.908 1.00 51.26 44 PHE B C 1
ATOM 2951 O O . PHE B 1 56 ? -36.172 -57.652 1.898 1.00 51.33 44 PHE B O 1
ATOM 2959 N N . VAL B 1 57 ? -38.144 -57.776 2.937 1.00 49.54 45 VAL B N 1
ATOM 2960 C CA . VAL B 1 57 ? -37.758 -57.094 4.119 1.00 49.17 45 VAL B CA 1
ATOM 2961 C C . VAL B 1 57 ? -37.864 -58.110 5.217 1.00 54.18 45 VAL B C 1
ATOM 2962 O O . VAL B 1 57 ? -38.953 -58.672 5.394 1.00 49.12 45 VAL B O 1
ATOM 2966 N N . ASP B 1 58 ? -36.766 -58.338 5.963 1.00 49.54 46 ASP B N 1
ATOM 2967 C CA . ASP B 1 58 ? -36.759 -59.426 6.944 1.00 48.39 46 ASP B CA 1
ATOM 2968 C C . ASP B 1 58 ? -37.214 -58.983 8.354 1.00 48.70 46 ASP B C 1
ATOM 2969 O O . ASP B 1 58 ? -37.695 -57.869 8.537 1.00 49.41 46 ASP B O 1
ATOM 2974 N N . GLU B 1 59 ? -37.092 -59.873 9.332 1.00 53.20 47 GLU B N 1
ATOM 2975 C CA . GLU B 1 59 ? -37.596 -59.619 10.679 1.00 56.62 47 GLU B CA 1
ATOM 2976 C C . GLU B 1 59 ? -36.850 -58.452 11.346 1.00 53.35 47 GLU B C 1
ATOM 2977 O O . GLU B 1 59 ? -37.378 -57.828 12.248 1.00 46.99 47 GLU B O 1
ATOM 2983 N N . ALA B 1 60 ? -35.637 -58.160 10.891 1.00 47.93 48 ALA B N 1
ATOM 2984 C CA . ALA B 1 60 ? -34.870 -57.020 11.394 1.00 51.14 48 ALA B CA 1
ATOM 2985 C C . ALA B 1 60 ? -35.005 -55.753 10.556 1.00 49.64 48 ALA B C 1
ATOM 2986 O O . ALA B 1 60 ? -34.321 -54.759 10.820 1.00 48.64 48 ALA B O 1
ATOM 2988 N N . ASP B 1 61 ? -35.895 -55.765 9.570 1.00 44.28 49 ASP B N 1
ATOM 2989 C CA . ASP B 1 61 ? -36.047 -54.646 8.642 1.00 41.85 49 ASP B CA 1
ATOM 2990 C C . ASP B 1 61 ? -34.877 -54.515 7.665 1.00 41.37 49 ASP B C 1
ATOM 2991 O O . ASP B 1 61 ? -34.702 -53.445 7.069 1.00 39.69 49 ASP B O 1
ATOM 2996 N N . ASN B 1 62 ? -34.114 -55.586 7.432 1.00 42.08 50 ASN B N 1
ATOM 2997 C CA . ASN B 1 62 ? -33.106 -55.518 6.368 1.00 46.01 50 ASN B CA 1
ATOM 2998 C C . ASN B 1 62 ? -33.751 -55.599 4.965 1.00 51.76 50 ASN B C 1
ATOM 2999 O O . ASN B 1 62 ? -34.775 -56.264 4.750 1.00 48.61 50 ASN B O 1
ATOM 3004 N N . ALA B 1 63 ? -33.152 -54.906 4.013 1.00 50.71 51 ALA B N 1
ATOM 3005 C CA . ALA B 1 63 ? -33.489 -55.090 2.635 1.00 49.42 51 ALA B CA 1
ATOM 3006 C C . ALA B 1 63 ? -32.762 -56.333 2.183 1.00 52.73 51 ALA B C 1
ATOM 3007 O O . ALA B 1 63 ? -31.532 -56.336 2.127 1.00 58.99 51 ALA B O 1
ATOM 3009 N N . ARG B 1 64 ? -33.507 -57.381 1.840 1.00 52.30 52 ARG B N 1
ATOM 3010 C CA . ARG B 1 64 ? -32.904 -58.647 1.391 1.00 50.10 52 ARG B CA 1
ATOM 3011 C C . ARG B 1 64 ? -33.148 -58.943 -0.086 1.00 53.40 52 ARG B C 1
ATOM 3012 O O . ARG B 1 64 ? -34.162 -58.568 -0.662 1.00 48.68 52 ARG B O 1
ATOM 3020 N N . GLY B 1 65 ? -32.171 -59.583 -0.697 1.00 52.21 53 GLY B N 1
ATOM 3021 C CA . GLY B 1 65 ? -32.315 -60.052 -2.043 1.00 55.00 53 GLY B CA 1
ATOM 3022 C C . GLY B 1 65 ? -31.440 -61.251 -2.295 1.00 52.25 53 GLY B C 1
ATOM 3023 O O . GLY B 1 65 ? -30.648 -61.633 -1.457 1.00 50.35 53 GLY B O 1
ATOM 3024 N N . GLN B 1 66 ? -31.587 -61.821 -3.486 1.00 59.37 54 GLN B N 1
ATOM 3025 C CA . GLN B 1 66 ? -30.865 -63.020 -3.896 1.00 56.20 54 GLN B CA 1
ATOM 3026 C C . GLN B 1 66 ? -30.891 -63.120 -5.396 1.00 53.25 54 GLN B C 1
ATOM 3027 O O . GLN B 1 66 ? -31.887 -62.782 -6.017 1.00 55.29 54 GLN B O 1
ATOM 3033 N N . VAL B 1 67 ? -29.789 -63.593 -5.956 1.00 49.88 55 VAL B N 1
ATOM 3034 C CA . VAL B 1 67 ? -29.722 -63.949 -7.330 1.00 49.14 55 VAL B CA 1
ATOM 3035 C C . VAL B 1 67 ? -28.688 -65.045 -7.595 1.00 50.26 55 VAL B C 1
ATOM 3036 O O . VAL B 1 67 ? -27.583 -65.008 -7.060 1.00 51.36 55 VAL B O 1
ATOM 3040 N N . GLY B 1 68 ? -29.041 -66.003 -8.451 1.00 47.61 56 GLY B N 1
ATOM 3041 C CA . GLY B 1 68 ? -28.122 -67.075 -8.842 1.00 44.68 56 GLY B CA 1
ATOM 3042 C C . GLY B 1 68 ? -28.516 -68.352 -8.148 1.00 46.89 56 GLY B C 1
ATOM 3043 O O . GLY B 1 68 ? -29.303 -68.326 -7.210 1.00 47.25 56 GLY B O 1
ATOM 3044 N N . GLU B 1 69 ? -28.007 -69.477 -8.638 1.00 55.11 57 GLU B N 1
ATOM 3045 C CA . GLU B 1 69 ? -28.300 -70.786 -8.044 1.00 57.57 57 GLU B CA 1
ATOM 3046 C C . GLU B 1 69 ? -27.027 -71.620 -7.848 1.00 53.68 57 GLU B C 1
ATOM 3047 O O . GLU B 1 69 ? -27.110 -72.789 -7.521 1.00 49.96 57 GLU B O 1
ATOM 3053 N N . GLY B 1 70 ? -25.857 -71.009 -8.024 1.00 52.35 58 GLY B N 1
ATOM 3054 C CA . GLY B 1 70 ? -24.582 -71.699 -7.868 1.00 53.47 58 GLY B CA 1
ATOM 3055 C C . GLY B 1 70 ? -24.247 -72.112 -6.441 1.00 54.44 58 GLY B C 1
ATOM 3056 O O . GLY B 1 70 ? -24.850 -71.628 -5.485 1.00 52.24 58 GLY B O 1
ATOM 3057 N N . PRO B 1 71 ? -23.311 -73.054 -6.289 1.00 52.87 59 PRO B N 1
ATOM 3058 C CA . PRO B 1 71 ? -22.925 -73.554 -4.965 1.00 56.45 59 PRO B CA 1
ATOM 3059 C C . PRO B 1 71 ? -22.008 -72.601 -4.118 1.00 53.85 59 PRO B C 1
ATOM 3060 O O . PRO B 1 71 ? -21.986 -72.724 -2.884 1.00 54.94 59 PRO B O 1
ATOM 3064 N N . VAL B 1 72 ? -21.265 -71.704 -4.781 1.00 52.35 60 VAL B N 1
ATOM 3065 C CA . VAL B 1 72 ? -20.471 -70.642 -4.117 1.00 57.14 60 VAL B CA 1
ATOM 3066 C C . VAL B 1 72 ? -21.324 -69.473 -3.592 1.00 53.54 60 VAL B C 1
ATOM 3067 O O . VAL B 1 72 ? -21.741 -68.604 -4.359 1.00 56.31 60 VAL B O 1
ATOM 3071 N N . GLN B 1 73 ? -21.574 -69.483 -2.281 1.00 47.03 61 GLN B N 1
ATOM 3072 C CA . GLN B 1 73 ? -22.323 -68.446 -1.580 1.00 47.06 61 GLN B CA 1
ATOM 3073 C C . GLN B 1 73 ? -21.508 -67.148 -1.439 1.00 46.60 61 GLN B C 1
ATOM 3074 O O . GLN B 1 73 ? -20.453 -67.143 -0.830 1.00 45.77 61 GLN B O 1
ATOM 3080 N N . VAL B 1 74 ? -21.976 -66.059 -2.053 1.00 44.53 62 VAL B N 1
ATOM 3081 C CA . VAL B 1 74 ? -21.416 -64.756 -1.777 1.00 45.25 62 VAL B CA 1
ATOM 3082 C C . VAL B 1 74 ? -22.463 -63.780 -1.239 1.00 45.70 62 VAL B C 1
ATOM 3083 O O . VAL B 1 74 ? -23.550 -63.649 -1.779 1.00 52.12 62 VAL B O 1
ATOM 3087 N N . VAL B 1 75 ? -22.106 -63.120 -0.146 1.00 45.03 63 VAL B N 1
ATOM 3088 C CA . VAL B 1 75 ? -22.959 -62.138 0.498 1.00 45.37 63 VAL B CA 1
ATOM 3089 C C . VAL B 1 75 ? -22.411 -60.762 0.176 1.00 47.19 63 VAL B C 1
ATOM 3090 O O . VAL B 1 75 ? -21.223 -60.514 0.379 1.00 42.73 63 VAL B O 1
ATOM 3094 N N . LEU B 1 76 ? -23.272 -59.908 -0.373 1.00 49.07 64 LEU B N 1
ATOM 3095 C CA . LEU B 1 76 ? -23.001 -58.486 -0.555 1.00 48.13 64 LEU B CA 1
ATOM 3096 C C . LEU B 1 76 ? -23.832 -57.796 0.529 1.00 49.22 64 LEU B C 1
ATOM 3097 O O . LEU B 1 76 ? -25.066 -57.728 0.412 1.00 41.85 64 LEU B O 1
ATOM 3102 N N . LEU B 1 77 ? -23.155 -57.335 1.599 1.00 47.67 65 LEU B N 1
ATOM 3103 C CA . LEU B 1 77 ? -23.824 -56.762 2.763 1.00 40.13 65 LEU B CA 1
ATOM 3104 C C . LEU B 1 77 ? -23.438 -55.305 2.932 1.00 43.57 65 LEU B C 1
ATOM 3105 O O . LEU B 1 77 ? -22.265 -54.961 3.033 1.00 46.68 65 LEU B O 1
ATOM 3110 N N . GLY B 1 78 ? -24.451 -54.445 2.903 1.00 41.65 66 GLY B N 1
ATOM 3111 C CA . GLY B 1 78 ? -24.289 -53.025 3.104 1.00 36.57 66 GLY B CA 1
ATOM 3112 C C . GLY B 1 78 ? -25.152 -52.672 4.274 1.00 35.48 66 GLY B C 1
ATOM 3113 O O . GLY B 1 78 ? -25.690 -53.561 4.971 1.00 35.21 66 GLY B O 1
ATOM 3114 N N . HIS B 1 79 ? -25.286 -51.379 4.517 1.00 35.56 67 HIS B N 1
ATOM 3115 C CA . HIS B 1 79 ? -26.240 -50.898 5.509 1.00 33.97 67 HIS B CA 1
ATOM 3116 C C . HIS B 1 79 ? -27.080 -49.781 4.939 1.00 34.62 67 HIS B C 1
ATOM 3117 O O . HIS B 1 79 ? -26.635 -48.972 4.126 1.00 33.27 67 HIS B O 1
ATOM 3124 N N . ILE B 1 80 ? -28.312 -49.748 5.398 1.00 37.02 68 ILE B N 1
ATOM 3125 C CA . ILE B 1 80 ? -29.292 -48.839 4.826 1.00 41.03 68 ILE B CA 1
ATOM 3126 C C . ILE B 1 80 ? -29.670 -47.754 5.822 1.00 46.22 68 ILE B C 1
ATOM 3127 O O . ILE B 1 80 ? -30.512 -46.901 5.488 1.00 37.28 68 ILE B O 1
ATOM 3132 N N . ASP B 1 81 ? -29.051 -47.781 7.025 1.00 41.27 69 ASP B N 1
ATOM 3133 C CA . ASP B 1 81 ? -29.233 -46.699 7.979 1.00 38.91 69 ASP B CA 1
ATOM 3134 C C . ASP B 1 81 ? -28.165 -45.676 7.781 1.00 36.43 69 ASP B C 1
ATOM 3135 O O . ASP B 1 81 ? -27.163 -45.921 7.160 1.00 37.90 69 ASP B O 1
ATOM 3140 N N . THR B 1 82 ? -28.426 -44.476 8.261 1.00 41.47 70 THR B N 1
ATOM 3141 C CA . THR B 1 82 ? -27.454 -43.394 8.151 1.00 44.32 70 THR B CA 1
ATOM 3142 C C . THR B 1 82 ? -27.390 -42.692 9.503 1.00 43.73 70 THR B C 1
ATOM 3143 O O . THR B 1 82 ? -28.239 -42.940 10.376 1.00 41.30 70 THR B O 1
ATOM 3147 N N . VAL B 1 83 ? -26.425 -41.794 9.674 1.00 49.99 71 VAL B N 1
ATOM 3148 C CA . VAL B 1 83 ? -26.440 -40.957 10.873 1.00 53.74 71 VAL B CA 1
ATOM 3149 C C . VAL B 1 83 ? -27.639 -40.030 10.732 1.00 56.75 71 VAL B C 1
ATOM 3150 O O . VAL B 1 83 ? -28.034 -39.709 9.614 1.00 52.71 71 VAL B O 1
ATOM 3154 N N . PRO B 1 84 ? -28.240 -39.617 11.858 1.00 57.04 72 PRO B N 1
ATOM 3155 C CA . PRO B 1 84 ? -29.440 -38.777 11.736 1.00 56.15 72 PRO B CA 1
ATOM 3156 C C . PRO B 1 84 ? -29.169 -37.415 11.042 1.00 54.40 72 PRO B C 1
ATOM 3157 O O . PRO B 1 84 ? -28.041 -36.932 11.021 1.00 48.82 72 PRO B O 1
ATOM 3161 N N . GLY B 1 85 ? -30.202 -36.845 10.432 1.00 56.80 73 GLY B N 1
ATOM 3162 C CA . GLY B 1 85 ? -30.118 -35.511 9.886 1.00 55.30 73 GLY B CA 1
ATOM 3163 C C . GLY B 1 85 ? -30.031 -35.531 8.388 1.00 58.81 73 GLY B C 1
ATOM 3164 O O . GLY B 1 85 ? -28.944 -35.704 7.837 1.00 59.30 73 GLY B O 1
ATOM 3165 N N . GLN B 1 86 ? -31.173 -35.322 7.726 1.00 57.43 74 GLN B N 1
ATOM 3166 C CA . GLN B 1 86 ? -31.216 -35.288 6.276 1.00 57.42 74 GLN B CA 1
ATOM 3167 C C . GLN B 1 86 ? -30.512 -34.088 5.734 1.00 56.60 74 GLN B C 1
ATOM 3168 O O . GLN B 1 86 ? -30.420 -33.058 6.384 1.00 59.21 74 GLN B O 1
ATOM 3174 N N . ILE B 1 87 ? -30.007 -34.254 4.522 1.00 60.27 75 ILE B N 1
ATOM 3175 C CA . ILE B 1 87 ? -29.509 -33.162 3.723 1.00 62.43 75 ILE B CA 1
ATOM 3176 C C . ILE B 1 87 ? -30.338 -33.150 2.407 1.00 58.77 75 ILE B C 1
ATOM 3177 O O . ILE B 1 87 ? -30.572 -34.173 1.790 1.00 57.72 75 ILE B O 1
ATOM 3182 N N . PRO B 1 88 ? -30.825 -31.986 1.994 1.00 57.81 76 PRO B N 1
ATOM 3183 C CA . PRO B 1 88 ? -31.656 -31.986 0.781 1.00 54.07 76 PRO B CA 1
ATOM 3184 C C . PRO B 1 88 ? -30.981 -32.630 -0.419 1.00 51.25 76 PRO B C 1
ATOM 3185 O O . PRO B 1 88 ? -29.864 -32.249 -0.764 1.00 46.11 76 PRO B O 1
ATOM 3189 N N . VAL B 1 89 ? -31.684 -33.558 -1.074 1.00 51.77 77 VAL B N 1
ATOM 3190 C CA . VAL B 1 89 ? -31.133 -34.303 -2.213 1.00 52.42 77 VAL B CA 1
ATOM 3191 C C . VAL B 1 89 ? -31.203 -33.528 -3.528 1.00 58.15 77 VAL B C 1
ATOM 3192 O O . VAL B 1 89 ? -32.254 -33.009 -3.883 1.00 57.44 77 VAL B O 1
ATOM 3196 N N . ARG B 1 90 ? -30.085 -33.448 -4.238 1.00 59.99 78 ARG B N 1
ATOM 3197 C CA . ARG B 1 90 ? -30.008 -32.694 -5.484 1.00 61.29 78 ARG B CA 1
ATOM 3198 C C . ARG B 1 90 ? -29.019 -33.435 -6.333 1.00 63.25 78 ARG B C 1
ATOM 3199 O O . ARG B 1 90 ? -27.944 -33.806 -5.844 1.00 55.70 78 ARG B O 1
ATOM 3207 N N . LEU B 1 91 ? -29.370 -33.636 -7.595 1.00 63.24 79 LEU B N 1
ATOM 3208 C CA . LEU B 1 91 ? -28.395 -33.996 -8.614 1.00 68.86 79 LEU B CA 1
ATOM 3209 C C . LEU B 1 91 ? -27.975 -32.717 -9.357 1.00 67.14 79 LEU B C 1
ATOM 3210 O O . LEU B 1 91 ? -28.784 -32.098 -10.035 1.00 72.28 79 LEU B O 1
ATOM 3215 N N . GLU B 1 92 ? -26.707 -32.346 -9.253 1.00 68.13 80 GLU B N 1
ATOM 3216 C CA . GLU B 1 92 ? -26.240 -31.054 -9.724 1.00 65.73 80 GLU B CA 1
ATOM 3217 C C . GLU B 1 92 ? -24.763 -31.140 -10.078 1.00 67.96 80 GLU B C 1
ATOM 3218 O O . GLU B 1 92 ? -23.952 -31.472 -9.228 1.00 68.61 80 GLU B O 1
ATOM 3224 N N . GLY B 1 93 ? -24.415 -30.821 -11.324 1.00 72.55 81 GLY B N 1
ATOM 3225 C CA . GLY B 1 93 ? -23.069 -31.091 -11.856 1.00 72.02 81 GLY B CA 1
ATOM 3226 C C . GLY B 1 93 ? -23.018 -32.570 -12.169 1.00 78.84 81 GLY B C 1
ATOM 3227 O O . GLY B 1 93 ? -24.006 -33.152 -12.633 1.00 94.17 81 GLY B O 1
ATOM 3228 N N . GLY B 1 94 ? -21.896 -33.207 -11.893 1.00 75.96 82 GLY B N 1
ATOM 3229 C CA . GLY B 1 94 ? -21.873 -34.675 -11.920 1.00 79.35 82 GLY B CA 1
ATOM 3230 C C . GLY B 1 94 ? -22.059 -35.307 -10.540 1.00 72.76 82 GLY B C 1
ATOM 3231 O O . GLY B 1 94 ? -21.812 -36.495 -10.376 1.00 72.17 82 GLY B O 1
ATOM 3232 N N . ARG B 1 95 ? -22.511 -34.516 -9.565 1.00 65.55 83 ARG B N 1
ATOM 3233 C CA . ARG B 1 95 ? -22.536 -34.904 -8.160 1.00 62.50 83 ARG B CA 1
ATOM 3234 C C . ARG B 1 95 ? -23.940 -35.084 -7.645 1.00 60.38 83 ARG B C 1
ATOM 3235 O O . ARG B 1 95 ? -24.779 -34.197 -7.804 1.00 61.44 83 ARG B O 1
ATOM 3243 N N . LEU B 1 96 ? -24.182 -36.217 -6.988 1.00 55.13 84 LEU B N 1
ATOM 3244 C CA . LEU B 1 96 ? -25.465 -36.476 -6.358 1.00 52.55 84 LEU B CA 1
ATOM 3245 C C . LEU B 1 96 ? -25.327 -36.269 -4.864 1.00 53.12 84 LEU B C 1
ATOM 3246 O O . LEU B 1 96 ? -24.539 -36.946 -4.242 1.00 55.83 84 LEU B O 1
ATOM 3251 N N . PHE B 1 97 ? -26.082 -35.329 -4.300 1.00 58.42 85 PHE B N 1
ATOM 3252 C CA . PHE B 1 97 ? -25.988 -34.969 -2.868 1.00 54.63 85 PHE B CA 1
ATOM 3253 C C . PHE B 1 97 ? -27.040 -35.669 -2.025 1.00 54.72 85 PHE B C 1
ATOM 3254 O O . PHE B 1 97 ? -28.197 -35.802 -2.447 1.00 55.51 85 PHE B O 1
ATOM 3262 N N . GLY B 1 98 ? -26.655 -36.138 -0.837 1.00 51.34 86 GLY B N 1
ATOM 3263 C CA . GLY B 1 98 ? -27.635 -36.793 0.027 1.00 49.28 86 GLY B CA 1
ATOM 3264 C C . GLY B 1 98 ? -27.017 -37.517 1.199 1.00 51.98 86 GLY B C 1
ATOM 3265 O O . GLY B 1 98 ? -25.873 -37.988 1.101 1.00 50.59 86 GLY B O 1
ATOM 3266 N N . ARG B 1 99 ? -27.785 -37.598 2.295 1.00 46.30 87 ARG B N 1
ATOM 3267 C CA . ARG B 1 99 ? -27.405 -38.336 3.474 1.00 45.99 87 ARG B CA 1
ATOM 3268 C C . ARG B 1 99 ? -27.394 -39.810 3.063 1.00 46.45 87 ARG B C 1
ATOM 3269 O O . ARG B 1 99 ? -28.430 -40.378 2.726 1.00 45.60 87 ARG B O 1
ATOM 3277 N N . GLY B 1 100 ? -26.220 -40.424 3.082 1.00 49.81 88 GLY B N 1
ATOM 3278 C CA . GLY B 1 100 ? -26.099 -41.805 2.649 1.00 47.81 88 GLY B CA 1
ATOM 3279 C C . GLY B 1 100 ? -25.487 -41.960 1.287 1.00 44.61 88 GLY B C 1
ATOM 3280 O O . GLY B 1 100 ? -25.224 -43.089 0.874 1.00 50.07 88 GLY B O 1
ATOM 3281 N N . ALA B 1 101 ? -25.226 -40.858 0.591 1.00 43.15 89 ALA B N 1
ATOM 3282 C CA . ALA B 1 101 ? -24.691 -40.943 -0.790 1.00 48.01 89 ALA B CA 1
ATOM 3283 C C . ALA B 1 101 ? -23.465 -41.833 -0.833 1.00 49.36 89 ALA B C 1
ATOM 3284 O O . ALA B 1 101 ? -23.269 -42.662 -1.729 1.00 52.13 89 ALA B O 1
ATOM 3286 N N . VAL B 1 102 ? -22.667 -41.642 0.200 1.00 52.01 90 VAL B N 1
ATOM 3287 C CA . VAL B 1 102 ? -21.406 -42.303 0.395 1.00 51.33 90 VAL B CA 1
ATOM 3288 C C . VAL B 1 102 ? -21.547 -43.342 1.504 1.00 46.67 90 VAL B C 1
ATOM 3289 O O . VAL B 1 102 ? -21.095 -44.450 1.358 1.00 43.96 90 VAL B O 1
ATOM 3293 N N . ASP B 1 103 ? -22.185 -42.997 2.613 1.00 45.31 91 ASP B N 1
ATOM 3294 C CA . ASP B 1 103 ? -22.199 -43.879 3.759 1.00 45.54 91 ASP B CA 1
ATOM 3295 C C . ASP B 1 103 ? -23.626 -44.140 4.139 1.00 42.45 91 ASP B C 1
ATOM 3296 O O . ASP B 1 103 ? -24.181 -43.425 4.976 1.00 38.99 91 ASP B O 1
ATOM 3301 N N . ALA B 1 104 ? -24.234 -45.167 3.562 1.00 41.46 92 ALA B N 1
ATOM 3302 C CA . ALA B 1 104 ? -23.670 -45.979 2.520 1.00 40.42 92 ALA B CA 1
ATOM 3303 C C . ALA B 1 104 ? -24.795 -46.507 1.593 1.00 40.00 92 ALA B C 1
ATOM 3304 O O . ALA B 1 104 ? -24.798 -47.655 1.159 1.00 40.74 92 ALA B O 1
ATOM 3306 N N . LYS B 1 105 ? -25.740 -45.645 1.266 1.00 41.68 93 LYS B N 1
ATOM 3307 C CA . LYS B 1 105 ? -26.829 -46.053 0.379 1.00 36.93 93 LYS B CA 1
ATOM 3308 C C . LYS B 1 105 ? -26.274 -46.222 -1.030 1.00 35.08 93 LYS B C 1
ATOM 3309 O O . LYS B 1 105 ? -26.596 -47.167 -1.718 1.00 43.87 93 LYS B O 1
ATOM 3315 N N . GLY B 1 106 ? -25.338 -45.393 -1.425 1.00 34.43 94 GLY B N 1
ATOM 3316 C CA . GLY B 1 106 ? -24.742 -45.552 -2.738 1.00 38.22 94 GLY B CA 1
ATOM 3317 C C . GLY B 1 106 ? -24.076 -46.888 -2.917 1.00 42.00 94 GLY B C 1
ATOM 3318 O O . GLY B 1 106 ? -24.327 -47.579 -3.885 1.00 48.29 94 GLY B O 1
ATOM 3319 N N . PRO B 1 107 ? -23.177 -47.252 -1.989 1.00 47.25 95 PRO B N 1
ATOM 3320 C CA . PRO B 1 107 ? -22.541 -48.553 -2.081 1.00 44.46 95 PRO B CA 1
ATOM 3321 C C . PRO B 1 107 ? -23.491 -49.738 -2.157 1.00 41.03 95 PRO B C 1
ATOM 3322 O O . PRO B 1 107 ? -23.230 -50.675 -2.903 1.00 37.87 95 PRO B O 1
ATOM 3326 N N . PHE B 1 108 ? -24.577 -49.708 -1.389 1.00 37.57 96 PHE B N 1
ATOM 3327 C CA . PHE B 1 108 ? -25.472 -50.830 -1.397 1.00 36.20 96 PHE B CA 1
ATOM 3328 C C . PHE B 1 108 ? -26.304 -50.885 -2.700 1.00 40.90 96 PHE B C 1
ATOM 3329 O O . PHE B 1 108 ? -26.525 -51.962 -3.266 1.00 41.26 96 PHE B O 1
ATOM 3337 N N . VAL B 1 109 ? -26.751 -49.721 -3.172 1.00 41.95 97 VAL B N 1
ATOM 3338 C CA . VAL B 1 109 ? -27.449 -49.651 -4.443 1.00 43.37 97 VAL B CA 1
ATOM 3339 C C . VAL B 1 109 ? -26.509 -50.129 -5.550 1.00 44.13 97 VAL B C 1
ATOM 3340 O O . VAL B 1 109 ? -26.942 -50.850 -6.464 1.00 45.43 97 VAL B O 1
ATOM 3344 N N . ALA B 1 110 ? -25.233 -49.777 -5.473 1.00 37.10 98 ALA B N 1
ATOM 3345 C CA . ALA B 1 110 ? -24.317 -50.286 -6.478 1.00 40.25 98 ALA B CA 1
ATOM 3346 C C . ALA B 1 110 ? -24.225 -51.802 -6.405 1.00 43.07 98 ALA B C 1
ATOM 3347 O O . ALA B 1 110 ? -24.006 -52.456 -7.417 1.00 48.43 98 ALA B O 1
ATOM 3349 N N . MET B 1 111 ? -24.385 -52.369 -5.219 1.00 44.12 99 MET B N 1
ATOM 3350 C CA . MET B 1 111 ? -24.394 -53.816 -5.106 1.00 46.31 99 MET B CA 1
ATOM 3351 C C . MET B 1 111 ? -25.606 -54.405 -5.826 1.00 47.92 99 MET B C 1
ATOM 3352 O O . MET B 1 111 ? -25.500 -55.421 -6.509 1.00 49.98 99 MET B O 1
ATOM 3357 N N . ILE B 1 112 ? -26.756 -53.771 -5.640 1.00 48.35 100 ILE B N 1
ATOM 3358 C CA . ILE B 1 112 ? -28.008 -54.206 -6.234 1.00 46.13 100 ILE B CA 1
ATOM 3359 C C . ILE B 1 112 ? -27.952 -54.276 -7.765 1.00 46.20 100 ILE B C 1
ATOM 3360 O O . ILE B 1 112 ? -28.280 -55.302 -8.345 1.00 45.24 100 ILE B O 1
ATOM 3365 N N . PHE B 1 113 ? -27.533 -53.192 -8.403 1.00 47.78 101 PHE B N 1
ATOM 3366 C CA . PHE B 1 113 ? -27.461 -53.143 -9.865 1.00 50.28 101 PHE B CA 1
ATOM 3367 C C . PHE B 1 113 ? -26.382 -54.051 -10.409 1.00 53.51 101 PHE B C 1
ATOM 3368 O O . PHE B 1 113 ? -26.580 -54.681 -11.443 1.00 54.38 101 PHE B O 1
ATOM 3376 N N . ALA B 1 114 ? -25.265 -54.151 -9.700 1.00 54.77 102 ALA B N 1
ATOM 3377 C CA . ALA B 1 114 ? -24.213 -55.069 -10.105 1.00 55.03 102 ALA B CA 1
ATOM 3378 C C . ALA B 1 114 ? -24.746 -56.479 -10.138 1.00 53.80 102 ALA B C 1
ATOM 3379 O O . ALA B 1 114 ? -24.559 -57.208 -11.119 1.00 57.67 102 ALA B O 1
ATOM 3381 N N . ALA B 1 115 ? -25.416 -56.879 -9.068 1.00 49.15 103 ALA B N 1
ATOM 3382 C CA . ALA B 1 115 ? -25.895 -58.245 -9.006 1.00 52.06 103 ALA B CA 1
ATOM 3383 C C . ALA B 1 115 ? -26.978 -58.472 -10.054 1.00 54.33 103 ALA B C 1
ATOM 3384 O O . ALA B 1 115 ? -27.158 -59.586 -10.542 1.00 46.83 103 ALA B O 1
ATOM 3386 N N . ALA B 1 116 ? -27.708 -57.408 -10.367 1.00 56.09 104 ALA B N 1
ATOM 3387 C CA . ALA B 1 116 ? -28.810 -57.487 -11.301 1.00 55.42 104 ALA B CA 1
ATOM 3388 C C . ALA B 1 116 ? -28.330 -57.764 -12.732 1.00 56.23 104 ALA B C 1
ATOM 3389 O O . ALA B 1 116 ? -29.032 -58.447 -13.477 1.00 56.56 104 ALA B O 1
ATOM 3391 N N . GLY B 1 117 ? -27.138 -57.277 -13.091 1.00 54.35 105 GLY B N 1
ATOM 3392 C CA . GLY B 1 117 ? -26.572 -57.482 -14.431 1.00 52.86 105 GLY B CA 1
ATOM 3393 C C . GLY B 1 117 ? -25.614 -58.646 -14.532 1.00 52.41 105 GLY B C 1
ATOM 3394 O O . GLY B 1 117 ? -24.657 -58.610 -15.294 1.00 57.19 105 GLY B O 1
ATOM 3395 N N . LEU B 1 118 ? -25.872 -59.691 -13.759 1.00 57.75 106 LEU B N 1
ATOM 3396 C CA . LEU B 1 118 ? -24.950 -60.817 -13.636 1.00 58.39 106 LEU B CA 1
ATOM 3397 C C . LEU B 1 118 ? -25.132 -61.841 -14.779 1.00 59.47 106 LEU B C 1
ATOM 3398 O O . LEU B 1 118 ? -26.268 -62.241 -15.077 1.00 53.48 106 LEU B O 1
ATOM 3403 N N . SER B 1 119 ? -24.023 -62.296 -15.372 1.00 61.10 107 SER B N 1
ATOM 3404 C CA . SER B 1 119 ? -24.036 -63.380 -16.384 1.00 59.38 107 SER B CA 1
ATOM 3405 C C . SER B 1 119 ? -24.843 -64.603 -16.004 1.00 61.78 107 SER B C 1
ATOM 3406 O O . SER B 1 119 ? -24.929 -64.967 -14.838 1.00 59.83 107 SER B O 1
ATOM 3409 N N . GLU B 1 120 ? -25.347 -65.289 -17.023 1.00 68.87 108 GLU B N 1
ATOM 3410 C CA . GLU B 1 120 ? -25.923 -66.619 -16.849 1.00 71.94 108 GLU B CA 1
ATOM 3411 C C . GLU B 1 120 ? -24.824 -67.581 -16.374 1.00 64.31 108 GLU B C 1
ATOM 3412 O O . GLU B 1 120 ? -25.053 -68.433 -15.535 1.00 67.79 108 GLU B O 1
ATOM 3418 N N . GLU B 1 121 ? -23.630 -67.435 -16.929 1.00 63.27 109 GLU B N 1
ATOM 3419 C CA . GLU B 1 121 ? -22.486 -68.227 -16.518 1.00 70.24 109 GLU B CA 1
ATOM 3420 C C . GLU B 1 121 ? -22.271 -68.033 -15.007 1.00 70.46 109 GLU B C 1
ATOM 3421 O O . GLU B 1 121 ? -22.019 -68.982 -14.272 1.00 61.11 109 GLU B O 1
ATOM 3427 N N . ALA B 1 122 ? -22.406 -66.795 -14.549 1.00 65.72 110 ALA B N 1
ATOM 3428 C CA . ALA B 1 122 ? -22.125 -66.477 -13.174 1.00 64.62 110 ALA B CA 1
ATOM 3429 C C . ALA B 1 122 ? -23.270 -66.899 -12.240 1.00 63.71 110 ALA B C 1
ATOM 3430 O O . ALA B 1 122 ? -23.010 -67.334 -11.094 1.00 54.29 110 ALA B O 1
ATOM 3432 N N . ARG B 1 123 ? -24.519 -66.814 -12.714 1.00 54.23 111 ARG B N 1
ATOM 3433 C CA . ARG B 1 123 ? -25.649 -67.270 -11.901 1.00 52.60 111 ARG B CA 1
ATOM 3434 C C . ARG B 1 123 ? -25.634 -68.765 -11.758 1.00 54.41 111 ARG B C 1
ATOM 3435 O O . ARG B 1 123 ? -26.353 -69.327 -10.897 1.00 50.43 111 ARG B O 1
ATOM 3443 N N . LYS B 1 124 ? -24.830 -69.415 -12.600 1.00 58.03 112 LYS B N 1
ATOM 3444 C CA . LYS B 1 124 ? -24.597 -70.857 -12.502 1.00 69.44 112 LYS B CA 1
ATOM 3445 C C . LYS B 1 124 ? -23.593 -71.201 -11.383 1.00 66.57 112 LYS B C 1
ATOM 3446 O O . LYS B 1 124 ? -23.784 -72.179 -10.675 1.00 68.87 112 LYS B O 1
ATOM 3452 N N . ARG B 1 125 ? -22.527 -70.420 -11.225 1.00 61.88 113 ARG B N 1
ATOM 3453 C CA . ARG B 1 125 ? -21.498 -70.737 -10.218 1.00 68.03 113 ARG B CA 1
ATOM 3454 C C . ARG B 1 125 ? -21.796 -70.150 -8.839 1.00 60.81 113 ARG B C 1
ATOM 3455 O O . ARG B 1 125 ? -21.391 -70.720 -7.836 1.00 60.39 113 ARG B O 1
ATOM 3463 N N . LEU B 1 126 ? -22.509 -69.020 -8.803 1.00 59.09 114 LEU B N 1
ATOM 3464 C CA . LEU B 1 126 ? -22.727 -68.249 -7.579 1.00 51.81 114 LEU B CA 1
ATOM 3465 C C . LEU B 1 126 ? -24.187 -68.221 -7.155 1.00 51.53 114 LEU B C 1
ATOM 3466 O O . LEU B 1 126 ? -25.076 -68.252 -7.997 1.00 53.65 114 LEU B O 1
ATOM 3471 N N . THR B 1 127 ? -24.419 -68.196 -5.846 1.00 49.04 115 THR B N 1
ATOM 3472 C CA . THR B 1 127 ? -25.686 -67.714 -5.272 1.00 49.79 115 THR B CA 1
ATOM 3473 C C . THR B 1 127 ? -25.307 -66.438 -4.479 1.00 51.01 115 THR B C 1
ATOM 3474 O O . THR B 1 127 ? -24.505 -66.504 -3.553 1.00 52.28 115 THR B O 1
ATOM 3478 N N . VAL B 1 128 ? -25.820 -65.282 -4.901 1.00 50.27 116 VAL B N 1
ATOM 3479 C CA . VAL B 1 128 ? -25.429 -64.001 -4.338 1.00 47.31 116 VAL B CA 1
ATOM 3480 C C . VAL B 1 128 ? -26.547 -63.511 -3.450 1.00 50.00 116 VAL B C 1
ATOM 3481 O O . VAL B 1 128 ? -27.670 -63.300 -3.943 1.00 39.65 116 VAL B O 1
ATOM 3485 N N . HIS B 1 129 ? -26.250 -63.348 -2.151 1.00 44.52 117 HIS B N 1
ATOM 3486 C CA . HIS B 1 129 ? -27.208 -62.770 -1.196 1.00 43.88 117 HIS B CA 1
ATOM 3487 C C . HIS B 1 129 ? -26.913 -61.276 -0.912 1.00 44.58 117 HIS B C 1
ATOM 3488 O O . HIS B 1 129 ? -25.765 -60.891 -0.655 1.00 47.57 117 HIS B O 1
ATOM 3495 N N . LEU B 1 130 ? -27.953 -60.451 -0.951 1.00 43.71 118 LEU B N 1
ATOM 3496 C CA . LEU B 1 130 ? -27.850 -59.020 -0.764 1.00 39.17 118 LEU B CA 1
ATOM 3497 C C . LEU B 1 130 ? -28.499 -58.733 0.556 1.00 41.12 118 LEU B C 1
ATOM 3498 O O . LEU B 1 130 ? -29.586 -59.249 0.816 1.00 39.70 118 LEU B O 1
ATOM 3503 N N . VAL B 1 131 ? -27.828 -57.936 1.396 1.00 42.19 119 VAL B N 1
ATOM 3504 C CA . VAL B 1 131 ? -28.359 -57.546 2.703 1.00 42.24 119 VAL B CA 1
ATOM 3505 C C . VAL B 1 131 ? -28.122 -56.057 2.933 1.00 45.66 119 VAL B C 1
ATOM 3506 O O . VAL B 1 131 ? -26.978 -55.617 3.077 1.00 41.48 119 VAL B O 1
ATOM 3510 N N . GLY B 1 132 ? -29.209 -55.290 2.925 1.00 43.14 120 GLY B N 1
ATOM 3511 C CA . GLY B 1 132 ? -29.184 -53.905 3.327 1.00 39.31 120 GLY B CA 1
ATOM 3512 C C . GLY B 1 132 ? -29.439 -53.834 4.810 1.00 41.13 120 GLY B C 1
ATOM 3513 O O . GLY B 1 132 ? -30.570 -53.703 5.234 1.00 42.43 120 GLY B O 1
ATOM 3514 N N . ALA B 1 133 ? -28.359 -53.914 5.596 1.00 46.74 121 ALA B N 1
ATOM 3515 C CA . ALA B 1 133 ? -28.433 -54.130 7.051 1.00 44.68 121 ALA B CA 1
ATOM 3516 C C . ALA B 1 133 ? -28.886 -52.893 7.792 1.00 42.92 121 ALA B C 1
ATOM 3517 O O . ALA B 1 133 ? -28.572 -51.760 7.380 1.00 40.30 121 ALA B O 1
ATOM 3519 N N . THR B 1 134 ? -29.617 -53.125 8.884 1.00 41.29 122 THR B N 1
ATOM 3520 C CA . THR B 1 134 ? -30.069 -52.059 9.766 1.00 40.64 122 THR B CA 1
ATOM 3521 C C . THR B 1 134 ? -29.119 -51.809 10.961 1.00 43.87 122 THR B C 1
ATOM 3522 O O . THR B 1 134 ? -28.414 -52.714 11.425 1.00 42.66 122 THR B O 1
ATOM 3526 N N . GLU B 1 135 ? -29.117 -50.565 11.445 1.00 46.59 123 GLU B N 1
ATOM 3527 C CA . GLU B 1 135 ? -28.496 -50.211 12.731 1.00 43.00 123 GLU B CA 1
ATOM 3528 C C . GLU B 1 135 ? -26.964 -50.380 12.785 1.00 41.39 123 GLU B C 1
ATOM 3529 O O . GLU B 1 135 ? -26.386 -50.603 13.835 1.00 42.87 123 GLU B O 1
ATOM 3535 N N . GLU B 1 136 ? -26.327 -50.272 11.629 1.00 38.29 124 GLU B N 1
ATOM 3536 C CA . GLU B 1 136 ? -24.917 -50.357 11.516 1.00 37.58 124 GLU B CA 1
ATOM 3537 C C . GLU B 1 136 ? -24.287 -49.128 12.125 1.00 43.35 124 GLU B C 1
ATOM 3538 O O . GLU B 1 136 ? -23.151 -49.212 12.625 1.00 35.02 124 GLU B O 1
ATOM 3544 N N . GLU B 1 137 ? -25.003 -47.995 12.050 1.00 42.17 125 GLU B N 1
ATOM 3545 C CA . GLU B 1 137 ? -24.541 -46.735 12.618 1.00 44.33 125 GLU B CA 1
ATOM 3546 C C . GLU B 1 137 ? -24.742 -46.657 14.146 1.00 49.21 125 GLU B C 1
ATOM 3547 O O . GLU B 1 137 ? -24.146 -45.806 14.808 1.00 55.45 125 GLU B O 1
ATOM 3553 N N . ALA B 1 138 ? -25.545 -47.562 14.700 1.00 47.55 126 ALA B N 1
ATOM 3554 C CA . ALA B 1 138 ? -25.680 -47.706 16.140 1.00 46.92 126 ALA B CA 1
ATOM 3555 C C . ALA B 1 138 ? -24.808 -48.840 16.688 1.00 46.35 126 ALA B C 1
ATOM 3556 O O . ALA B 1 138 ? -24.276 -49.660 15.933 1.00 41.32 126 ALA B O 1
ATOM 3558 N N . PRO B 1 139 ? -24.649 -48.876 18.021 1.00 49.42 127 PRO B N 1
ATOM 3559 C CA . PRO B 1 139 ? -23.886 -49.933 18.713 1.00 49.71 127 PRO B CA 1
ATOM 3560 C C . PRO B 1 139 ? -24.358 -51.362 18.481 1.00 49.93 127 PRO B C 1
ATOM 3561 O O . PRO B 1 139 ? -23.527 -52.264 18.399 1.00 47.39 127 PRO B O 1
ATOM 3565 N N . SER B 1 140 ? -25.673 -51.556 18.374 1.00 47.74 128 SER B N 1
ATOM 3566 C CA . SER B 1 140 ? -26.269 -52.877 18.103 1.00 48.04 128 SER B CA 1
ATOM 3567 C C . SER B 1 140 ? -25.728 -53.624 16.870 1.00 43.66 128 SER B C 1
ATOM 3568 O O . SER B 1 140 ? -25.448 -54.815 16.956 1.00 45.14 128 SER B O 1
ATOM 3571 N N . SER B 1 141 ? -25.627 -52.947 15.728 1.00 45.38 129 SER B N 1
ATOM 3572 C CA . SER B 1 141 ? -25.538 -53.642 14.425 1.00 42.77 129 SER B CA 1
ATOM 3573 C C . SER B 1 141 ? -26.551 -54.813 14.353 1.00 44.55 129 SER B C 1
ATOM 3574 O O . SER B 1 141 ? -26.227 -55.939 13.952 1.00 46.61 129 SER B O 1
ATOM 3577 N N . LYS B 1 142 ? -27.767 -54.528 14.777 1.00 44.22 130 LYS B N 1
ATOM 3578 C CA . LYS B 1 142 ? -28.854 -55.522 14.849 1.00 51.42 130 LYS B CA 1
ATOM 3579 C C . LYS B 1 142 ? -29.009 -56.314 13.556 1.00 49.32 130 LYS B C 1
ATOM 3580 O O . LYS B 1 142 ? -29.154 -57.529 13.599 1.00 47.99 130 LYS B O 1
ATOM 3586 N N . GLY B 1 143 ? -28.986 -55.594 12.435 1.00 46.23 131 GLY B N 1
ATOM 3587 C CA . GLY B 1 143 ? -29.206 -56.159 11.128 1.00 44.53 131 GLY B CA 1
ATOM 3588 C C . GLY B 1 143 ? -28.170 -57.156 10.702 1.00 42.91 131 GLY B C 1
ATOM 3589 O O . GLY B 1 143 ? -28.498 -58.273 10.285 1.00 44.52 131 GLY B O 1
ATOM 3590 N N . ALA B 1 144 ? -26.911 -56.769 10.791 1.00 43.06 132 ALA B N 1
ATOM 3591 C CA . ALA B 1 144 ? -25.829 -57.692 10.488 1.00 39.86 132 ALA B CA 1
ATOM 3592 C C . ALA B 1 144 ? -25.835 -58.879 11.450 1.00 42.73 132 ALA B C 1
ATOM 3593 O O . ALA B 1 144 ? -25.540 -60.003 11.063 1.00 38.51 132 ALA B O 1
ATOM 3595 N N . ARG B 1 145 ? -26.197 -58.639 12.700 1.00 44.23 133 ARG B N 1
ATOM 3596 C CA . ARG B 1 145 ? -26.217 -59.725 13.679 1.00 46.28 133 ARG B CA 1
ATOM 3597 C C . ARG B 1 145 ? -27.416 -60.674 13.466 1.00 44.38 133 ARG B C 1
ATOM 3598 O O . ARG B 1 145 ? -27.338 -61.855 13.775 1.00 45.29 133 ARG B O 1
ATOM 3606 N N . PHE B 1 146 ? -28.516 -60.168 12.927 1.00 44.45 134 PHE B N 1
ATOM 3607 C CA . PHE B 1 146 ? -29.667 -61.018 12.656 1.00 48.02 134 PHE B CA 1
ATOM 3608 C C . PHE B 1 146 ? -29.343 -62.066 11.565 1.00 48.36 134 PHE B C 1
ATOM 3609 O O . PHE B 1 146 ? -29.685 -63.251 11.672 1.00 43.74 134 PHE B O 1
ATOM 3617 N N . VAL B 1 147 ? -28.632 -61.585 10.555 1.00 43.99 135 VAL B N 1
ATOM 3618 C CA . VAL B 1 147 ? -28.269 -62.313 9.366 1.00 46.92 135 VAL B CA 1
ATOM 3619 C C . VAL B 1 147 ? -27.052 -63.212 9.547 1.00 49.79 135 VAL B C 1
ATOM 3620 O O . VAL B 1 147 ? -26.840 -64.142 8.786 1.00 54.50 135 VAL B O 1
ATOM 3624 N N . ALA B 1 148 ? -26.252 -62.942 10.566 1.00 53.25 136 ALA B N 1
ATOM 3625 C CA . ALA B 1 148 ? -25.010 -63.662 10.758 1.00 53.00 136 ALA B CA 1
ATOM 3626 C C . ALA B 1 148 ? -25.221 -65.178 10.922 1.00 49.64 136 ALA B C 1
ATOM 3627 O O . ALA B 1 148 ? -24.559 -65.981 10.235 1.00 41.40 136 ALA B O 1
ATOM 3629 N N . PRO B 1 149 ? -26.138 -65.580 11.812 1.00 46.61 137 PRO B N 1
ATOM 3630 C CA . PRO B 1 149 ? -26.341 -67.045 11.922 1.00 52.23 137 PRO B CA 1
ATOM 3631 C C . PRO B 1 149 ? -27.174 -67.693 10.777 1.00 56.35 137 PRO B C 1
ATOM 3632 O O . PRO B 1 149 ? -27.351 -68.901 10.772 1.00 60.30 137 PRO B O 1
ATOM 3636 N N . ARG B 1 150 ? -27.669 -66.902 9.826 1.00 55.25 138 ARG B N 1
ATOM 3637 C CA . ARG B 1 150 ? -28.552 -67.389 8.780 1.00 50.13 138 ARG B CA 1
ATOM 3638 C C . ARG B 1 150 ? -27.915 -67.551 7.409 1.00 49.71 138 ARG B C 1
ATOM 3639 O O . ARG B 1 150 ? -28.551 -68.080 6.523 1.00 60.43 138 ARG B O 1
ATOM 3647 N N . LEU B 1 151 ? -26.693 -67.079 7.221 1.00 51.10 139 LEU B N 1
ATOM 3648 C CA . LEU B 1 151 ? -26.016 -67.201 5.943 1.00 47.84 139 LEU B CA 1
ATOM 3649 C C . LEU B 1 151 ? -24.656 -67.755 6.177 1.00 54.17 139 LEU B C 1
ATOM 3650 O O . LEU B 1 151 ? -23.985 -67.394 7.132 1.00 52.78 139 LEU B O 1
ATOM 3655 N N . LYS B 1 152 ? -24.222 -68.604 5.261 1.00 60.68 140 LYS B N 1
ATOM 3656 C CA . LYS B 1 152 ? -22.956 -69.276 5.395 1.00 59.22 140 LYS B CA 1
ATOM 3657 C C . LYS B 1 152 ? -22.198 -68.964 4.128 1.00 56.36 140 LYS B C 1
ATOM 3658 O O . LYS B 1 152 ? -22.150 -69.765 3.214 1.00 65.20 140 LYS B O 1
ATOM 3664 N N . PRO B 1 153 ? -21.641 -67.758 4.039 1.00 53.27 141 PRO B N 1
ATOM 3665 C CA . PRO B 1 153 ? -20.968 -67.415 2.809 1.00 51.33 141 PRO B CA 1
ATOM 3666 C C . PRO B 1 153 ? -19.626 -68.088 2.651 1.00 52.72 141 PRO B C 1
ATOM 3667 O O . PRO B 1 153 ? -18.999 -68.487 3.640 1.00 43.78 141 PRO B O 1
ATOM 3671 N N . HIS B 1 154 ? -19.207 -68.182 1.397 1.00 48.84 142 HIS B N 1
ATOM 3672 C CA . HIS B 1 154 ? -17.863 -68.512 1.046 1.00 51.32 142 HIS B CA 1
ATOM 3673 C C . HIS B 1 154 ? -17.083 -67.227 0.843 1.00 52.20 142 HIS B C 1
ATOM 3674 O O . HIS B 1 154 ? -15.860 -67.236 0.921 1.00 56.55 142 HIS B O 1
ATOM 3681 N N . TYR B 1 155 ? -17.781 -66.126 0.570 1.00 49.92 143 TYR B N 1
ATOM 3682 C CA . TYR B 1 155 ? -17.144 -64.824 0.414 1.00 46.26 143 TYR B CA 1
ATOM 3683 C C . TYR B 1 155 ? -18.108 -63.724 0.797 1.00 44.15 143 TYR B C 1
ATOM 3684 O O . TYR B 1 155 ? -19.305 -63.866 0.628 1.00 42.91 143 TYR B O 1
ATOM 3693 N N . ALA B 1 156 ? -17.586 -62.603 1.276 1.00 42.79 144 ALA B N 1
ATOM 3694 C CA . ALA B 1 156 ? -18.441 -61.517 1.731 1.00 44.04 144 ALA B CA 1
ATOM 3695 C C . ALA B 1 156 ? -17.832 -60.201 1.319 1.00 42.01 144 ALA B C 1
ATOM 3696 O O . ALA B 1 156 ? -16.621 -60.025 1.385 1.00 40.23 144 ALA B O 1
ATOM 3698 N N . VAL B 1 157 ? -18.676 -59.297 0.845 1.00 41.33 145 VAL B N 1
ATOM 3699 C CA . VAL B 1 157 ? -18.248 -57.963 0.465 1.00 41.79 145 VAL B CA 1
ATOM 3700 C C . VAL B 1 157 ? -19.107 -56.969 1.221 1.00 41.61 145 VAL B C 1
ATOM 3701 O O . VAL B 1 157 ? -20.330 -57.027 1.134 1.00 44.01 145 VAL B O 1
ATOM 3705 N N . ILE B 1 158 ? -18.447 -56.047 1.936 1.00 39.96 146 ILE B N 1
ATOM 3706 C CA . ILE B 1 158 ? -19.109 -55.139 2.827 1.00 36.53 146 ILE B CA 1
ATOM 3707 C C . ILE B 1 158 ? -19.154 -53.829 2.145 1.00 36.27 146 ILE B C 1
ATOM 3708 O O . ILE B 1 158 ? -18.144 -53.322 1.612 1.00 36.06 146 ILE B O 1
ATOM 3713 N N . GLY B 1 159 ? -20.355 -53.277 2.125 1.00 40.74 147 GLY B N 1
ATOM 3714 C CA . GLY B 1 159 ? -20.614 -52.078 1.335 1.00 40.11 147 GLY B CA 1
ATOM 3715 C C . GLY B 1 159 ? -20.390 -50.827 2.141 1.00 36.34 147 GLY B C 1
ATOM 3716 O O . GLY B 1 159 ? -21.266 -50.362 2.853 1.00 39.29 147 GLY B O 1
ATOM 3717 N N . GLU B 1 160 ? -19.197 -50.292 1.999 1.00 38.56 148 GLU B N 1
ATOM 3718 C CA . GLU B 1 160 ? -18.809 -49.081 2.634 1.00 40.74 148 GLU B CA 1
ATOM 3719 C C . GLU B 1 160 ? -17.934 -48.443 1.617 1.00 39.79 148 GLU B C 1
ATOM 3720 O O . GLU B 1 160 ? -17.367 -49.137 0.783 1.00 40.81 148 GLU B O 1
ATOM 3726 N N . PRO B 1 161 ? -17.839 -47.123 1.660 1.00 39.64 149 PRO B N 1
ATOM 3727 C CA . PRO B 1 161 ? -17.113 -46.384 0.670 1.00 42.62 149 PRO B CA 1
ATOM 3728 C C . PRO B 1 161 ? -15.627 -46.582 0.815 1.00 45.13 149 PRO B C 1
ATOM 3729 O O . PRO B 1 161 ? -15.046 -46.169 1.822 1.00 46.09 149 PRO B O 1
ATOM 3733 N N . SER B 1 162 ? -15.045 -47.185 -0.215 1.00 42.91 150 SER B N 1
ATOM 3734 C CA . SER B 1 162 ? -13.631 -47.346 -0.361 1.00 43.92 150 SER B CA 1
ATOM 3735 C C . SER B 1 162 ? -13.035 -46.484 -1.487 1.00 45.47 150 SER B C 1
ATOM 3736 O O . SER B 1 162 ? -11.821 -46.549 -1.751 1.00 41.77 150 SER B O 1
ATOM 3739 N N . GLY B 1 163 ? -13.853 -45.697 -2.180 1.00 50.09 151 GLY B N 1
ATOM 3740 C CA . GLY B 1 163 ? -13.408 -45.130 -3.478 1.00 48.61 151 GLY B CA 1
ATOM 3741 C C . GLY B 1 163 ? -13.556 -46.230 -4.525 1.00 49.04 151 GLY B C 1
ATOM 3742 O O . GLY B 1 163 ? -13.486 -47.425 -4.210 1.00 50.55 151 GLY B O 1
ATOM 3743 N N . TRP B 1 164 ? -13.795 -45.857 -5.772 1.00 53.20 152 TRP B N 1
ATOM 3744 C CA . TRP B 1 164 ? -14.064 -46.874 -6.796 1.00 56.41 152 TRP B CA 1
ATOM 3745 C C . TRP B 1 164 ? -12.826 -47.705 -7.144 1.00 55.74 152 TRP B C 1
ATOM 3746 O O . TRP B 1 164 ? -12.972 -48.834 -7.623 1.00 51.94 152 TRP B O 1
ATOM 3757 N N . GLU B 1 165 ? -11.633 -47.148 -6.894 1.00 51.76 153 GLU B N 1
ATOM 3758 C CA . GLU B 1 165 ? -10.379 -47.852 -7.119 1.00 53.19 153 GLU B CA 1
ATOM 3759 C C . GLU B 1 165 ? -9.825 -48.528 -5.856 1.00 54.11 153 GLU B C 1
ATOM 3760 O O . GLU B 1 165 ? -8.799 -49.209 -5.903 1.00 53.74 153 GLU B O 1
ATOM 3766 N N . GLY B 1 166 ? -10.497 -48.360 -4.725 1.00 51.03 154 GLY B N 1
ATOM 3767 C CA . GLY B 1 166 ? -10.024 -48.949 -3.476 1.00 50.82 154 GLY B CA 1
ATOM 3768 C C . GLY B 1 166 ? -10.625 -50.298 -3.098 1.00 51.37 154 GLY B C 1
ATOM 3769 O O . GLY B 1 166 ? -11.800 -50.569 -3.321 1.00 55.56 154 GLY B O 1
ATOM 3770 N N . ILE B 1 167 ? -9.792 -51.151 -2.531 1.00 47.81 155 ILE B N 1
ATOM 3771 C CA . ILE B 1 167 ? -10.239 -52.379 -1.923 1.00 50.06 155 ILE B CA 1
ATOM 3772 C C . ILE B 1 167 ? -9.841 -52.293 -0.456 1.00 43.48 155 ILE B C 1
ATOM 3773 O O . ILE B 1 167 ? -8.643 -52.299 -0.138 1.00 36.29 155 ILE B O 1
ATOM 3778 N N . THR B 1 168 ? -10.802 -52.213 0.449 1.00 43.03 156 THR B N 1
ATOM 3779 C CA . THR B 1 168 ? -10.364 -52.097 1.823 1.00 44.09 156 THR B CA 1
ATOM 3780 C C . THR B 1 168 ? -10.310 -53.422 2.518 1.00 38.55 156 THR B C 1
ATOM 3781 O O . THR B 1 168 ? -11.227 -54.232 2.435 1.00 37.99 156 THR B O 1
ATOM 3785 N N . LEU B 1 169 ? -9.174 -53.630 3.165 1.00 39.89 157 LEU B N 1
ATOM 3786 C CA . LEU B 1 169 ? -8.804 -54.905 3.756 1.00 44.53 157 LEU B CA 1
ATOM 3787 C C . LEU B 1 169 ? -9.098 -54.954 5.221 1.00 39.83 157 LEU B C 1
ATOM 3788 O O . LEU B 1 169 ? -9.204 -56.019 5.768 1.00 39.66 157 LEU B O 1
ATOM 3793 N N . GLY B 1 170 ? -9.244 -53.805 5.868 1.00 40.68 158 GLY B N 1
ATOM 3794 C CA . GLY B 1 170 ? -9.544 -53.812 7.277 1.00 38.52 158 GLY B CA 1
ATOM 3795 C C . GLY B 1 170 ? -10.116 -52.537 7.827 1.00 38.49 158 GLY B C 1
ATOM 3796 O O . GLY B 1 170 ? -10.018 -51.491 7.221 1.00 37.94 158 GLY B O 1
ATOM 3797 N N . TYR B 1 171 ? -10.690 -52.672 9.020 1.00 42.21 159 TYR B N 1
ATOM 3798 C CA . TYR B 1 171 ? -11.319 -51.606 9.780 1.00 43.92 159 TYR B CA 1
ATOM 3799 C C . TYR B 1 171 ? -10.942 -51.856 11.232 1.00 42.80 159 TYR B C 1
ATOM 3800 O O . TYR B 1 171 ? -10.832 -52.999 11.671 1.00 42.64 159 TYR B O 1
ATOM 3809 N N . LYS B 1 172 ? -10.803 -50.770 11.975 1.00 42.32 160 LYS B N 1
ATOM 3810 C CA . LYS B 1 172 ? -10.464 -50.830 13.384 1.00 44.03 160 LYS B CA 1
ATOM 3811 C C . LYS B 1 172 ? -11.657 -51.258 14.194 1.00 42.11 160 LYS B C 1
ATOM 3812 O O . LYS B 1 172 ? -12.794 -51.169 13.725 1.00 41.54 160 LYS B O 1
ATOM 3818 N N . GLY B 1 173 ? -11.385 -51.749 15.401 1.00 36.27 161 GLY B N 1
ATOM 3819 C CA . GLY B 1 173 ? -12.427 -52.131 16.341 1.00 33.55 161 GLY B CA 1
ATOM 3820 C C . GLY B 1 173 ? -12.872 -50.907 17.118 1.00 31.92 161 GLY B C 1
ATOM 3821 O O . GLY B 1 173 ? -12.510 -49.788 16.789 1.00 28.57 161 GLY B O 1
ATOM 3822 N N . ARG B 1 174 ? -13.613 -51.126 18.180 1.00 34.79 162 ARG B N 1
ATOM 3823 C CA . ARG B 1 174 ? -14.263 -50.054 18.864 1.00 39.72 162 ARG B CA 1
ATOM 3824 C C . ARG B 1 174 ? -14.563 -50.449 20.303 1.00 40.09 162 ARG B C 1
ATOM 3825 O O . ARG B 1 174 ? -14.752 -51.634 20.614 1.00 37.03 162 ARG B O 1
ATOM 3833 N N . LEU B 1 175 ? -14.580 -49.431 21.168 1.00 35.04 163 LEU B N 1
ATOM 3834 C CA . LEU B 1 175 ? -15.040 -49.579 22.506 1.00 37.16 163 LEU B CA 1
ATOM 3835 C C . LEU B 1 175 ? -15.727 -48.277 22.871 1.00 34.73 163 LEU B C 1
ATOM 3836 O O . LEU B 1 175 ? -15.183 -47.213 22.625 1.00 36.75 163 LEU B O 1
ATOM 3841 N N . LEU B 1 176 ? -16.889 -48.365 23.486 1.00 33.86 164 LEU B N 1
ATOM 3842 C CA . LEU B 1 176 ? -17.555 -47.208 24.024 1.00 37.20 164 LEU B CA 1
ATOM 3843 C C . LEU B 1 176 ? -17.446 -47.272 25.521 1.00 36.57 164 LEU B C 1
ATOM 3844 O O . LEU B 1 176 ? -17.688 -48.335 26.150 1.00 38.45 164 LEU B O 1
ATOM 3849 N N . VAL B 1 177 ? -17.115 -46.136 26.116 1.00 34.57 165 VAL B N 1
ATOM 3850 C CA . VAL B 1 177 ? -16.974 -46.092 27.545 1.00 36.69 165 VAL B CA 1
ATOM 3851 C C . VAL B 1 177 ? -17.803 -44.970 28.130 1.00 35.27 165 VAL B C 1
ATOM 3852 O O . VAL B 1 177 ? -17.776 -43.868 27.631 1.00 40.27 165 VAL B O 1
ATOM 3856 N N . LYS B 1 178 ? -18.528 -45.283 29.197 1.00 37.22 166 LYS B N 1
ATOM 3857 C CA . LYS B 1 178 ? -19.177 -44.319 30.063 1.00 40.15 166 LYS B CA 1
ATOM 3858 C C . LYS B 1 178 ? -18.458 -44.396 31.429 1.00 36.98 166 LYS B C 1
ATOM 3859 O O . LYS B 1 178 ? -18.287 -45.467 31.984 1.00 36.23 166 LYS B O 1
ATOM 3865 N N . ALA B 1 179 ? -17.984 -43.261 31.929 1.00 34.71 167 ALA B N 1
ATOM 3866 C CA . ALA B 1 179 ? -17.328 -43.184 33.230 1.00 38.39 167 ALA B CA 1
ATOM 3867 C C . ALA B 1 179 ? -18.111 -42.256 34.134 1.00 37.42 167 ALA B C 1
ATOM 3868 O O . ALA B 1 179 ? -18.574 -41.225 33.676 1.00 41.78 167 ALA B O 1
ATOM 3870 N N . ARG B 1 180 ? -18.249 -42.597 35.405 1.00 37.32 168 ARG B N 1
ATOM 3871 C CA . ARG B 1 180 ? -19.069 -41.792 36.325 1.00 38.70 168 ARG B CA 1
ATOM 3872 C C . ARG B 1 180 ? -18.410 -41.640 37.707 1.00 37.29 168 ARG B C 1
ATOM 3873 O O . ARG B 1 180 ? -17.765 -42.560 38.227 1.00 38.44 168 ARG B O 1
ATOM 3881 N N . ARG B 1 181 ? -18.557 -40.463 38.279 1.00 32.85 169 ARG B N 1
ATOM 3882 C CA . ARG B 1 181 ? -18.140 -40.250 39.595 1.00 35.33 169 ARG B CA 1
ATOM 3883 C C . ARG B 1 181 ? -19.231 -39.504 40.291 1.00 36.56 169 ARG B C 1
ATOM 3884 O O . ARG B 1 181 ? -19.674 -38.464 39.797 1.00 33.80 169 ARG B O 1
ATOM 3892 N N . GLU B 1 182 ? -19.682 -40.044 41.425 1.00 43.13 170 GLU B N 1
ATOM 3893 C CA . GLU B 1 182 ? -20.515 -39.282 42.339 1.00 45.01 170 GLU B CA 1
ATOM 3894 C C . GLU B 1 182 ? -19.917 -39.280 43.737 1.00 43.19 170 GLU B C 1
ATOM 3895 O O . GLU B 1 182 ? -19.308 -40.236 44.151 1.00 43.38 170 GLU B O 1
ATOM 3901 N N . LYS B 1 183 ? -20.013 -38.158 44.422 1.00 43.21 171 LYS B N 1
ATOM 3902 C CA . LYS B 1 183 ? -19.513 -38.047 45.788 1.00 46.22 171 LYS B CA 1
ATOM 3903 C C . LYS B 1 183 ? -20.254 -36.889 46.527 1.00 45.36 171 LYS B C 1
ATOM 3904 O O . LYS B 1 183 ? -21.015 -36.111 45.916 1.00 40.13 171 LYS B O 1
ATOM 3910 N N . ASP B 1 184 ? -20.014 -36.784 47.828 1.00 45.85 172 ASP B N 1
ATOM 3911 C CA . ASP B 1 184 ? -20.593 -35.713 48.617 1.00 49.61 172 ASP B CA 1
ATOM 3912 C C . ASP B 1 184 ? -20.026 -34.386 48.176 1.00 50.10 172 ASP B C 1
ATOM 3913 O O . ASP B 1 184 ? -18.830 -34.288 47.864 1.00 45.11 172 ASP B O 1
ATOM 3918 N N . HIS B 1 185 ? -20.902 -33.382 48.145 1.00 43.98 173 HIS B N 1
ATOM 3919 C CA . HIS B 1 185 ? -20.517 -32.057 47.767 1.00 46.08 173 HIS B CA 1
ATOM 3920 C C . HIS B 1 185 ? -19.699 -31.416 48.898 1.00 45.42 173 HIS B C 1
ATOM 3921 O O . HIS B 1 185 ? -19.818 -31.815 50.079 1.00 37.60 173 HIS B O 1
ATOM 3928 N N . PHE B 1 186 ? -18.809 -30.491 48.501 1.00 43.89 174 PHE B N 1
ATOM 3929 C CA . PHE B 1 186 ? -17.947 -29.755 49.440 1.00 47.72 174 PHE B CA 1
ATOM 3930 C C . PHE B 1 186 ? -17.495 -28.434 48.791 1.00 44.39 174 PHE B C 1
ATOM 3931 O O . PHE B 1 186 ? -17.746 -28.221 47.609 1.00 50.00 174 PHE B O 1
ATOM 3939 N N . HIS B 1 187 ? -16.864 -27.551 49.552 1.00 44.20 175 HIS B N 1
ATOM 3940 C CA . HIS B 1 187 ? -16.549 -26.189 49.060 1.00 49.50 175 HIS B CA 1
ATOM 3941 C C . HIS B 1 187 ? -15.497 -26.238 47.897 1.00 51.97 175 HIS B C 1
ATOM 3942 O O . HIS B 1 187 ? -14.462 -26.918 48.003 1.00 46.11 175 HIS B O 1
ATOM 3949 N N . SER B 1 188 ? -15.768 -25.515 46.806 1.00 49.73 176 SER B N 1
ATOM 3950 C CA . SER B 1 188 ? -14.849 -25.444 45.657 1.00 56.29 176 SER B CA 1
ATOM 3951 C C . SER B 1 188 ? -13.419 -24.885 45.930 1.00 58.47 176 SER B C 1
ATOM 3952 O O . SER B 1 188 ? -12.551 -24.967 45.054 1.00 58.81 176 SER B O 1
ATOM 3955 N N . ALA B 1 189 ? -13.162 -24.392 47.147 1.00 60.94 177 ALA B N 1
ATOM 3956 C CA . ALA B 1 189 ? -11.859 -23.843 47.551 1.00 66.02 177 ALA B CA 1
ATOM 3957 C C . ALA B 1 189 ? -10.909 -24.851 48.264 1.00 69.61 177 ALA B C 1
ATOM 3958 O O . ALA B 1 189 ? -9.700 -24.561 48.415 1.00 69.40 177 ALA B O 1
ATOM 3960 N N . HIS B 1 190 ? -11.443 -26.003 48.701 1.00 65.76 178 HIS B N 1
ATOM 3961 C CA . HIS B 1 190 ? -10.640 -27.065 49.330 1.00 72.42 178 HIS B CA 1
ATOM 3962 C C . HIS B 1 190 ? -9.799 -27.717 48.229 1.00 70.47 178 HIS B C 1
ATOM 3963 O O . HIS B 1 190 ? -10.236 -27.738 47.075 1.00 64.30 178 HIS B O 1
ATOM 3970 N N . HIS B 1 191 ? -8.603 -28.228 48.542 1.00 72.14 179 HIS B N 1
ATOM 3971 C CA . HIS B 1 191 ? -7.753 -28.732 47.451 1.00 73.13 179 HIS B CA 1
ATOM 3972 C C . HIS B 1 191 ? -8.253 -30.028 46.820 1.00 61.82 179 HIS B C 1
ATOM 3973 O O . HIS B 1 191 ? -7.919 -30.315 45.666 1.00 62.08 179 HIS B O 1
ATOM 3980 N N . GLU B 1 192 ? -9.075 -30.791 47.537 1.00 56.77 180 GLU B N 1
ATOM 3981 C CA . GLU B 1 192 ? -9.584 -32.049 46.996 1.00 53.58 180 GLU B CA 1
ATOM 3982 C C . GLU B 1 192 ? -10.353 -31.839 45.667 1.00 49.52 180 GLU B C 1
ATOM 3983 O O . GLU B 1 192 ? -11.175 -30.939 45.541 1.00 44.02 180 GLU B O 1
ATOM 3989 N N . PRO B 1 193 ? -10.034 -32.645 44.648 1.00 47.63 181 PRO B N 1
ATOM 3990 C CA . PRO B 1 193 ? -10.738 -32.563 43.379 1.00 45.77 181 PRO B CA 1
ATOM 3991 C C . PRO B 1 193 ? -12.200 -32.897 43.509 1.00 44.61 181 PRO B C 1
ATOM 3992 O O . PRO B 1 193 ? -12.575 -33.722 44.327 1.00 42.27 181 PRO B O 1
ATOM 3996 N N . ASN B 1 194 ? -13.023 -32.250 42.700 1.00 44.76 182 ASN B N 1
ATOM 3997 C CA . ASN B 1 194 ? -14.435 -32.564 42.646 1.00 41.52 182 ASN B CA 1
ATOM 3998 C C . ASN B 1 194 ? -14.644 -33.652 41.606 1.00 39.79 182 ASN B C 1
ATOM 3999 O O . ASN B 1 194 ? -13.697 -34.097 40.944 1.00 40.17 182 ASN B O 1
ATOM 4004 N N . ALA B 1 195 ? -15.891 -34.035 41.412 1.00 38.97 183 ALA B N 1
ATOM 4005 C CA . ALA B 1 195 ? -16.205 -35.217 40.631 1.00 39.71 183 ALA B CA 1
ATOM 4006 C C . ALA B 1 195 ? -15.829 -35.035 39.178 1.00 35.80 183 ALA B C 1
ATOM 4007 O O . ALA B 1 195 ? -15.291 -35.932 38.554 1.00 37.13 183 ALA B O 1
ATOM 4009 N N . ALA B 1 196 ? -16.113 -33.867 38.641 1.00 39.08 184 ALA B N 1
ATOM 4010 C CA . ALA B 1 196 ? -15.762 -33.555 37.252 1.00 38.70 184 ALA B CA 1
ATOM 4011 C C . ALA B 1 196 ? -14.243 -33.642 37.043 1.00 35.34 184 ALA B C 1
ATOM 4012 O O . ALA B 1 196 ? -13.800 -34.227 36.083 1.00 32.66 184 ALA B O 1
ATOM 4014 N N . GLU B 1 197 ? -13.483 -33.094 37.990 1.00 32.54 185 GLU B N 1
ATOM 4015 C CA . GLU B 1 197 ? -12.033 -33.109 37.944 1.00 34.00 185 GLU B CA 1
ATOM 4016 C C . GLU B 1 197 ? -11.455 -34.517 38.051 1.00 34.04 185 GLU B C 1
ATOM 4017 O O . GLU B 1 197 ? -10.458 -34.849 37.399 1.00 34.82 185 GLU B O 1
ATOM 4023 N N . GLU B 1 198 ? -12.076 -35.369 38.840 1.00 35.49 186 GLU B N 1
ATOM 4024 C CA . GLU B 1 198 ? -11.593 -36.740 38.893 1.00 35.67 186 GLU B CA 1
ATOM 4025 C C . GLU B 1 198 ? -11.802 -37.381 37.559 1.00 35.58 186 GLU B C 1
ATOM 4026 O O . GLU B 1 198 ? -10.961 -38.151 37.135 1.00 34.60 186 GLU B O 1
ATOM 4032 N N . LEU B 1 199 ? -12.904 -37.061 36.881 1.00 35.12 187 LEU B N 1
ATOM 4033 C CA . LEU B 1 199 ? -13.135 -37.644 35.568 1.00 36.54 187 LEU B CA 1
ATOM 4034 C C . LEU B 1 199 ? -12.140 -37.116 34.529 1.00 36.79 187 LEU B C 1
ATOM 4035 O O . LEU B 1 199 ? -11.617 -37.880 33.720 1.00 33.52 187 LEU B O 1
ATOM 4040 N N . ILE B 1 200 ? -11.893 -35.810 34.543 1.00 36.07 188 ILE B N 1
ATOM 4041 C CA . ILE B 1 200 ? -10.872 -35.234 33.665 1.00 40.12 188 ILE B CA 1
ATOM 4042 C C . ILE B 1 200 ? -9.512 -35.925 33.849 1.00 35.99 188 ILE B C 1
ATOM 4043 O O . ILE B 1 200 ? -8.850 -36.287 32.879 1.00 35.85 188 ILE B O 1
ATOM 4048 N N . SER B 1 201 ? -9.141 -36.131 35.096 1.00 32.33 189 SER B N 1
ATOM 4049 C CA . SER B 1 201 ? -7.864 -36.711 35.426 1.00 32.59 189 SER B CA 1
ATOM 4050 C C . SER B 1 201 ? -7.750 -38.153 34.907 1.00 33.26 189 SER B C 1
ATOM 4051 O O . SER B 1 201 ? -6.726 -38.554 34.352 1.00 37.05 189 SER B O 1
ATOM 4054 N N . TYR B 1 202 ? -8.807 -38.923 35.035 1.00 30.73 190 TYR B N 1
ATOM 4055 C CA . TYR B 1 202 ? -8.881 -40.207 34.345 1.00 30.65 190 TYR B CA 1
ATOM 4056 C C . TYR B 1 202 ? -8.656 -40.103 32.831 1.00 35.20 190 TYR B C 1
ATOM 4057 O O . TYR B 1 202 ? -7.801 -40.850 32.255 1.00 35.93 190 TYR B O 1
ATOM 4066 N N . PHE B 1 203 ? -9.363 -39.172 32.188 1.00 33.53 191 PHE B N 1
ATOM 4067 C CA . PHE B 1 203 ? -9.210 -38.966 30.755 1.00 33.95 191 PHE B CA 1
ATOM 4068 C C . PHE B 1 203 ? -7.812 -38.572 30.353 1.00 32.27 191 PHE B C 1
ATOM 4069 O O . PHE B 1 203 ? -7.302 -39.011 29.341 1.00 31.90 191 PHE B O 1
ATOM 4077 N N . VAL B 1 204 ? -7.232 -37.661 31.104 1.00 31.74 192 VAL B N 1
ATOM 4078 C CA . VAL B 1 204 ? -5.826 -37.308 30.929 1.00 31.83 192 VAL B CA 1
ATOM 4079 C C . VAL B 1 204 ? -4.887 -38.503 31.103 1.00 30.85 192 VAL B C 1
ATOM 4080 O O . VAL B 1 204 ? -3.923 -38.641 30.373 1.00 34.26 192 VAL B O 1
ATOM 4084 N N . ALA B 1 205 ? -5.180 -39.377 32.040 1.00 30.09 193 ALA B N 1
ATOM 4085 C CA . ALA B 1 205 ? -4.395 -40.604 32.188 1.00 32.74 193 ALA B CA 1
ATOM 4086 C C . ALA B 1 205 ? -4.542 -41.487 30.957 1.00 33.68 193 ALA B C 1
ATOM 4087 O O . ALA B 1 205 ? -3.563 -42.099 30.494 1.00 31.77 193 ALA B O 1
ATOM 4089 N N . ILE B 1 206 ? -5.759 -41.522 30.396 1.00 32.19 194 ILE B N 1
ATOM 4090 C CA . ILE B 1 206 ? -5.997 -42.267 29.167 1.00 33.10 194 ILE B CA 1
ATOM 4091 C C . ILE B 1 206 ? -5.252 -41.691 27.994 1.00 32.38 194 ILE B C 1
ATOM 4092 O O . ILE B 1 206 ? -4.667 -42.433 27.156 1.00 31.11 194 ILE B O 1
ATOM 4097 N N . LYS B 1 207 ? -5.197 -40.375 27.928 1.00 33.17 195 LYS B N 1
ATOM 4098 C CA . LYS B 1 207 ? -4.349 -39.748 26.893 1.00 32.92 195 LYS B CA 1
ATOM 4099 C C . LYS B 1 207 ? -2.899 -40.157 27.016 1.00 32.64 195 LYS B C 1
ATOM 4100 O O . LYS B 1 207 ? -2.227 -40.360 26.030 1.00 33.98 195 LYS B O 1
ATOM 4106 N N . ALA B 1 208 ? -2.384 -40.212 28.232 1.00 33.05 196 ALA B N 1
ATOM 4107 C CA . ALA B 1 208 ? -0.993 -40.500 28.422 1.00 30.62 196 ALA B CA 1
ATOM 4108 C C . ALA B 1 208 ? -0.737 -41.975 28.029 1.00 32.95 196 ALA B C 1
ATOM 4109 O O . ALA B 1 208 ? 0.240 -42.323 27.347 1.00 34.91 196 ALA B O 1
ATOM 4111 N N . TRP B 1 209 ? -1.638 -42.833 28.456 1.00 29.54 197 TRP B N 1
ATOM 4112 C CA . TRP B 1 209 ? -1.579 -44.231 28.088 1.00 30.33 197 TRP B CA 1
ATOM 4113 C C . TRP B 1 209 ? -1.548 -44.411 26.627 1.00 31.23 197 TRP B C 1
ATOM 4114 O O . TRP B 1 209 ? -0.768 -45.179 26.140 1.00 35.11 197 TRP B O 1
ATOM 4125 N N . ALA B 1 210 ? -2.409 -43.706 25.897 1.00 34.62 198 ALA B N 1
ATOM 4126 C CA . ALA B 1 210 ? -2.463 -43.880 24.439 1.00 30.28 198 ALA B CA 1
ATOM 4127 C C . ALA B 1 210 ? -1.187 -43.347 23.767 1.00 31.11 198 ALA B C 1
ATOM 4128 O O . ALA B 1 210 ? -0.658 -43.929 22.800 1.00 33.49 198 ALA B O 1
ATOM 4130 N N . GLU B 1 211 ? -0.687 -42.233 24.265 1.00 28.94 199 GLU B N 1
ATOM 4131 C CA . GLU B 1 211 ? 0.483 -41.641 23.671 1.00 32.13 199 GLU B CA 1
ATOM 4132 C C . GLU B 1 211 ? 1.642 -42.637 23.781 1.00 33.25 199 GLU B C 1
ATOM 4133 O O . GLU B 1 211 ? 2.433 -42.799 22.861 1.00 30.69 199 GLU B O 1
ATOM 4139 N N . ALA B 1 212 ? 1.720 -43.331 24.899 1.00 35.31 200 ALA B N 1
ATOM 4140 C CA . ALA B 1 212 ? 2.754 -44.315 25.044 1.00 35.61 200 ALA B CA 1
ATOM 4141 C C . ALA B 1 212 ? 2.457 -45.530 24.170 1.00 34.77 200 ALA B C 1
ATOM 4142 O O . ALA B 1 212 ? 3.347 -46.025 23.462 1.00 34.54 200 ALA B O 1
ATOM 4144 N N . MET B 1 213 ? 1.218 -45.999 24.179 1.00 34.11 201 MET B N 1
ATOM 4145 C CA . MET B 1 213 ? 0.841 -47.111 23.301 1.00 33.13 201 MET B CA 1
ATOM 4146 C C . MET B 1 213 ? 1.097 -46.831 21.826 1.00 34.25 201 MET B C 1
ATOM 4147 O O . MET B 1 213 ? 1.283 -47.743 21.070 1.00 37.05 201 MET B O 1
ATOM 4152 N N . ASN B 1 214 ? 1.119 -45.575 21.414 1.00 34.85 202 ASN B N 1
ATOM 4153 C CA . ASN B 1 214 ? 1.176 -45.250 20.002 1.00 37.02 202 ASN B CA 1
ATOM 4154 C C . ASN B 1 214 ? 2.566 -44.945 19.430 1.00 40.12 202 ASN B C 1
ATOM 4155 O O . ASN B 1 214 ? 2.708 -44.632 18.234 1.00 39.84 202 ASN B O 1
ATOM 4160 N N . VAL B 1 215 ? 3.582 -45.041 20.265 1.00 38.00 203 VAL B N 1
ATOM 4161 C CA . VAL B 1 215 ? 4.915 -44.683 19.854 1.00 40.71 203 VAL B CA 1
ATOM 4162 C C . VAL B 1 215 ? 5.319 -45.518 18.647 1.00 38.07 203 VAL B C 1
ATOM 4163 O O . VAL B 1 215 ? 5.263 -46.744 18.689 1.00 35.62 203 VAL B O 1
ATOM 4167 N N . GLY B 1 216 ? 5.657 -44.836 17.565 1.00 40.95 204 GLY B N 1
ATOM 4168 C CA . GLY B 1 216 ? 6.113 -45.506 16.360 1.00 42.93 204 GLY B CA 1
ATOM 4169 C C . GLY B 1 216 ? 5.024 -46.134 15.511 1.00 45.19 204 GLY B C 1
ATOM 4170 O O . GLY B 1 216 ? 5.320 -46.826 14.555 1.00 49.35 204 GLY B O 1
ATOM 4171 N N . GLN B 1 217 ? 3.767 -45.912 15.825 1.00 41.74 205 GLN B N 1
ATOM 4172 C CA . GLN B 1 217 ? 2.721 -46.685 15.157 1.00 46.67 205 GLN B CA 1
ATOM 4173 C C . GLN B 1 217 ? 2.015 -45.939 14.033 1.00 47.66 205 GLN B C 1
ATOM 4174 O O . GLN B 1 217 ? 1.580 -44.796 14.216 1.00 49.36 205 GLN B O 1
ATOM 4180 N N . ARG B 1 218 ? 1.817 -46.633 12.911 1.00 49.95 206 ARG B N 1
ATOM 4181 C CA . ARG B 1 218 ? 0.994 -46.128 11.820 1.00 49.80 206 ARG B CA 1
ATOM 4182 C C . ARG B 1 218 ? -0.444 -45.985 12.282 1.00 53.19 206 ARG B C 1
ATOM 4183 O O . ARG B 1 218 ? -0.878 -46.664 13.240 1.00 45.14 206 ARG B O 1
ATOM 4191 N N . PRO B 1 219 ? -1.204 -45.113 11.602 1.00 51.96 207 PRO B N 1
ATOM 4192 C CA . PRO B 1 219 ? -2.536 -44.775 12.110 1.00 49.49 207 PRO B CA 1
ATOM 4193 C C . PRO B 1 219 ? -3.452 -45.980 12.293 1.00 50.25 207 PRO B C 1
ATOM 4194 O O . PRO B 1 219 ? -4.288 -46.022 13.246 1.00 41.52 207 PRO B O 1
ATOM 4198 N N . PHE B 1 220 ? -3.310 -46.976 11.421 1.00 44.24 208 PHE B N 1
ATOM 4199 C CA . PHE B 1 220 ? -4.175 -48.136 11.547 1.00 42.66 208 PHE B CA 1
ATOM 4200 C C . PHE B 1 220 ? -3.827 -48.882 12.813 1.00 42.60 208 PHE B C 1
ATOM 4201 O O . PHE B 1 220 ? -4.667 -49.594 13.374 1.00 44.80 208 PHE B O 1
ATOM 4209 N N . ASP B 1 221 ? -2.588 -48.747 13.259 1.00 41.30 209 ASP B N 1
ATOM 4210 C CA . ASP B 1 221 ? -2.169 -49.429 14.463 1.00 42.13 209 ASP B CA 1
ATOM 4211 C C . ASP B 1 221 ? -2.237 -48.580 15.727 1.00 41.63 209 ASP B C 1
ATOM 4212 O O . ASP B 1 221 ? -1.852 -49.072 16.786 1.00 38.64 209 ASP B O 1
ATOM 4217 N N . GLN B 1 222 ? -2.748 -47.346 15.644 1.00 38.18 210 GLN B N 1
ATOM 4218 C CA . GLN B 1 222 ? -2.800 -46.482 16.827 1.00 39.56 210 GLN B CA 1
ATOM 4219 C C . GLN B 1 222 ? -4.077 -46.750 17.559 1.00 38.84 210 GLN B C 1
ATOM 4220 O O . GLN B 1 222 ? -5.045 -47.125 16.950 1.00 40.36 210 GLN B O 1
ATOM 4226 N N . VAL B 1 223 ? -4.038 -46.618 18.876 1.00 40.11 211 VAL B N 1
ATOM 4227 C CA . VAL B 1 223 ? -5.230 -46.500 19.704 1.00 38.27 211 VAL B CA 1
ATOM 4228 C C . VAL B 1 223 ? -5.650 -45.066 19.522 1.00 39.74 211 VAL B C 1
ATOM 4229 O O . VAL B 1 223 ? -4.803 -44.214 19.664 1.00 45.42 211 VAL B O 1
ATOM 4233 N N 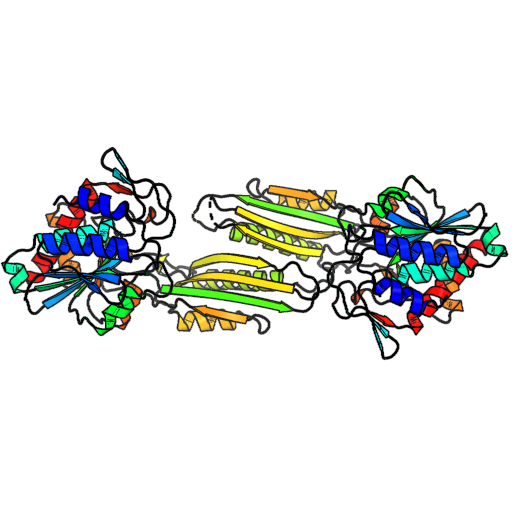. GLN B 1 224 ? -6.917 -44.792 19.177 1.00 41.68 212 GLN B N 1
ATOM 4234 C CA . GLN B 1 224 ? -7.446 -43.411 19.038 1.00 39.41 212 GLN B CA 1
ATOM 4235 C C . GLN B 1 224 ? -8.623 -43.263 19.957 1.00 35.63 212 GLN B C 1
ATOM 4236 O O . GLN B 1 224 ? -9.359 -44.217 20.175 1.00 33.97 212 GLN B O 1
ATOM 4242 N N . TYR B 1 225 ? -8.784 -42.074 20.515 1.00 34.04 213 TYR B N 1
ATOM 4243 C CA . TYR B 1 225 ? -9.855 -41.790 21.471 1.00 35.53 213 TYR B CA 1
ATOM 4244 C C . TYR B 1 225 ? -10.583 -40.525 21.081 1.00 34.76 213 TYR B C 1
ATOM 4245 O O . TYR B 1 225 ? -10.056 -39.668 20.396 1.00 33.51 213 TYR B O 1
ATOM 4254 N N . THR B 1 226 ? -11.803 -40.414 21.558 1.00 34.73 214 THR B N 1
ATOM 4255 C CA . THR B 1 226 ? -12.613 -39.272 21.260 1.00 38.54 214 THR B CA 1
ATOM 4256 C C . THR B 1 226 ? -13.490 -39.092 22.455 1.00 38.28 214 THR B C 1
ATOM 4257 O O . THR B 1 226 ? -14.246 -40.002 22.824 1.00 38.61 214 THR B O 1
ATOM 4261 N N . LEU B 1 227 ? -13.371 -37.928 23.063 1.00 37.48 215 LEU B N 1
ATOM 4262 C CA . LEU B 1 227 ? -14.319 -37.505 24.072 1.00 40.86 215 LEU B CA 1
ATOM 4263 C C . LEU B 1 227 ? -15.648 -37.088 23.381 1.00 42.31 215 LEU B C 1
ATOM 4264 O O . LEU B 1 227 ? -15.692 -36.095 22.642 1.00 40.11 215 LEU B O 1
ATOM 4269 N N . ARG B 1 228 ? -16.714 -37.853 23.612 1.00 47.04 216 ARG B N 1
ATOM 4270 C CA . ARG B 1 228 ? -18.009 -37.627 22.936 1.00 48.20 216 ARG B CA 1
ATOM 4271 C C . ARG B 1 228 ? -18.909 -36.716 23.733 1.00 45.59 216 ARG B C 1
ATOM 4272 O O . ARG B 1 228 ? -19.557 -35.837 23.182 1.00 44.71 216 ARG B O 1
ATOM 4280 N N . ASP B 1 229 ? -18.968 -36.923 25.037 1.00 47.27 217 ASP B N 1
ATOM 4281 C CA . ASP B 1 229 ? -19.798 -36.072 25.878 1.00 45.11 217 ASP B CA 1
ATOM 4282 C C . ASP B 1 229 ? -19.257 -35.968 27.293 1.00 43.23 217 ASP B C 1
ATOM 4283 O O . ASP B 1 229 ? -18.538 -36.837 27.750 1.00 43.30 217 ASP B O 1
ATOM 4288 N N . PHE B 1 230 ? -19.599 -34.882 27.972 1.00 42.97 218 PHE B N 1
ATOM 4289 C CA . PHE B 1 230 ? -19.282 -34.725 29.372 1.00 43.39 218 PHE B CA 1
ATOM 4290 C C . PHE B 1 230 ? -20.384 -33.929 30.059 1.00 43.52 218 PHE B C 1
ATOM 4291 O O . PHE B 1 230 ? -20.719 -32.858 29.575 1.00 41.49 218 PHE B O 1
ATOM 4299 N N . ARG B 1 231 ? -20.934 -34.431 31.171 1.00 43.79 219 ARG B N 1
ATOM 4300 C CA . ARG B 1 231 ? -22.011 -33.717 31.912 1.00 46.78 219 ARG B CA 1
ATOM 4301 C C . ARG B 1 231 ? -21.652 -33.563 33.366 1.00 42.13 219 ARG B C 1
ATOM 4302 O O . ARG B 1 231 ? -21.213 -34.528 33.985 1.00 38.83 219 ARG B O 1
ATOM 4310 N N . VAL B 1 232 ? -21.897 -32.382 33.932 1.00 40.05 220 VAL B N 1
ATOM 4311 C CA . VAL B 1 232 ? -21.792 -32.220 35.375 1.00 43.70 220 VAL B CA 1
ATOM 4312 C C . VAL B 1 232 ? -23.109 -31.723 35.953 1.00 42.23 220 VAL B C 1
ATOM 4313 O O . VAL B 1 232 ? -23.702 -30.790 35.467 1.00 48.93 220 VAL B O 1
ATOM 4317 N N . HIS B 1 233 ? -23.598 -32.457 36.933 1.00 49.63 221 HIS B N 1
ATOM 4318 C CA . HIS B 1 233 ? -24.800 -32.119 37.692 1.00 51.22 221 HIS B CA 1
ATOM 4319 C C . HIS B 1 233 ? -24.510 -30.846 38.456 1.00 50.01 221 HIS B C 1
ATOM 4320 O O . HIS B 1 233 ? -23.415 -30.718 39.018 1.00 50.17 221 HIS B O 1
ATOM 4327 N N . PRO B 1 234 ? -25.447 -29.875 38.445 1.00 52.99 222 PRO B N 1
ATOM 4328 C CA . PRO B 1 234 ? -25.262 -28.713 39.358 1.00 52.26 222 PRO B CA 1
ATOM 4329 C C . PRO B 1 234 ? -25.354 -29.234 40.773 1.00 51.68 222 PRO B C 1
ATOM 4330 O O . PRO B 1 234 ? -26.369 -29.797 41.150 1.00 48.71 222 PRO B O 1
ATOM 4334 N N . ALA B 1 235 ? -24.269 -29.099 41.525 1.00 52.12 223 ALA B N 1
ATOM 4335 C CA . ALA B 1 235 ? -24.148 -29.776 42.790 1.00 49.93 223 ALA B CA 1
ATOM 4336 C C . ALA B 1 235 ? -24.969 -29.084 43.890 1.00 53.71 223 ALA B C 1
ATOM 4337 O O . ALA B 1 235 ? -25.011 -27.858 43.978 1.00 53.01 223 ALA B O 1
ATOM 4339 N N . GLU B 1 236 ? -25.609 -29.896 44.727 1.00 52.11 224 GLU B N 1
ATOM 4340 C CA . GLU B 1 236 ? -26.360 -29.410 45.870 1.00 48.89 224 GLU B CA 1
ATOM 4341 C C . GLU B 1 236 ? -25.942 -30.214 47.091 1.00 48.16 224 GLU B C 1
ATOM 4342 O O . GLU B 1 236 ? -25.115 -29.747 47.876 1.00 46.85 224 GLU B O 1
ATOM 4348 N N . LEU B 1 237 ? -26.461 -31.426 47.258 1.00 47.06 225 LEU B N 1
ATOM 4349 C CA . LEU B 1 237 ? -25.924 -32.306 48.297 1.00 48.12 225 LEU B CA 1
ATOM 4350 C C . LEU B 1 237 ? -24.803 -33.187 47.750 1.00 45.80 225 LEU B C 1
ATOM 4351 O O . LEU B 1 237 ? -23.899 -33.556 48.488 1.00 46.72 225 LEU B O 1
ATOM 4356 N N . ARG B 1 238 ? -24.865 -33.509 46.458 1.00 47.42 226 ARG B N 1
ATOM 4357 C CA A ARG B 1 238 ? -23.839 -34.362 45.860 0.50 47.61 226 ARG B CA 1
ATOM 4358 C CA B ARG B 1 238 ? -23.934 -34.420 45.777 0.50 47.46 226 ARG B CA 1
ATOM 4359 C C . ARG B 1 238 ? -23.280 -33.770 44.559 1.00 46.79 226 ARG B C 1
ATOM 4360 O O . ARG B 1 238 ? -23.876 -32.922 43.916 1.00 42.77 226 ARG B O 1
ATOM 4375 N N . GLN B 1 239 ? -22.100 -34.246 44.195 1.00 47.72 227 GLN B N 1
ATOM 4376 C CA . GLN B 1 239 ? -21.519 -33.964 42.894 1.00 43.76 227 GLN B CA 1
ATOM 4377 C C . GLN B 1 239 ? -21.751 -35.180 42.018 1.00 42.67 227 GLN B C 1
ATOM 4378 O O . GLN B 1 239 ? -21.513 -36.293 42.437 1.00 44.34 227 GLN B O 1
ATOM 4384 N N . VAL B 1 240 ? -22.242 -34.981 40.809 1.00 41.94 228 VAL B N 1
ATOM 4385 C CA . VAL B 1 240 ? -22.245 -36.054 39.843 1.00 41.22 228 VAL B CA 1
ATOM 4386 C C . VAL B 1 240 ? -21.687 -35.563 38.518 1.00 42.01 228 VAL B C 1
ATOM 4387 O O . VAL B 1 240 ? -22.114 -34.518 38.017 1.00 43.34 228 VAL B O 1
ATOM 4391 N N . ALA B 1 241 ? -20.756 -36.349 37.962 1.00 40.55 229 ALA B N 1
ATOM 4392 C CA . ALA B 1 241 ? -20.197 -36.127 36.639 1.00 39.40 229 ALA B CA 1
ATOM 4393 C C . ALA B 1 241 ? -20.148 -37.403 35.820 1.00 36.24 229 ALA B C 1
ATOM 4394 O O . ALA B 1 241 ? -19.850 -38.479 36.339 1.00 37.42 229 ALA B O 1
ATOM 4396 N N . GLU B 1 242 ? -20.413 -37.264 34.534 1.00 36.14 230 GLU B N 1
ATOM 4397 C CA . GLU B 1 242 ? -20.358 -38.369 33.604 1.00 39.91 230 GLU B CA 1
ATOM 4398 C C . GLU B 1 242 ? -19.647 -38.007 32.322 1.00 37.69 230 GLU B C 1
ATOM 4399 O O . GLU B 1 242 ? -19.696 -36.892 31.842 1.00 37.33 230 GLU B O 1
ATOM 4405 N N . MET B 1 243 ? -19.001 -38.994 31.755 1.00 40.97 231 MET B N 1
ATOM 4406 C CA . MET B 1 243 ? -18.105 -38.794 30.636 1.00 42.43 231 MET B CA 1
ATOM 4407 C C . MET B 1 243 ? -18.321 -39.953 29.674 1.00 40.67 231 MET B C 1
ATOM 4408 O O . MET B 1 243 ? -18.396 -41.115 30.101 1.00 38.32 231 MET B O 1
ATOM 4413 N N . PHE B 1 244 ? -18.437 -39.634 28.392 1.00 36.03 232 PHE B N 1
ATOM 4414 C CA . PHE B 1 244 ? -18.591 -40.630 27.383 1.00 41.43 232 PHE B CA 1
ATOM 4415 C C . PHE B 1 244 ? -17.434 -40.458 26.427 1.00 40.30 232 PHE B C 1
ATOM 4416 O O . PHE B 1 244 ? -17.267 -39.414 25.794 1.00 42.19 232 PHE B O 1
ATOM 4424 N N . PHE B 1 245 ? -16.663 -41.506 26.251 1.00 38.30 233 PHE B N 1
ATOM 4425 C CA . PHE B 1 245 ? -15.661 -41.471 25.211 1.00 36.71 233 PHE B CA 1
ATOM 4426 C C . PHE B 1 245 ? -15.594 -42.774 24.512 1.00 36.11 233 PHE B C 1
ATOM 4427 O O . PHE B 1 245 ? -16.138 -43.755 24.959 1.00 35.20 233 PHE B O 1
ATOM 4435 N N . ASP B 1 246 ? -14.886 -42.782 23.409 1.00 40.94 234 ASP B N 1
ATOM 4436 C CA . ASP B 1 246 ? -14.735 -44.000 22.699 1.00 43.08 234 ASP B CA 1
ATOM 4437 C C . ASP B 1 246 ? -13.328 -44.178 22.132 1.00 39.88 234 ASP B C 1
ATOM 4438 O O . ASP B 1 246 ? -12.587 -43.211 22.003 1.00 43.32 234 ASP B O 1
ATOM 4443 N N . LEU B 1 247 ? -12.972 -45.427 21.843 1.00 35.28 235 LEU B N 1
ATOM 4444 C CA . LEU B 1 247 ? -11.681 -45.773 21.307 1.00 37.60 235 LEU B CA 1
ATOM 4445 C C . LEU B 1 247 ? -11.896 -46.484 19.994 1.00 37.50 235 LEU B C 1
ATOM 4446 O O . LEU B 1 247 ? -12.805 -47.309 19.898 1.00 39.15 235 LEU B O 1
ATOM 4451 N N . ARG B 1 248 ? -11.028 -46.201 19.022 1.00 35.81 236 ARG B N 1
ATOM 4452 C CA . ARG B 1 248 ? -10.867 -47.016 17.847 1.00 39.81 236 ARG B CA 1
ATOM 4453 C C . ARG B 1 248 ? -9.607 -47.838 18.032 1.00 40.45 236 ARG B C 1
ATOM 4454 O O . ARG B 1 248 ? -8.545 -47.323 18.332 1.00 38.77 236 ARG B O 1
ATOM 4462 N N . LEU B 1 249 ? -9.751 -49.122 17.767 1.00 37.94 237 LEU B N 1
ATOM 4463 C CA . LEU B 1 249 ? -8.930 -50.128 18.294 1.00 39.94 237 LEU B CA 1
ATOM 4464 C C . LEU B 1 249 ? -8.068 -50.732 17.210 1.00 38.76 237 LEU B C 1
ATOM 4465 O O . LEU B 1 249 ? -8.577 -51.237 16.238 1.00 40.95 237 LEU B O 1
ATOM 4470 N N . PRO B 1 250 ? -6.741 -50.724 17.392 1.00 41.46 238 PRO B N 1
ATOM 4471 C CA . PRO B 1 250 ? -5.860 -51.420 16.460 1.00 37.96 238 PRO B CA 1
ATOM 4472 C C . PRO B 1 250 ? -5.933 -52.930 16.661 1.00 34.93 238 PRO B C 1
ATOM 4473 O O . PRO B 1 250 ? -6.463 -53.402 17.674 1.00 32.81 238 PRO B O 1
ATOM 4477 N N . PRO B 1 251 ? -5.459 -53.691 15.678 1.00 35.51 239 PRO B N 1
ATOM 4478 C CA . PRO B 1 251 ? -5.402 -55.148 15.769 1.00 38.10 239 PRO B CA 1
ATOM 4479 C C . PRO B 1 251 ? -4.671 -55.594 17.032 1.00 38.09 239 PRO B C 1
ATOM 4480 O O . PRO B 1 251 ? -5.130 -56.516 17.662 1.00 39.04 239 PRO B O 1
ATOM 4484 N N . ARG B 1 252 ? -3.576 -54.929 17.427 1.00 34.11 240 ARG B N 1
ATOM 4485 C CA . ARG B 1 252 ? -2.857 -55.376 18.660 1.00 36.01 240 ARG B CA 1
ATOM 4486 C C . ARG B 1 252 ? -3.636 -55.184 19.937 1.00 34.53 240 ARG B C 1
ATOM 4487 O O . ARG B 1 252 ? -3.215 -55.692 20.929 1.00 37.17 240 ARG B O 1
ATOM 4495 N N . LEU B 1 253 ? -4.763 -54.469 19.923 1.00 35.19 241 LEU B N 1
ATOM 4496 C CA . LEU B 1 253 ? -5.552 -54.224 21.132 1.00 37.23 241 LEU B CA 1
ATOM 4497 C C . LEU B 1 253 ? -7.075 -54.452 20.937 1.00 42.56 241 LEU B C 1
ATOM 4498 O O . LEU B 1 253 ? -7.842 -53.501 20.788 1.00 40.67 241 LEU B O 1
ATOM 4503 N N . PRO B 1 254 ? -7.513 -55.723 20.966 1.00 43.79 242 PRO B N 1
ATOM 4504 C CA . PRO B 1 254 ? -8.922 -55.994 20.849 1.00 39.42 242 PRO B CA 1
ATOM 4505 C C . PRO B 1 254 ? -9.700 -55.506 22.059 1.00 39.63 242 PRO B C 1
ATOM 4506 O O . PRO B 1 254 ? -9.117 -55.133 23.050 1.00 43.72 242 PRO B O 1
ATOM 4510 N N . PRO B 1 255 ? -11.029 -55.504 21.980 1.00 42.19 243 PRO B N 1
ATOM 4511 C CA . PRO B 1 255 ? -11.831 -54.887 23.042 1.00 41.12 243 PRO B CA 1
ATOM 4512 C C . PRO B 1 255 ? -11.645 -55.419 24.458 1.00 41.88 243 PRO B C 1
ATOM 4513 O O . PRO B 1 255 ? -11.736 -54.656 25.418 1.00 46.29 243 PRO B O 1
ATOM 4517 N N . GLU B 1 256 ? -11.480 -56.720 24.621 1.00 43.38 244 GLU B N 1
ATOM 4518 C CA . GLU B 1 256 ? -11.306 -57.246 25.966 1.00 46.35 244 GLU B CA 1
ATOM 4519 C C . GLU B 1 256 ? -9.935 -56.829 26.578 1.00 41.66 244 GLU B C 1
ATOM 4520 O O . GLU B 1 256 ? -9.856 -56.571 27.764 1.00 38.36 244 GLU B O 1
ATOM 4526 N N . GLU B 1 257 ? -8.897 -56.738 25.756 1.00 40.00 245 GLU B N 1
ATOM 4527 C CA . GLU B 1 257 ? -7.610 -56.246 26.210 1.00 47.59 245 GLU B CA 1
ATOM 4528 C C . GLU B 1 257 ? -7.744 -54.759 26.555 1.00 43.69 245 GLU B C 1
ATOM 4529 O O . GLU B 1 257 ? -7.329 -54.320 27.619 1.00 41.96 245 GLU B O 1
ATOM 4535 N N . ALA B 1 258 ? -8.388 -54.004 25.680 1.00 37.98 246 ALA B N 1
ATOM 4536 C CA . ALA B 1 258 ? -8.596 -52.598 25.914 1.00 35.02 246 ALA B CA 1
ATOM 4537 C C . ALA B 1 258 ? -9.391 -52.2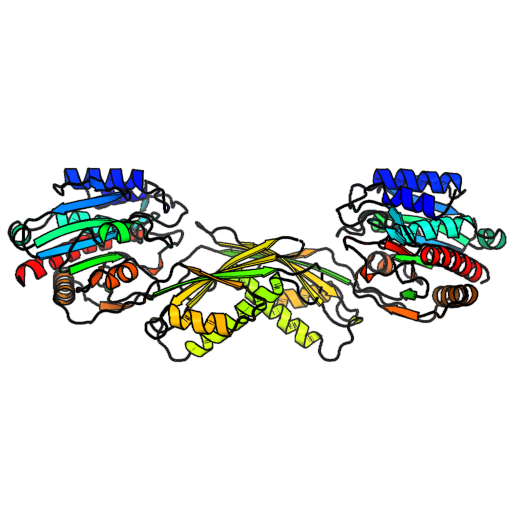89 27.177 1.00 32.55 246 ALA B C 1
ATOM 4538 O O . ALA B 1 258 ? -9.117 -51.300 27.852 1.00 30.72 246 ALA B O 1
ATOM 4540 N N . ILE B 1 259 ? -10.374 -53.117 27.502 1.00 32.23 247 ILE B N 1
ATOM 4541 C CA . ILE B 1 259 ? -11.053 -53.001 28.811 1.00 33.63 247 ILE B CA 1
ATOM 4542 C C . ILE B 1 259 ? -10.112 -53.222 30.039 1.00 36.46 247 ILE B C 1
ATOM 4543 O O . ILE B 1 259 ? -10.277 -52.561 31.076 1.00 35.21 247 ILE B O 1
ATOM 4548 N N . ARG B 1 260 ? -9.194 -54.190 29.946 1.00 35.94 248 ARG B N 1
ATOM 4549 C CA . ARG B 1 260 ? -8.265 -54.460 31.067 1.00 38.14 248 ARG B CA 1
ATOM 4550 C C . ARG B 1 260 ? -7.380 -53.216 31.222 1.00 34.42 248 ARG B C 1
ATOM 4551 O O . ARG B 1 260 ? -7.216 -52.731 32.306 1.00 39.10 248 ARG B O 1
ATOM 4559 N N . HIS B 1 261 ? -6.891 -52.652 30.127 1.00 33.99 249 HIS B N 1
ATOM 4560 C CA . HIS B 1 261 ? -6.077 -51.479 30.229 1.00 34.12 249 HIS B CA 1
ATOM 4561 C C . HIS B 1 261 ? -6.841 -50.335 30.874 1.00 36.41 249 HIS B C 1
ATOM 4562 O O . HIS B 1 261 ? -6.376 -49.762 31.856 1.00 38.91 249 HIS B O 1
ATOM 4569 N N . LEU B 1 262 ? -8.001 -49.987 30.332 1.00 38.34 250 LEU B N 1
ATOM 4570 C CA . LEU B 1 262 ? -8.764 -48.824 30.873 1.00 39.15 250 LEU B CA 1
ATOM 4571 C C . LEU B 1 262 ? -9.150 -48.982 32.328 1.00 34.16 250 LEU B C 1
ATOM 4572 O O . LEU B 1 262 ? -9.204 -48.002 33.051 1.00 35.30 250 LEU B O 1
ATOM 4577 N N . THR B 1 263 ? -9.382 -50.218 32.740 1.00 33.16 251 THR B N 1
ATOM 4578 C CA . THR B 1 263 ? -9.775 -50.569 34.096 1.00 34.32 251 THR B CA 1
ATOM 4579 C C . THR B 1 263 ? -8.586 -50.426 35.094 1.00 36.11 251 THR B C 1
ATOM 4580 O O . THR B 1 263 ? -8.743 -49.920 36.216 1.00 31.88 251 THR B O 1
ATOM 4584 N N . ALA B 1 264 ? -7.407 -50.852 34.646 1.00 33.88 252 ALA B N 1
ATOM 4585 C CA . ALA B 1 264 ? -6.160 -50.684 35.392 1.00 35.25 252 ALA B CA 1
ATOM 4586 C C . ALA B 1 264 ? -5.797 -49.199 35.560 1.00 35.47 252 ALA B C 1
ATOM 4587 O O . ALA B 1 264 ? -5.172 -48.810 36.536 1.00 38.73 252 ALA B O 1
ATOM 4589 N N . TYR B 1 265 ? -6.144 -48.366 34.592 1.00 34.74 253 TYR B N 1
ATOM 4590 C CA . TYR B 1 265 ? -5.846 -46.945 34.718 1.00 35.44 253 TYR B CA 1
ATOM 4591 C C . TYR B 1 265 ? -6.941 -46.187 35.483 1.00 31.83 253 TYR B C 1
ATOM 4592 O O . TYR B 1 265 ? -6.820 -45.016 35.693 1.00 29.54 253 TYR B O 1
ATOM 4601 N N . ALA B 1 266 ? -7.979 -46.872 35.930 1.00 34.35 254 ALA B N 1
ATOM 4602 C CA . ALA B 1 266 ? -9.087 -46.199 36.611 1.00 37.39 254 ALA B CA 1
ATOM 4603 C C . ALA B 1 266 ? -8.968 -46.437 38.081 1.00 41.08 254 ALA B C 1
ATOM 4604 O O . ALA B 1 266 ? -8.872 -47.567 38.491 1.00 39.13 254 ALA B O 1
ATOM 4606 N N . PRO B 1 267 ? -8.994 -45.367 38.883 1.00 43.20 255 PRO B N 1
ATOM 4607 C CA . PRO B 1 267 ? -9.058 -45.536 40.328 1.00 39.78 255 PRO B CA 1
ATOM 4608 C C . PRO B 1 267 ? -10.401 -46.132 40.746 1.00 41.13 255 PRO B C 1
ATOM 4609 O O . PRO B 1 267 ? -11.358 -46.090 39.964 1.00 40.02 255 PRO B O 1
ATOM 4613 N N . PRO B 1 268 ? -10.468 -46.704 41.953 1.00 39.87 256 PRO B N 1
ATOM 4614 C CA . PRO B 1 268 ? -11.682 -47.440 42.351 1.00 45.38 256 PRO B CA 1
ATOM 4615 C C . PRO B 1 268 ? -12.901 -46.556 42.613 1.00 41.03 256 PRO B C 1
ATOM 4616 O O . PRO B 1 268 ? -14.003 -47.047 42.686 1.00 41.77 256 PRO B O 1
ATOM 4620 N N . THR B 1 269 ? -12.683 -45.263 42.721 1.00 44.45 257 THR B N 1
ATOM 4621 C CA . THR B 1 269 ? -13.729 -44.255 42.840 1.00 43.85 257 THR B CA 1
ATOM 4622 C C . THR B 1 269 ? -14.570 -44.058 41.548 1.00 44.35 257 THR B C 1
ATOM 4623 O O . THR B 1 269 ? -15.647 -43.459 41.571 1.00 46.91 257 THR B O 1
ATOM 4627 N N . ILE B 1 270 ? -14.066 -44.535 40.418 1.00 41.98 258 ILE B N 1
ATOM 4628 C CA . ILE B 1 270 ? -14.691 -44.293 39.136 1.00 43.89 258 ILE B CA 1
ATOM 4629 C C . ILE B 1 270 ? -15.430 -45.528 38.621 1.00 42.54 258 ILE B C 1
ATOM 4630 O O . ILE B 1 270 ? -14.879 -46.606 38.592 1.00 41.50 258 ILE B O 1
ATOM 4635 N N . GLU B 1 271 ? -16.678 -45.341 38.209 1.00 42.01 259 GLU B N 1
ATOM 4636 C CA . GLU B 1 271 ? -17.511 -46.442 37.717 1.00 45.40 259 GLU B CA 1
ATOM 4637 C C . GLU B 1 271 ? -17.402 -46.460 36.223 1.00 41.38 259 GLU B C 1
ATOM 4638 O O . GLU B 1 271 ? -17.543 -45.418 35.593 1.00 38.66 259 GLU B O 1
ATOM 4644 N N . LEU B 1 272 ? -17.151 -47.631 35.656 1.00 38.61 260 LEU B N 1
ATOM 4645 C CA . LEU B 1 272 ? -17.017 -47.756 34.240 1.00 42.29 260 LEU B CA 1
ATOM 4646 C C . LEU B 1 272 ? -18.131 -48.658 33.714 1.00 46.48 260 LEU B C 1
ATOM 4647 O O . LEU B 1 272 ? -18.512 -49.633 34.364 1.00 39.53 260 LEU B O 1
ATOM 4652 N N . GLU B 1 273 ? -18.632 -48.311 32.533 1.00 45.12 261 GLU B N 1
ATOM 4653 C CA . GLU B 1 273 ? -19.545 -49.148 31.786 1.00 47.05 261 GLU B CA 1
ATOM 4654 C C . GLU B 1 273 ? -18.991 -49.224 30.360 1.00 43.60 261 GLU B C 1
ATOM 4655 O O . GLU B 1 273 ? -18.709 -48.204 29.735 1.00 43.73 261 GLU B O 1
ATOM 4661 N N . PHE B 1 274 ? -18.814 -50.434 29.861 1.00 40.21 262 PHE B N 1
ATOM 4662 C CA . PHE B 1 274 ? -18.332 -50.633 28.490 1.00 47.76 262 PHE B CA 1
ATOM 4663 C C . PHE B 1 274 ? -19.425 -51.143 27.570 1.00 47.55 262 PHE B C 1
ATOM 4664 O O . PHE B 1 274 ? -20.346 -51.813 28.015 1.00 48.36 262 PHE B O 1
ATOM 4672 N N . PHE B 1 275 ? -19.354 -50.769 26.298 1.00 47.76 263 PHE B N 1
ATOM 4673 C CA . PHE B 1 275 ? -20.311 -51.249 25.320 1.00 42.77 263 PHE B CA 1
ATOM 4674 C C . PHE B 1 275 ? -19.814 -50.977 23.920 1.00 46.58 263 PHE B C 1
ATOM 4675 O O . PHE B 1 275 ? -18.766 -50.330 23.751 1.00 44.61 263 PHE B O 1
ATOM 4683 N N . GLY B 1 276 ? -20.533 -51.543 22.936 1.00 42.11 264 GLY B N 1
ATOM 4684 C CA . GLY B 1 276 ? -20.238 -51.400 21.538 1.00 38.06 264 GLY B CA 1
ATOM 4685 C C . GLY B 1 276 ? -18.912 -52.011 21.205 1.00 39.85 264 GLY B C 1
ATOM 4686 O O . GLY B 1 276 ? -18.143 -51.471 20.388 1.00 41.89 264 GLY B O 1
ATOM 4687 N N . ARG B 1 277 ? -18.629 -53.138 21.848 1.00 39.88 265 ARG B N 1
ATOM 4688 C CA . ARG B 1 277 ? -17.378 -53.832 21.632 1.00 43.08 265 ARG B CA 1
ATOM 4689 C C . ARG B 1 277 ? -17.339 -54.327 20.200 1.00 42.35 265 ARG B C 1
ATOM 4690 O O . ARG B 1 277 ? -18.218 -55.049 19.797 1.00 45.57 265 ARG B O 1
ATOM 4698 N N . GLU B 1 278 ? -16.315 -53.968 19.445 1.00 41.62 266 GLU B N 1
ATOM 4699 C CA . GLU B 1 278 ? -16.099 -54.565 18.148 1.00 43.77 266 GLU B CA 1
ATOM 4700 C C . GLU B 1 278 ? -14.629 -54.900 17.937 1.00 41.55 266 GLU B C 1
ATOM 4701 O O . GLU B 1 278 ? -13.763 -54.100 18.211 1.00 42.08 266 GLU B O 1
ATOM 4707 N N . VAL B 1 279 ? -14.368 -56.077 17.396 1.00 40.99 267 VAL B N 1
ATOM 4708 C CA . VAL B 1 279 ? -13.005 -56.568 17.211 1.00 42.32 267 VAL B CA 1
ATOM 4709 C C . VAL B 1 279 ? -12.423 -55.986 15.933 1.00 39.37 267 VAL B C 1
ATOM 4710 O O . VAL B 1 279 ? -13.137 -55.781 14.975 1.00 45.61 267 VAL B O 1
ATOM 4714 N N . PRO B 1 280 ? -11.133 -55.680 15.929 1.00 38.05 268 PRO B N 1
ATOM 4715 C CA . PRO B 1 280 ? -10.539 -55.197 14.709 1.00 39.52 268 PRO B CA 1
ATOM 4716 C C . PRO B 1 280 ? -10.431 -56.304 13.706 1.00 39.31 268 PRO B C 1
ATOM 4717 O O . PRO B 1 280 ? -10.458 -57.454 14.068 1.00 41.96 268 PRO B O 1
ATOM 4721 N N . TYR B 1 281 ? -10.274 -55.939 12.452 1.00 39.18 269 TYR B N 1
ATOM 4722 C CA . TYR B 1 281 ? -10.178 -56.904 11.416 1.00 40.11 269 TYR B CA 1
ATOM 4723 C C . TYR B 1 281 ? -9.218 -56.360 10.381 1.00 38.51 269 TYR B C 1
ATOM 4724 O O . TYR B 1 281 ? -9.338 -55.223 9.944 1.00 38.94 269 TYR B O 1
ATOM 4733 N N . GLN B 1 282 ? -8.282 -57.201 9.979 1.00 42.34 270 GLN B N 1
ATOM 4734 C CA . GLN B 1 282 ? -7.338 -56.876 8.936 1.00 48.23 270 GLN B CA 1
ATOM 4735 C C . GLN B 1 282 ? -7.096 -58.158 8.170 1.00 50.16 270 GLN B C 1
ATOM 4736 O O . GLN B 1 282 ? -6.536 -59.104 8.710 1.00 53.89 270 GLN B O 1
ATOM 4742 N N . GLY B 1 283 ? -7.532 -58.198 6.917 1.00 52.23 271 GLY B N 1
ATOM 4743 C CA . GLY B 1 283 ? -7.539 -59.435 6.151 1.00 48.09 271 GLY B CA 1
ATOM 4744 C C . GLY B 1 283 ? -6.296 -59.457 5.304 1.00 45.87 271 GLY B C 1
ATOM 4745 O O . GLY B 1 283 ? -5.756 -58.413 4.980 1.00 43.37 271 GLY B O 1
ATOM 4746 N N . PRO B 1 284 ? -5.859 -60.648 4.897 1.00 48.88 272 PRO B N 1
ATOM 4747 C CA . PRO B 1 284 ? -4.689 -60.757 4.014 1.00 51.55 272 PRO B CA 1
ATOM 4748 C C . PRO B 1 284 ? -4.867 -60.121 2.610 1.00 55.76 272 PRO B C 1
ATOM 4749 O O . PRO B 1 284 ? -5.975 -60.055 2.079 1.00 56.37 272 PRO B O 1
ATOM 4753 N N . LYS B 1 285 ? -3.750 -59.674 2.045 1.00 64.22 273 LYS B N 1
ATOM 4754 C CA . LYS B 1 285 ? -3.681 -58.991 0.747 1.00 66.13 273 LYS B CA 1
ATOM 4755 C C . LYS B 1 285 ? -4.003 -59.862 -0.476 1.00 76.47 273 LYS B C 1
ATOM 4756 O O . LYS B 1 285 ? -4.369 -59.302 -1.511 1.00 81.28 273 LYS B O 1
ATOM 4762 N N . ASP B 1 286 ? -3.893 -61.199 -0.375 1.00 74.08 274 ASP B N 1
ATOM 4763 C CA . ASP B 1 286 ? -3.984 -62.082 -1.562 1.00 66.24 274 ASP B CA 1
ATOM 4764 C C . ASP B 1 286 ? -4.945 -63.232 -1.318 1.00 59.42 274 ASP B C 1
ATOM 4765 O O . ASP B 1 286 ? -4.568 -64.257 -0.767 1.00 59.28 274 ASP B O 1
ATOM 4770 N N . THR B 1 287 ? -6.197 -63.048 -1.723 1.00 55.14 275 THR B N 1
ATOM 4771 C CA . THR B 1 287 ? -7.227 -64.082 -1.634 1.00 54.22 275 THR B CA 1
ATOM 4772 C C . THR B 1 287 ? -7.895 -64.143 -3.003 1.00 48.42 275 THR B C 1
ATOM 4773 O O . THR B 1 287 ? -7.720 -63.219 -3.787 1.00 49.64 275 THR B O 1
ATOM 4777 N N . PRO B 1 288 ? -8.680 -65.200 -3.291 1.00 51.55 276 PRO B N 1
ATOM 4778 C CA . PRO B 1 288 ? -9.535 -65.152 -4.511 1.00 52.78 276 PRO B CA 1
ATOM 4779 C C . PRO B 1 288 ? -10.334 -63.836 -4.661 1.00 53.73 276 PRO B C 1
ATOM 4780 O O . PRO B 1 288 ? -10.371 -63.254 -5.741 1.00 58.04 276 PRO B O 1
ATOM 4784 N N . LEU B 1 289 ? -10.937 -63.366 -3.571 1.00 54.02 277 LEU B N 1
ATOM 4785 C CA . LEU B 1 289 ? -11.730 -62.126 -3.564 1.00 55.99 277 LEU B CA 1
ATOM 4786 C C . LEU B 1 289 ? -10.895 -60.885 -3.913 1.00 53.16 277 LEU B C 1
ATOM 4787 O O . LEU B 1 289 ? -11.301 -59.952 -4.632 1.00 51.88 277 LEU B O 1
ATOM 4792 N N . THR B 1 290 ? -9.693 -60.893 -3.410 1.00 55.68 278 THR B N 1
ATOM 4793 C CA . THR B 1 290 ? -8.860 -59.735 -3.528 1.00 59.04 278 THR B CA 1
ATOM 4794 C C . THR B 1 290 ? -8.380 -59.636 -4.956 1.00 55.64 278 THR B C 1
ATOM 4795 O O . THR B 1 290 ? -8.323 -58.554 -5.496 1.00 57.39 278 THR B O 1
ATOM 4799 N N . ARG B 1 291 ? -8.067 -60.778 -5.569 1.00 58.78 279 ARG B N 1
ATOM 4800 C CA . ARG B 1 291 ? -7.612 -60.823 -6.972 1.00 64.23 279 ARG B CA 1
ATOM 4801 C C . ARG B 1 291 ? -8.776 -60.467 -7.908 1.00 59.25 279 ARG B C 1
ATOM 4802 O O . ARG B 1 291 ? -8.623 -59.679 -8.845 1.00 58.73 279 ARG B O 1
ATOM 4810 N N . ALA B 1 292 ? -9.939 -61.047 -7.624 1.00 50.41 280 ALA B N 1
ATOM 4811 C CA . ALA B 1 292 ? -11.165 -60.712 -8.312 1.00 48.50 280 ALA B CA 1
ATOM 4812 C C . ALA B 1 292 ? -11.428 -59.199 -8.366 1.00 51.92 280 ALA B C 1
ATOM 4813 O O . ALA B 1 292 ? -11.797 -58.682 -9.425 1.00 48.30 280 ALA B O 1
ATOM 4815 N N . PHE B 1 293 ? -11.213 -58.468 -7.269 1.00 50.56 281 PHE B N 1
ATOM 4816 C CA . PHE B 1 293 ? -11.440 -57.010 -7.333 1.00 48.56 281 PHE B CA 1
ATOM 4817 C C . PHE B 1 293 ? -10.273 -56.308 -8.007 1.00 50.24 281 PHE B C 1
ATOM 4818 O O . PHE B 1 293 ? -10.466 -55.342 -8.751 1.00 56.87 281 PHE B O 1
ATOM 4826 N N . ARG B 1 294 ? -9.056 -56.759 -7.727 1.00 55.82 282 ARG B N 1
ATOM 4827 C CA . ARG B 1 294 ? -7.881 -56.197 -8.405 1.00 60.92 282 ARG B CA 1
ATOM 4828 C C . ARG B 1 294 ? -8.115 -56.240 -9.935 1.00 61.67 282 ARG B C 1
ATOM 4829 O O . ARG B 1 294 ? -8.014 -55.219 -10.621 1.00 60.76 282 ARG B O 1
ATOM 4837 N N . GLN B 1 295 ? -8.516 -57.403 -10.440 1.00 65.07 283 GLN B N 1
ATOM 4838 C CA . GLN B 1 295 ? -8.767 -57.590 -11.881 1.00 70.58 283 GLN B CA 1
ATOM 4839 C C . GLN B 1 295 ? -9.916 -56.718 -12.409 1.00 65.53 283 GLN B C 1
ATOM 4840 O O . GLN B 1 295 ? -9.793 -56.104 -13.475 1.00 64.91 283 GLN B O 1
ATOM 4846 N N . ALA B 1 296 ? -11.016 -56.653 -11.662 1.00 57.95 284 ALA B N 1
ATOM 4847 C CA . ALA B 1 296 ? -12.176 -55.871 -12.086 1.00 53.96 284 ALA B CA 1
ATOM 4848 C C . ALA B 1 296 ? -11.916 -54.363 -12.136 1.00 54.82 284 ALA B C 1
ATOM 4849 O O . ALA B 1 296 ? -12.473 -53.662 -12.988 1.00 58.15 284 ALA B O 1
ATOM 4851 N N . ILE B 1 297 ? -11.091 -53.860 -11.220 1.00 53.80 285 ILE B N 1
ATOM 4852 C CA . ILE B 1 297 ? -10.744 -52.442 -11.240 1.00 55.47 285 ILE B CA 1
ATOM 4853 C C . ILE B 1 297 ? -9.843 -52.140 -12.439 1.00 57.47 285 ILE B C 1
ATOM 4854 O O . ILE B 1 297 ? -9.956 -51.082 -13.051 1.00 58.45 285 ILE B O 1
ATOM 4859 N N . ARG B 1 298 ? -8.953 -53.066 -12.775 1.00 64.78 286 ARG B N 1
ATOM 4860 C CA . ARG B 1 298 ? -8.103 -52.890 -13.960 1.00 70.39 286 ARG B CA 1
ATOM 4861 C C . ARG B 1 298 ? -8.948 -52.881 -15.240 1.00 71.49 286 ARG B C 1
ATOM 4862 O O . ARG B 1 298 ? -8.890 -51.908 -16.001 1.00 66.59 286 ARG B O 1
ATOM 4870 N N . LYS B 1 299 ? -9.766 -53.924 -15.435 1.00 72.66 287 LYS B N 1
ATOM 4871 C CA . LYS B 1 299 ? -10.731 -53.980 -16.538 1.00 70.19 287 LYS B CA 1
ATOM 4872 C C . LYS B 1 299 ? -11.450 -52.649 -16.674 1.00 70.84 287 LYS B C 1
ATOM 4873 O O . LYS B 1 299 ? -11.513 -52.068 -17.765 1.00 64.63 287 LYS B O 1
ATOM 4879 N N . ALA B 1 300 ? -11.991 -52.160 -15.561 1.00 66.82 288 ALA B N 1
ATOM 4880 C CA . ALA B 1 300 ? -12.763 -50.923 -15.593 1.00 62.87 288 ALA B CA 1
ATOM 4881 C C . ALA B 1 300 ? -11.861 -49.715 -15.797 1.00 57.55 288 ALA B C 1
ATOM 4882 O O . ALA B 1 300 ? -12.340 -48.604 -15.798 1.00 60.19 288 ALA B O 1
ATOM 4884 N N . GLY B 1 301 ? -10.556 -49.927 -15.918 1.00 62.91 289 GLY B N 1
ATOM 4885 C CA . GLY B 1 301 ? -9.637 -48.871 -16.322 1.00 65.30 289 GLY B CA 1
ATOM 4886 C C . GLY B 1 301 ? -9.046 -48.085 -15.173 1.00 67.79 289 GLY B C 1
ATOM 4887 O O . GLY B 1 301 ? -8.742 -46.911 -15.333 1.00 72.69 289 GLY B O 1
ATOM 4888 N N . GLY B 1 302 ? -8.860 -48.723 -14.019 1.00 67.24 290 GLY B N 1
ATOM 4889 C CA . GLY B 1 302 ? -8.297 -48.033 -12.848 1.00 64.62 290 GLY B CA 1
ATOM 4890 C C . GLY B 1 302 ? -7.102 -48.738 -12.258 1.00 63.75 290 GLY B C 1
ATOM 4891 O O . GLY B 1 302 ? -6.759 -49.848 -12.683 1.00 63.94 290 GLY B O 1
ATOM 4892 N N . ARG B 1 303 ? -6.476 -48.083 -11.276 1.00 71.25 291 ARG B N 1
ATOM 4893 C CA . ARG B 1 303 ? -5.317 -48.627 -10.531 1.00 76.69 291 ARG B CA 1
ATOM 4894 C C . ARG B 1 303 ? -5.736 -49.015 -9.091 1.00 67.43 291 ARG B C 1
ATOM 4895 O O . ARG B 1 303 ? -5.952 -48.149 -8.261 1.00 60.22 291 ARG B O 1
ATOM 4903 N N . PRO B 1 304 ? -5.819 -50.324 -8.789 1.00 70.53 292 PRO B N 1
ATOM 4904 C CA . PRO B 1 304 ? -6.286 -50.756 -7.462 1.00 67.61 292 PRO B CA 1
ATOM 4905 C C . PRO B 1 304 ? -5.319 -50.419 -6.330 1.00 71.01 292 PRO B C 1
ATOM 4906 O O . PRO B 1 304 ? -4.098 -50.592 -6.466 1.00 69.92 292 PRO B O 1
ATOM 4910 N N . VAL B 1 305 ? -5.868 -49.941 -5.218 1.00 68.28 293 VAL B N 1
ATOM 4911 C CA . VAL B 1 305 ? -5.070 -49.657 -4.033 1.00 63.16 293 VAL B CA 1
ATOM 4912 C C . VAL B 1 305 ? -5.729 -50.311 -2.817 1.00 61.06 293 VAL B C 1
ATOM 4913 O O . VAL B 1 305 ? -6.938 -50.192 -2.619 1.00 56.33 293 VAL B O 1
ATOM 4917 N N . PHE B 1 306 ? -4.938 -51.036 -2.024 1.00 60.76 294 PHE B N 1
ATOM 4918 C CA . PHE B 1 306 ? -5.432 -51.633 -0.786 1.00 54.09 294 PHE B CA 1
ATOM 4919 C C . PHE B 1 306 ? -5.565 -50.520 0.236 1.00 55.16 294 PHE B C 1
ATOM 4920 O O . PHE B 1 306 ? -4.777 -49.577 0.221 1.00 47.25 294 PHE B O 1
ATOM 4928 N N . LYS B 1 307 ? -6.598 -50.603 1.081 1.00 55.97 295 LYS B N 1
ATOM 4929 C CA . LYS B 1 307 ? -6.818 -49.603 2.124 1.00 53.29 295 LYS B CA 1
ATOM 4930 C C . LYS B 1 307 ? -7.111 -50.214 3.476 1.00 51.81 295 LYS B C 1
ATOM 4931 O O . LYS B 1 307 ? -7.653 -51.317 3.575 1.00 45.03 295 LYS B O 1
ATOM 4937 N N . LEU B 1 308 ? -6.696 -49.491 4.516 1.00 50.08 296 LEU B N 1
ATOM 4938 C CA . LEU B 1 308 ? -7.025 -49.842 5.895 1.00 48.55 296 LEU B CA 1
ATOM 4939 C C . LEU B 1 308 ? -7.676 -48.619 6.427 1.00 47.20 296 LEU B C 1
ATOM 4940 O O . LEU B 1 308 ? -7.223 -47.520 6.156 1.00 48.40 296 LEU B O 1
ATOM 4945 N N . LYS B 1 309 ? -8.762 -48.799 7.151 1.00 47.97 297 LYS B N 1
ATOM 4946 C CA . LYS B 1 309 ? -9.565 -47.675 7.548 1.00 49.88 297 LYS B CA 1
ATOM 4947 C C . LYS B 1 309 ? -9.674 -47.532 9.063 1.00 51.16 297 LYS B C 1
ATOM 4948 O O . LYS B 1 309 ? -9.781 -48.508 9.800 1.00 50.52 297 LYS B O 1
ATOM 4954 N N . THR B 1 310 ? -9.755 -46.274 9.474 1.00 53.46 298 THR B N 1
ATOM 4955 C CA . THR B 1 310 ? -9.737 -45.829 10.855 1.00 50.00 298 THR B CA 1
ATOM 4956 C C . THR B 1 310 ? -11.077 -46.030 11.475 1.00 48.05 298 THR B C 1
ATOM 4957 O O . THR B 1 310 ? -11.186 -46.110 12.702 1.00 46.43 298 THR B O 1
ATOM 4961 N N . GLY B 1 311 ? -12.114 -46.112 10.635 1.00 48.69 299 GLY B N 1
ATOM 4962 C CA . GLY B 1 311 ? -13.497 -46.270 11.104 1.00 43.79 299 GLY B CA 1
ATOM 4963 C C . GLY B 1 311 ? -13.782 -47.695 11.554 1.00 42.88 299 GLY B C 1
ATOM 4964 O O . GLY B 1 311 ? -12.861 -48.498 11.637 1.00 43.39 299 GLY B O 1
ATOM 4965 N N . THR B 1 312 ? -15.041 -47.990 11.884 1.00 41.36 300 THR B N 1
ATOM 4966 C CA . THR B 1 312 ? -15.462 -49.346 12.207 1.00 45.06 300 THR B CA 1
ATOM 4967 C C . THR B 1 312 ? -16.709 -49.689 11.339 1.00 46.67 300 THR B C 1
ATOM 4968 O O . THR B 1 312 ? -17.494 -48.827 11.039 1.00 49.28 300 THR B O 1
ATOM 4972 N N . SER B 1 313 ? -16.866 -50.944 10.928 1.00 47.17 301 SER B N 1
ATOM 4973 C CA . SER B 1 313 ? -17.959 -51.340 10.039 1.00 42.89 301 SER B CA 1
ATOM 4974 C C . SER B 1 313 ? -18.481 -52.708 10.411 1.00 44.27 301 SER B C 1
ATOM 4975 O O . SER B 1 313 ? -17.996 -53.365 11.343 1.00 44.81 301 SER B O 1
ATOM 4978 N N . ASP B 1 314 ? -19.479 -53.150 9.669 1.00 44.93 302 ASP B N 1
ATOM 4979 C CA . ASP B 1 314 ? -20.035 -54.482 9.879 1.00 42.91 302 ASP B CA 1
ATOM 4980 C C . ASP B 1 314 ? -19.053 -55.557 9.462 1.00 40.11 302 ASP B C 1
ATOM 4981 O O . ASP B 1 314 ? -19.253 -56.693 9.782 1.00 34.26 302 ASP B O 1
ATOM 4986 N N . MET B 1 315 ? -17.964 -55.188 8.790 1.00 40.72 303 MET B N 1
ATOM 4987 C CA . MET B 1 315 ? -16.884 -56.141 8.556 1.00 43.62 303 MET B CA 1
ATOM 4988 C C . MET B 1 315 ? -16.329 -56.653 9.908 1.00 44.32 303 MET B C 1
ATOM 4989 O O . MET B 1 315 ? -16.171 -57.863 10.104 1.00 38.95 303 MET B O 1
ATOM 4994 N N . ASN B 1 316 ? -16.092 -55.734 10.840 1.00 42.35 304 ASN B N 1
ATOM 4995 C CA . ASN B 1 316 ? -15.705 -56.100 12.202 1.00 42.21 304 ASN B CA 1
ATOM 4996 C C . ASN B 1 316 ? -16.728 -56.962 12.898 1.00 44.42 304 ASN B C 1
ATOM 4997 O O . ASN B 1 316 ? -16.376 -57.865 13.668 1.00 45.80 304 ASN B O 1
ATOM 5002 N N . VAL B 1 317 ? -17.998 -56.667 12.658 1.00 42.05 305 VAL B N 1
ATOM 5003 C CA . VAL B 1 317 ? -19.078 -57.388 13.322 1.00 41.27 305 VAL B CA 1
ATOM 5004 C C . VAL B 1 317 ? -19.204 -58.819 12.834 1.00 40.64 305 VAL B C 1
ATOM 5005 O O . VAL B 1 317 ? -19.570 -59.715 13.565 1.00 43.90 305 VAL B O 1
ATOM 5009 N N . LEU B 1 318 ? -18.929 -59.010 11.572 1.00 44.95 306 LEU B N 1
ATOM 5010 C CA . LEU B 1 318 ? -19.261 -60.235 10.902 1.00 49.88 306 LEU B CA 1
ATOM 5011 C C . LEU B 1 318 ? -18.071 -61.197 10.903 1.00 49.59 306 LEU B C 1
ATOM 5012 O O . LEU B 1 318 ? -18.290 -62.398 10.885 1.00 49.63 306 LEU B O 1
ATOM 5017 N N . ALA B 1 319 ? -16.842 -60.667 10.905 1.00 49.02 307 ALA B N 1
ATOM 5018 C CA . ALA B 1 319 ? -15.599 -61.486 10.891 1.00 50.52 307 ALA B CA 1
ATOM 5019 C C . ALA B 1 319 ? -15.569 -62.672 11.876 1.00 48.99 307 ALA B C 1
ATOM 5020 O O . ALA B 1 319 ? -15.162 -63.783 11.509 1.00 43.75 307 ALA B O 1
ATOM 5022 N N . PRO B 1 320 ? -15.986 -62.441 13.125 1.00 49.50 308 PRO B N 1
ATOM 5023 C CA . PRO B 1 320 ? -16.030 -63.560 14.091 1.00 49.17 308 PRO B CA 1
ATOM 5024 C C . PRO B 1 320 ? -17.004 -64.662 13.710 1.00 52.10 308 PRO B C 1
ATOM 5025 O O . PRO B 1 320 ? -16.775 -65.802 14.057 1.00 52.38 308 PRO B O 1
ATOM 5029 N N . HIS B 1 321 ? -18.079 -64.325 13.003 1.00 53.56 309 HIS B N 1
ATOM 5030 C CA . HIS B 1 321 ? -19.078 -65.303 12.576 1.00 47.89 309 HIS B CA 1
ATOM 5031 C C . HIS B 1 321 ? -18.739 -66.010 11.249 1.00 50.36 309 HIS B C 1
ATOM 5032 O O . HIS B 1 321 ? -19.083 -67.174 11.065 1.00 52.96 309 HIS B O 1
ATOM 5039 N N . TRP B 1 322 ? -18.090 -65.311 10.317 1.00 46.55 310 TRP B N 1
ATOM 5040 C CA . TRP B 1 322 ? -17.896 -65.821 8.967 1.00 46.92 310 TRP B CA 1
ATOM 5041 C C . TRP B 1 322 ? -16.398 -65.878 8.671 1.00 47.76 310 TRP B C 1
ATOM 5042 O O . TRP B 1 322 ? -15.814 -64.908 8.201 1.00 40.99 310 TRP B O 1
ATOM 5053 N N . PRO B 1 323 ? -15.769 -67.028 8.932 1.00 50.76 311 PRO B N 1
ATOM 5054 C CA . PRO B 1 323 ? -14.317 -67.151 8.797 1.00 50.96 311 PRO B CA 1
ATOM 5055 C C . PRO B 1 323 ? -13.849 -67.255 7.346 1.00 47.97 311 PRO B C 1
ATOM 5056 O O . PRO B 1 323 ? -13.183 -68.215 6.975 1.00 51.33 311 PRO B O 1
ATOM 5060 N N . VAL B 1 324 ? -14.169 -66.255 6.537 1.00 47.00 312 VAL B N 1
ATOM 5061 C CA . VAL B 1 324 ? -13.967 -66.363 5.105 1.00 45.69 312 VAL B CA 1
ATOM 5062 C C . VAL B 1 324 ? -13.451 -65.063 4.557 1.00 46.23 312 VAL B C 1
ATOM 5063 O O . VAL B 1 324 ? -13.604 -64.014 5.185 1.00 51.64 312 VAL B O 1
ATOM 5067 N N . PRO B 1 325 ? -12.834 -65.127 3.372 1.00 45.34 313 PRO B N 1
ATOM 5068 C CA . PRO B 1 325 ? -12.288 -63.923 2.746 1.00 46.68 313 PRO B CA 1
ATOM 5069 C C . PRO B 1 325 ? -13.362 -62.869 2.493 1.00 50.74 313 PRO B C 1
ATOM 5070 O O . PRO B 1 325 ? -14.464 -63.173 1.981 1.00 46.42 313 PRO B O 1
ATOM 5074 N N . MET B 1 326 ? -12.994 -61.637 2.799 1.00 48.08 314 MET B N 1
ATOM 5075 C CA . MET B 1 326 ? -13.938 -60.565 3.012 1.00 47.78 314 MET B CA 1
ATOM 5076 C C . MET B 1 326 ? -13.195 -59.290 2.749 1.00 44.13 314 MET B C 1
ATOM 5077 O O . MET B 1 326 ? -12.086 -59.127 3.240 1.00 45.93 314 MET B O 1
ATOM 5082 N N . VAL B 1 327 ? -13.790 -58.396 1.964 1.00 41.26 315 VAL B N 1
ATOM 5083 C CA . VAL B 1 327 ? -13.243 -57.062 1.751 1.00 42.33 315 VAL B CA 1
ATOM 5084 C C . VAL B 1 327 ? -14.370 -56.051 1.859 1.00 41.81 315 VAL B C 1
ATOM 5085 O O . VAL B 1 327 ? -15.507 -56.435 2.025 1.00 43.30 315 VAL B O 1
ATOM 5089 N N . ALA B 1 328 ? -14.030 -54.769 1.818 1.00 38.25 316 ALA B N 1
ATOM 5090 C CA . ALA B 1 328 ? -15.026 -53.725 1.780 1.00 39.31 316 ALA B CA 1
ATOM 5091 C C . ALA B 1 328 ? -14.841 -52.873 0.536 1.00 36.83 316 ALA B C 1
ATOM 5092 O O . ALA B 1 328 ? -13.731 -52.519 0.158 1.00 31.51 316 ALA B O 1
ATOM 5094 N N . TYR B 1 329 ? -15.954 -52.624 -0.123 1.00 35.27 317 TYR B N 1
ATOM 5095 C CA . TYR B 1 329 ? -15.897 -51.929 -1.374 1.00 45.31 317 TYR B CA 1
ATOM 5096 C C . TYR B 1 329 ? -17.094 -51.030 -1.511 1.00 45.99 317 TYR B C 1
ATOM 5097 O O . TYR B 1 329 ? -18.196 -51.378 -1.102 1.00 44.03 317 TYR B O 1
ATOM 5106 N N . GLY B 1 330 ? -16.859 -49.886 -2.124 1.00 45.23 318 GLY B N 1
ATOM 5107 C CA . GLY B 1 330 ? -17.943 -49.010 -2.470 1.00 47.20 318 GLY B CA 1
ATOM 5108 C C . GLY B 1 330 ? -17.422 -47.760 -3.134 1.00 45.50 318 GLY B C 1
ATOM 5109 O O . GLY B 1 330 ? -16.320 -47.291 -2.814 1.00 45.63 318 GLY B O 1
ATOM 5110 N N . PRO B 1 331 ? -18.198 -47.219 -4.076 1.00 44.98 319 PRO B N 1
ATOM 5111 C CA . PRO B 1 331 ? -17.808 -45.955 -4.651 1.00 43.71 319 PRO B CA 1
ATOM 5112 C C . PRO B 1 331 ? -18.028 -44.881 -3.660 1.00 38.08 319 PRO B C 1
ATOM 5113 O O . PRO B 1 331 ? -18.906 -45.000 -2.804 1.00 37.61 319 PRO B O 1
ATOM 5117 N N . GLY B 1 332 ? -17.266 -43.817 -3.817 1.00 40.17 320 GLY B N 1
ATOM 5118 C CA . GLY B 1 332 ? -17.430 -42.626 -2.991 1.00 46.17 320 GLY B CA 1
ATOM 5119 C C . GLY B 1 332 ? -16.239 -42.417 -2.070 1.00 49.48 320 GLY B C 1
ATOM 5120 O O . GLY B 1 332 ? -15.413 -43.333 -1.839 1.00 49.10 320 GLY B O 1
ATOM 5121 N N . ASP B 1 333 ? -16.151 -41.198 -1.563 1.00 54.11 321 ASP B N 1
ATOM 5122 C CA . ASP B 1 333 ? -15.039 -40.771 -0.726 1.00 56.74 321 ASP B CA 1
ATOM 5123 C C . ASP B 1 333 ? -15.489 -40.769 0.732 1.00 54.85 321 ASP B C 1
ATOM 5124 O O . ASP B 1 333 ? -16.353 -39.983 1.123 1.00 44.89 321 ASP B O 1
ATOM 5129 N N . SER B 1 334 ? -14.875 -41.644 1.525 1.00 57.92 322 SER B N 1
ATOM 5130 C CA . SER B 1 334 ? -15.289 -41.847 2.921 1.00 58.76 322 SER B CA 1
ATOM 5131 C C . SER B 1 334 ? -15.087 -40.629 3.825 1.00 55.20 322 SER B C 1
ATOM 5132 O O . SER B 1 334 ? -15.742 -40.520 4.850 1.00 55.79 322 SER B O 1
ATOM 5135 N N . THR B 1 335 ? -14.230 -39.687 3.446 1.00 56.98 323 THR B N 1
ATOM 5136 C CA . THR B 1 335 ? -14.110 -38.462 4.232 1.00 58.65 323 THR B CA 1
ATOM 5137 C C . THR B 1 335 ? -15.370 -37.588 4.159 1.00 59.67 323 THR B C 1
ATOM 5138 O O . THR B 1 335 ? -15.457 -36.592 4.872 1.00 66.05 323 THR B O 1
ATOM 5142 N N . LEU B 1 336 ? -16.347 -37.949 3.318 1.00 61.99 324 LEU B N 1
ATOM 5143 C CA . LEU B 1 336 ? -17.658 -37.253 3.310 1.00 58.70 324 LEU B CA 1
ATOM 5144 C C . LEU B 1 336 ? -18.723 -37.892 4.221 1.00 59.10 324 LEU B C 1
ATOM 5145 O O . LEU B 1 336 ? -19.790 -37.301 4.444 1.00 56.90 324 LEU B O 1
ATOM 5150 N N . ASP B 1 337 ? -18.426 -39.066 4.780 1.00 63.12 325 ASP B N 1
ATOM 5151 C CA . ASP B 1 337 ? -19.229 -39.620 5.880 1.00 67.63 325 ASP B CA 1
ATOM 5152 C C . ASP B 1 337 ? -19.687 -38.484 6.790 1.00 66.56 325 ASP B C 1
ATOM 5153 O O . ASP B 1 337 ? -18.878 -37.682 7.246 1.00 66.49 325 ASP B O 1
ATOM 5158 N N . HIS B 1 338 ? -20.979 -38.413 7.053 1.00 69.21 326 HIS B N 1
ATOM 5159 C CA . HIS B 1 338 ? -21.498 -37.630 8.184 1.00 70.41 326 HIS B CA 1
ATOM 5160 C C . HIS B 1 338 ? -21.402 -36.085 8.052 1.00 68.86 326 HIS B C 1
ATOM 5161 O O . HIS B 1 338 ? -21.713 -35.364 8.989 1.00 78.74 326 HIS B O 1
ATOM 5168 N N . THR B 1 339 ? -21.040 -35.588 6.874 1.00 63.55 327 THR B N 1
ATOM 5169 C CA . THR B 1 339 ? -20.887 -34.153 6.623 1.00 63.58 327 THR B CA 1
ATOM 5170 C C . THR B 1 339 ? -22.150 -33.549 5.966 1.00 65.96 327 THR B C 1
ATOM 5171 O O . THR B 1 339 ? -22.996 -34.276 5.452 1.00 62.99 327 THR B O 1
ATOM 5175 N N . PRO B 1 340 ? -22.283 -32.213 5.958 1.00 69.99 328 PRO B N 1
ATOM 5176 C CA . PRO B 1 340 ? -23.542 -31.645 5.450 1.00 63.84 328 PRO B CA 1
ATOM 5177 C C . PRO B 1 340 ? -23.616 -31.551 3.943 1.00 60.00 328 PRO B C 1
ATOM 5178 O O . PRO B 1 340 ? -24.667 -31.193 3.428 1.00 62.60 328 PRO B O 1
ATOM 5182 N N . TYR B 1 341 ? -22.511 -31.846 3.256 1.00 60.44 329 TYR B N 1
ATOM 5183 C CA A TYR B 1 341 ? -22.486 -31.775 1.791 0.50 61.61 329 TYR B CA 1
ATOM 5184 C CA B TYR B 1 341 ? -22.424 -31.774 1.791 0.50 60.57 329 TYR B CA 1
ATOM 5185 C C . TYR B 1 341 ? -22.102 -33.146 1.187 1.00 59.77 329 TYR B C 1
ATOM 5186 O O . TYR B 1 341 ? -21.518 -33.238 0.093 1.00 57.69 329 TYR B O 1
ATOM 5203 N N . GLU B 1 342 ? -22.484 -34.212 1.895 1.00 54.26 330 GLU B N 1
ATOM 5204 C CA . GLU B 1 342 ? -22.199 -35.573 1.467 1.00 52.47 330 GLU B CA 1
ATOM 5205 C C . GLU B 1 342 ? -22.737 -35.814 0.053 1.00 54.22 330 GLU B C 1
ATOM 5206 O O . GLU B 1 342 ? -23.907 -35.499 -0.254 1.00 51.88 330 GLU B O 1
ATOM 5212 N N . HIS B 1 343 ? -21.888 -36.402 -0.789 1.00 53.16 331 HIS B N 1
ATOM 5213 C CA . HIS B 1 343 ? -22.244 -36.691 -2.177 1.00 54.74 331 HIS B CA 1
ATOM 5214 C C . HIS B 1 343 ? -21.297 -37.691 -2.845 1.00 53.15 331 HIS B C 1
ATOM 5215 O O . HIS B 1 343 ? -20.170 -37.888 -2.402 1.00 52.37 331 HIS B O 1
ATOM 5222 N N . VAL B 1 344 ? -21.742 -38.270 -3.951 1.00 51.46 332 VAL B N 1
ATOM 5223 C CA . VAL B 1 344 ? -20.872 -39.076 -4.780 1.00 50.54 332 VAL B CA 1
ATOM 5224 C C . VAL B 1 344 ? -20.900 -38.543 -6.221 1.00 54.74 332 VAL B C 1
ATOM 5225 O O . VAL B 1 344 ? -21.927 -38.005 -6.654 1.00 56.33 332 VAL B O 1
ATOM 5229 N N . GLU B 1 345 ? -19.770 -38.643 -6.936 1.00 55.93 333 GLU B N 1
ATOM 5230 C CA . GLU B 1 345 ? -19.748 -38.374 -8.377 1.00 56.34 333 GLU B CA 1
ATOM 5231 C C . GLU B 1 345 ? -20.500 -39.543 -9.028 1.00 60.32 333 GLU B C 1
ATOM 5232 O O . GLU B 1 345 ? -20.186 -40.731 -8.791 1.00 58.22 333 GLU B O 1
ATOM 5238 N N . VAL B 1 346 ? -21.487 -39.202 -9.844 1.00 53.04 334 VAL B N 1
ATOM 5239 C CA . VAL B 1 346 ? -22.262 -40.162 -10.616 1.00 47.10 334 VAL B CA 1
ATOM 5240 C C . VAL B 1 346 ? -21.343 -41.090 -11.406 1.00 46.03 334 VAL B C 1
ATOM 5241 O O . VAL B 1 346 ? -21.513 -42.303 -11.420 1.00 46.41 334 VAL B O 1
ATOM 5245 N N . ALA B 1 347 ? -20.364 -40.530 -12.082 1.00 46.10 335 ALA B N 1
ATOM 5246 C CA . ALA B 1 347 ? -19.473 -41.360 -12.855 1.00 51.98 335 ALA B CA 1
ATOM 5247 C C . ALA B 1 347 ? -18.728 -42.375 -11.946 1.00 59.92 335 ALA B C 1
ATOM 5248 O O . ALA B 1 347 ? -18.373 -43.478 -12.386 1.00 57.66 335 ALA B O 1
ATOM 5250 N N . GLU B 1 348 ? -18.487 -41.986 -10.690 1.00 61.77 336 GLU B N 1
ATOM 5251 C CA . GLU B 1 348 ? -17.831 -42.862 -9.718 1.00 60.24 336 GLU B CA 1
ATOM 5252 C C . GLU B 1 348 ? -18.774 -43.990 -9.308 1.00 54.47 336 GLU B C 1
ATOM 5253 O O . GLU B 1 348 ? -18.418 -45.178 -9.329 1.00 54.75 336 GLU B O 1
ATOM 5259 N N . PHE B 1 349 ? -19.981 -43.601 -8.946 1.00 45.67 337 PHE B N 1
ATOM 5260 C CA . PHE B 1 349 ? -21.036 -44.537 -8.621 1.00 51.10 337 PHE B CA 1
ATOM 5261 C C . PHE B 1 349 ? -21.163 -45.592 -9.718 1.00 58.48 337 PHE B C 1
ATOM 5262 O O . PHE B 1 349 ? -21.292 -46.790 -9.422 1.00 63.36 337 PHE B O 1
ATOM 5270 N N . LEU B 1 350 ? -21.070 -45.158 -10.981 1.00 61.48 338 LEU B N 1
ATOM 5271 C CA . LEU B 1 350 ? -21.248 -46.069 -12.114 1.00 59.18 338 LEU B CA 1
ATOM 5272 C C . LEU B 1 350 ? -20.070 -47.012 -12.287 1.00 51.94 338 LEU B C 1
ATOM 5273 O O . LEU B 1 350 ? -20.271 -48.206 -12.493 1.00 53.30 338 LEU B O 1
ATOM 5278 N N . LYS B 1 351 ? -18.853 -46.481 -12.205 1.00 52.76 339 LYS B N 1
ATOM 5279 C CA . LYS B 1 351 ? -17.651 -47.323 -12.129 1.00 56.84 339 LYS B CA 1
ATOM 5280 C C . LYS B 1 351 ? -17.760 -48.345 -10.997 1.00 53.83 339 LYS B C 1
ATOM 5281 O O . LYS B 1 351 ? -17.262 -49.470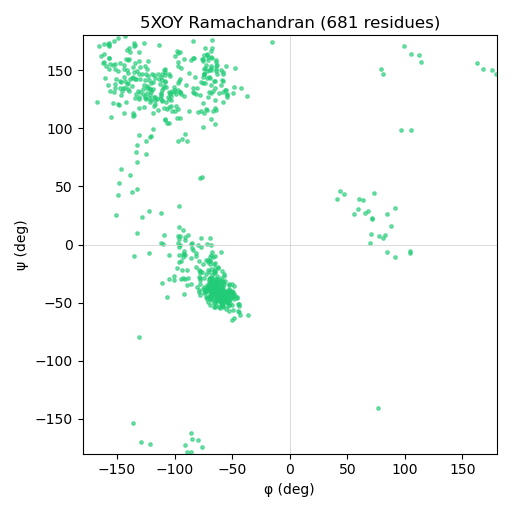 -11.109 1.00 52.22 339 LYS B O 1
ATOM 5287 N N . GLY B 1 352 ? -18.423 -47.934 -9.913 1.00 49.41 340 GLY B N 1
ATOM 5288 C CA . GLY B 1 352 ? -18.648 -48.775 -8.765 1.00 44.46 340 GLY B CA 1
ATOM 5289 C C . GLY B 1 352 ? -19.436 -50.005 -9.099 1.00 49.21 340 GLY B C 1
ATOM 5290 O O . GLY B 1 352 ? -19.060 -51.122 -8.729 1.00 46.88 340 GLY B O 1
ATOM 5291 N N . ILE B 1 353 ? -20.536 -49.812 -9.813 1.00 54.26 341 ILE B N 1
ATOM 5292 C CA . ILE B 1 353 ? -21.345 -50.935 -10.268 1.00 49.72 341 ILE B CA 1
ATOM 5293 C C . ILE B 1 353 ? -20.511 -51.825 -11.181 1.00 48.03 341 ILE B C 1
ATOM 5294 O O . ILE B 1 353 ? -20.488 -53.060 -11.049 1.00 46.43 341 ILE B O 1
ATOM 5299 N N . GLU B 1 354 ? -19.818 -51.188 -12.104 1.00 49.03 342 GLU B N 1
ATOM 5300 C CA . GLU B 1 354 ? -19.017 -51.906 -13.076 1.00 54.18 342 GLU B CA 1
ATOM 5301 C C . GLU B 1 354 ? -18.005 -52.822 -12.364 1.00 52.93 342 GLU B C 1
ATOM 5302 O O . GLU B 1 354 ? -17.880 -54.008 -12.690 1.00 54.28 342 GLU B O 1
ATOM 5308 N N . VAL B 1 355 ? -17.306 -52.274 -11.367 1.00 54.46 343 VAL B N 1
ATOM 5309 C CA . VAL B 1 355 ? -16.335 -53.047 -10.576 1.00 47.53 343 VAL B CA 1
ATOM 5310 C C . VAL B 1 355 ? -16.987 -54.191 -9.819 1.00 44.77 343 VAL B C 1
ATOM 5311 O O . VAL B 1 355 ? -16.517 -55.317 -9.881 1.00 48.49 343 VAL B O 1
ATOM 5315 N N . LEU B 1 356 ? -18.089 -53.943 -9.128 1.00 47.34 344 LEU B N 1
ATOM 5316 C CA . LEU B 1 356 ? -18.765 -55.036 -8.442 1.00 51.21 344 LEU B CA 1
ATOM 5317 C C . LEU B 1 356 ? -19.100 -56.215 -9.399 1.00 55.83 344 LEU B C 1
ATOM 5318 O O . LEU B 1 356 ? -18.817 -57.378 -9.088 1.00 53.22 344 LEU B O 1
ATOM 5323 N N . ARG B 1 357 ? -19.708 -55.905 -10.549 1.00 62.22 345 ARG B N 1
ATOM 5324 C CA . ARG B 1 357 ? -20.077 -56.926 -11.537 1.00 62.44 345 ARG B CA 1
ATOM 5325 C C . ARG B 1 357 ? -18.830 -57.702 -11.972 1.00 55.22 345 ARG B C 1
ATOM 5326 O O . ARG B 1 357 ? -18.791 -58.928 -11.865 1.00 52.19 345 ARG B O 1
ATOM 5334 N N . GLY B 1 358 ? -17.802 -56.989 -12.424 1.00 49.31 346 GLY B N 1
ATOM 5335 C CA . GLY B 1 358 ? -16.559 -57.643 -12.850 1.00 52.07 346 GLY B CA 1
ATOM 5336 C C . GLY B 1 358 ? -15.997 -58.623 -11.824 1.00 57.12 346 GLY B C 1
ATOM 5337 O O . GLY B 1 358 ? -15.608 -59.755 -12.175 1.00 65.54 346 GLY B O 1
ATOM 5338 N N . ALA B 1 359 ? -16.000 -58.183 -10.560 1.00 53.87 347 ALA B N 1
ATOM 5339 C CA . ALA B 1 359 ? -15.489 -58.944 -9.430 1.00 53.66 347 ALA B CA 1
ATOM 5340 C C . ALA B 1 359 ? -16.280 -60.205 -9.211 1.00 50.71 347 ALA B C 1
ATOM 5341 O O . ALA B 1 359 ? -15.708 -61.285 -8.998 1.00 51.98 347 ALA B O 1
ATOM 5343 N N . LEU B 1 360 ? -17.597 -60.067 -9.253 1.00 48.85 348 LEU B N 1
ATOM 5344 C CA . LEU B 1 360 ? -18.456 -61.241 -9.223 1.00 51.78 348 LEU B CA 1
ATOM 5345 C C . LEU B 1 360 ? -18.193 -62.194 -10.411 1.00 54.45 348 LEU B C 1
ATOM 5346 O O . LEU B 1 360 ? -18.094 -63.420 -10.225 1.00 51.57 348 LEU B O 1
ATOM 5351 N N . GLU B 1 361 ? -18.066 -61.643 -11.618 1.00 53.95 349 GLU B N 1
ATOM 5352 C CA . GLU B 1 361 ? -17.832 -62.483 -12.799 1.00 56.51 349 GLU B CA 1
ATOM 5353 C C . GLU B 1 361 ? -16.505 -63.238 -12.619 1.00 56.08 349 GLU B C 1
ATOM 5354 O O . GLU B 1 361 ? -16.453 -64.450 -12.821 1.00 53.47 349 GLU B O 1
ATOM 5360 N N . ALA B 1 362 ? -15.448 -62.523 -12.220 1.00 55.23 350 ALA B N 1
ATOM 5361 C CA . ALA B 1 362 ? -14.121 -63.139 -12.000 1.00 55.60 350 ALA B CA 1
ATOM 5362 C C . ALA B 1 362 ? -14.140 -64.193 -10.888 1.00 58.88 350 ALA B C 1
ATOM 5363 O O . ALA B 1 362 ? -13.511 -65.244 -10.997 1.00 65.08 350 ALA B O 1
ATOM 5365 N N . LEU B 1 363 ? -14.864 -63.911 -9.817 1.00 63.56 351 LEU B N 1
ATOM 5366 C CA . LEU B 1 363 ? -15.136 -64.931 -8.814 1.00 63.24 351 LEU B CA 1
ATOM 5367 C C . LEU B 1 363 ? -15.765 -66.179 -9.418 1.00 56.85 351 LEU B C 1
ATOM 5368 O O . LEU B 1 363 ? -15.345 -67.281 -9.139 1.00 53.46 351 LEU B O 1
ATOM 5373 N N . ALA B 1 364 ? -16.790 -65.995 -10.230 1.00 59.58 352 ALA B N 1
ATOM 5374 C CA . ALA B 1 364 ? -17.462 -67.117 -10.874 1.00 60.29 352 ALA B CA 1
ATOM 5375 C C . ALA B 1 364 ? -16.538 -67.815 -11.885 1.00 62.11 352 ALA B C 1
ATOM 5376 O O . ALA B 1 364 ? -16.569 -69.031 -12.009 1.00 63.66 352 ALA B O 1
ATOM 5378 N N . GLN B 1 365 ? -15.693 -67.064 -12.580 1.00 64.47 353 GLN B N 1
ATOM 5379 C CA . GLN B 1 365 ? -14.730 -67.695 -13.469 1.00 72.91 353 GLN B CA 1
ATOM 5380 C C . GLN B 1 365 ? -13.615 -68.490 -12.738 1.00 78.60 353 GLN B C 1
ATOM 5381 O O . GLN B 1 365 ? -12.711 -68.990 -13.385 1.00 84.17 353 GLN B O 1
ATOM 5387 N N . THR B 1 366 ? -13.686 -68.638 -11.410 1.00 86.28 354 THR B N 1
ATOM 5388 C CA . THR B 1 366 ? -12.940 -69.716 -10.708 1.00 94.33 354 THR B CA 1
ATOM 5389 C C . THR B 1 366 ? -13.862 -70.528 -9.766 1.00 88.64 354 THR B C 1
ATOM 5390 O O . THR B 1 366 ? -14.814 -71.191 -10.209 1.00 79.98 354 THR B O 1
#

Secondary structure (DSSP, 8-state):
--HHHHHHHHHTS--BTT--HHHHHHHHHHHHHTTS--EE-TT--EEEEEE--SEEEEEEEE--B-S-PPPPEEETTEEESTTTTTTHHHHHHHHHHHHT--HHHHHHEEEEEEEESSTTSTT-HHHHHHGGG---SEEEEES---TTEEEEEE-EEEEEEEEEE------HHHHHHHHHHHHHHHHHHHHTT--GGGS-EEEEEEEEEE---EEEEEEEEEE-TTS-HHHHHHHHHHTS-TTSEEEEEEEE--EE--S-SHHHHHHHHHHHHTT---EEEEESS--HHHHHTTT--S-EEEE-SS-GGGTT-TT-EEEHHHHHHHHHHHHHHHHHHHHT-/--HHHHHHHHHTS--BTT--HHHHHHHHHHHHHTTS--EE-TT--EEEEEE--SEEEEEEEE--B-S-----EEETTEEE-TTTTTTHHHHHHHHHHHHT--HHHHHHEEEEEEEES-SSSTT-HHHHHHGGG---SEEEEES--EEEEEEEEE-EEEEEEEEEEEE---TTSSS--HHHHHHHHHHHHHHHHHHHTTT--GGGS-EEEEEEEEEPPPSSEEEEEEEEEEEE-TTS-HHHHHHHHHHTS-TTSEEEEEEEE--EE--S-SHHHHHHHHHHHHTT---EEEEESS--HHHHHTTT--S-EEEEESS-GGGTT-TT-EEEHHHHHHHHHHHHHHHHHHHT-

Sequence (690 aa):
LDPVEFLKGALEIPSPSGKERLVAEYLAEGMQKLGLKGFVDEADNARGQVGEGPVQVVLLGHIDTVPGQIPVRLEGGRLFGRGAVDAKGPFVAMIFAAAGLSEEARKRLTVHLVGATEEEAPSSKGARFVAPRLKPHYAVIGEPSGWEGITLGYKGRLLVKARREKDHHEPNAAEELISYFVAIKAWAEAMNVGQRPFDQVQYTLRDFRVHPRQVAEMFFDLRLPPRLPPEEAIRHLTAYAPPTIELEFFGREVPYQGPKDTPLTRAFRQAIRKAGGRPVFKLKTGTSDMNVLAPHWPVPMVAYGPGDSTLDHTPYEHVEVAEFLKGIEVLRGALEALAQTHLDPVEFLKGALEIPSPSGKERLVAEYLAEGMQKLGLKGFVDEADNARGQVGEGPVQVVLLGHIDTVPGQIPVRLEGGRLFGRGAVDAKGPFVAMIFAAAGLSEEARKRLTVHLVGATEEEAPSSKGARFVAPRLKPHYAVIGEPSGWEGITLGYKGRLLVKARREKDHFHSAHHEPNAAEELISYFVAIKAWAEAMNVGQRPFDQVQYTLRDFRVHPAELRRQVAEMFFDLRLPPRLPPEEAIRHLTAYAPPTIELEFFGREVPYQGPKDTPLTRAFRQAIRKAGGRPVFKLKTGTSDMNVLAPHWPVPMVAYGPGDSTLDHTPYYEHVEVAEFLKGIEVLRGALEALAQT

Solvent-accessible surface area: 27068 Å² total

B-factor: mean 51.31, std 14.63, range [25.86, 123.78]

Radius of gyration: 35.59 Å; Cα contacts (8 Å, |Δi|>4): 1753; chains: 2; bounding box: 46×82×96 Å

CATH classification: 3.40.630.10 (+1 more: 3.30.70.360)